Protein 6TRV (pdb70)

Radius of gyration: 24.57 Å; Cα contacts (8 Å, |Δi|>4): 1740; chains: 2; bounding box: 77×59×44 Å

Nearest PDB structures (foldseek):
  6trv-assembly1_BBB  TM=1.001E+00  e=3.167E-48  Scedosporium apiospermum
  4agi-assembly2_B  TM=9.488E-01  e=2.074E-26  Aspergillus fumigatus
  4d52-assembly3_C  TM=9.546E-01  e=4.442E-26  Aspergillus fumigatus
  4agt-assembly1_B  TM=9.508E-01  e=2.759E-26  Aspergillus fumigatus
  5eo8-assembly1_A  TM=9.387E-01  e=4.442E-26  Aspergillus oryzae RIB40

Structure (mmCIF, N/CA/C/O backbone):
data_6TRV
#
_entry.id   6TRV
#
_cell.length_a   76.064
_cell.length_b   45.664
_cell.length_c   83.485
_cell.angle_alpha   90.000
_cell.angle_beta   105.054
_cell.angle_gamma   90.000
#
_symmetry.space_group_name_H-M   'P 1 21 1'
#
loop_
_entity.id
_entity.type
_entity.pdbx_description
1 polymer 'Uncharacterized protein'
2 non-polymer 'methyl alpha-L-fucopyranoside'
3 non-polymer GLYCEROL
4 non-polymer 'SULFATE ION'
5 water water
#
loop_
_atom_site.group_PDB
_atom_site.id
_atom_site.type_symbol
_atom_site.label_atom_id
_atom_site.label_alt_id
_atom_site.label_comp_id
_atom_site.label_asym_id
_atom_site.label_entity_id
_atom_site.label_seq_id
_atom_site.pdbx_PDB_ins_code
_atom_site.Cartn_x
_atom_site.Cartn_y
_atom_site.Cartn_z
_atom_site.occupancy
_atom_site.B_iso_or_equiv
_atom_site.auth_seq_id
_atom_site.auth_comp_id
_atom_site.auth_asym_id
_atom_site.auth_atom_id
_atom_site.pdbx_PDB_model_num
ATOM 1 N N . SER A 1 4 ? 24.303 -1.9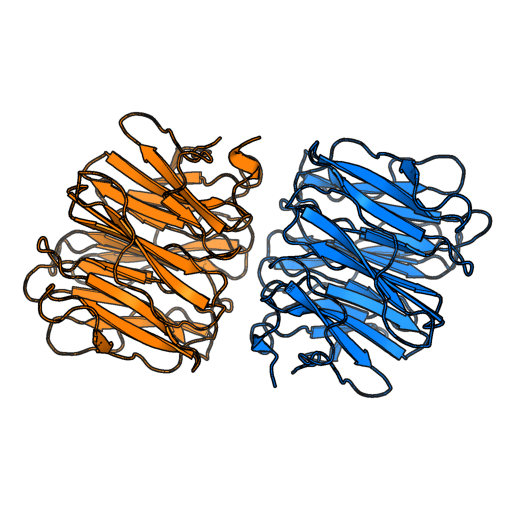19 42.264 1.000 52.698 2 SER AAA N 1
ATOM 2 C CA . SER A 1 4 ? 23.949 -2.422 40.875 1.000 53.354 2 SER AAA CA 1
ATOM 3 C C . SER A 1 4 ? 23.512 -1.204 40.061 1.000 48.855 2 SER AAA C 1
ATOM 4 O O . SER A 1 4 ? 22.658 -0.498 40.551 1.000 49.633 2 SER AAA O 1
ATOM 7 N N . GLY A 1 5 ? 24.140 -0.968 38.898 1.000 42.623 3 GLY AAA N 1
ATOM 8 C CA . GLY A 1 5 ? 23.672 -0.038 37.848 1.000 40.395 3 GLY AAA CA 1
ATOM 9 C C . GLY A 1 5 ? 23.444 -0.788 36.532 1.000 32.037 3 GLY AAA C 1
ATOM 10 O O . GLY A 1 5 ? 23.515 -0.166 35.446 1.000 22.935 3 GLY AAA O 1
ATOM 11 N N . VAL A 1 6 ? 23.107 -2.063 36.646 1.000 27.055 4 VAL AAA N 1
ATOM 12 C CA . VAL A 1 6 ? 22.712 -2.874 35.477 1.000 33.548 4 VAL AAA CA 1
ATOM 13 C C . VAL A 1 6 ? 21.682 -2.177 34.595 1.000 31.219 4 VAL AAA C 1
ATOM 14 O O . VAL A 1 6 ? 21.682 -2.480 33.411 1.000 34.439 4 VAL AAA O 1
ATOM 18 N N . LEU A 1 7 ? 20.803 -1.338 35.129 1.000 33.757 5 LEU AAA N 1
ATOM 19 C CA . LEU A 1 7 ? 19.728 -0.704 34.315 1.000 37.607 5 LEU AAA CA 1
ATOM 20 C C . LEU A 1 7 ? 20.279 0.403 33.425 1.000 34.565 5 LEU AAA C 1
ATOM 21 O O . LEU A 1 7 ? 19.544 0.953 32.593 1.000 37.227 5 LEU AAA O 1
ATOM 26 N N . GLN A 1 8 ? 21.509 0.793 33.638 1.000 43.426 6 GLN AAA N 1
ATOM 27 C CA . GLN A 1 8 ? 22.195 1.730 32.723 1.000 40.643 6 GLN AAA CA 1
ATOM 28 C C . GLN A 1 8 ? 22.573 0.990 31.410 1.000 34.360 6 GLN AAA C 1
ATOM 29 O O . GLN A 1 8 ? 22.806 1.686 30.390 1.000 34.307 6 GLN AAA O 1
ATOM 35 N N . ILE A 1 9 ? 22.622 -0.351 31.387 1.000 26.392 7 ILE AAA N 1
ATOM 36 C CA . ILE A 1 9 ? 22.991 -1.124 30.174 1.000 28.957 7 ILE AAA CA 1
ATOM 37 C C . ILE A 1 9 ? 21.852 -1.026 29.161 1.000 30.396 7 ILE AAA C 1
ATOM 38 O O . ILE A 1 9 ? 20.706 -1.160 29.533 1.000 32.672 7 ILE AAA O 1
ATOM 43 N N . SER A 1 10 ? 22.198 -0.790 27.911 1.000 27.414 8 SER AAA N 1
ATOM 44 C CA . SER A 1 10 ? 21.250 -0.768 26.778 1.000 32.964 8 SER AAA CA 1
ATOM 45 C C . SER A 1 10 ? 20.458 -2.087 26.704 1.000 28.219 8 SER AAA C 1
ATOM 46 O O . SER A 1 10 ? 21.049 -3.159 26.980 1.000 25.108 8 SER AAA O 1
ATOM 49 N N . PHE A 1 11 ? 19.287 -1.987 26.094 1.000 28.181 9 PHE AAA N 1
ATOM 50 C CA . PHE A 1 11 ? 18.364 -3.105 25.781 1.000 28.818 9 PHE AAA CA 1
ATOM 51 C C . PHE A 1 11 ? 17.883 -2.928 24.340 1.000 32.252 9 PHE AAA C 1
ATOM 52 O O . PHE A 1 11 ? 17.084 -2.054 24.070 1.000 30.746 9 PHE AAA O 1
ATOM 60 N N . PRO A 1 12 ? 18.382 -3.653 23.322 1.000 37.183 10 PRO AAA N 1
ATOM 61 C CA . PRO A 1 12 ? 19.599 -4.457 23.422 1.000 37.825 10 PRO AAA CA 1
ATOM 62 C C . PRO A 1 12 ? 20.892 -3.639 23.301 1.000 36.640 10 PRO AAA C 1
ATOM 63 O O . PRO A 1 12 ? 20.943 -2.618 22.629 1.000 37.245 10 PRO AAA O 1
ATOM 67 N N . ALA A 1 13 ? 21.926 -4.140 23.951 1.000 32.513 11 ALA AAA N 1
ATOM 68 C CA . ALA A 1 13 ? 23.277 -3.565 23.960 1.000 30.587 11 ALA AAA CA 1
ATOM 69 C C . ALA A 1 13 ? 24.096 -4.175 22.826 1.000 27.579 11 ALA AAA C 1
ATOM 70 O O . ALA A 1 13 ? 23.946 -5.320 22.532 1.000 37.008 11 ALA AAA O 1
ATOM 72 N N . GLY A 1 14 ? 24.980 -3.404 22.241 1.000 28.217 12 GLY AAA N 1
ATOM 73 C CA . GLY A 1 14 ? 26.211 -3.888 21.604 1.000 27.281 12 GLY AAA CA 1
ATOM 74 C C . GLY A 1 14 ? 27.082 -4.553 22.651 1.000 29.120 12 GLY AAA C 1
ATOM 75 O O . GLY A 1 14 ? 27.087 -4.064 23.794 1.000 27.468 12 GLY AAA O 1
ATOM 76 N N . ILE A 1 15 ? 27.607 -5.734 22.298 1.000 32.556 13 ILE AAA N 1
ATOM 77 C CA . ILE A 1 15 ? 28.457 -6.632 23.128 1.000 29.811 13 ILE AAA CA 1
ATOM 78 C C . ILE A 1 15 ? 29.635 -7.062 22.266 1.000 28.186 13 ILE AAA C 1
ATOM 79 O O . ILE A 1 15 ? 29.439 -7.458 21.100 1.000 31.355 13 ILE AAA O 1
ATOM 84 N N . ALA A 1 16 ? 30.813 -7.005 22.856 1.000 25.490 14 ALA AAA N 1
ATOM 85 C CA . ALA A 1 16 ? 32.068 -7.571 22.332 1.000 26.799 14 ALA AAA CA 1
ATOM 86 C C . ALA A 1 16 ? 32.827 -8.183 23.509 1.000 24.441 14 ALA AAA C 1
ATOM 87 O O . ALA A 1 16 ? 32.638 -7.728 24.640 1.000 25.872 14 ALA AAA O 1
ATOM 89 N N . ALA A 1 17 ? 33.628 -9.196 23.245 1.000 23.432 15 ALA AAA N 1
ATOM 90 C CA . ALA A 1 17 ? 34.394 -9.906 24.267 1.000 24.938 15 ALA AAA CA 1
ATOM 91 C C . ALA A 1 17 ? 35.758 -10.321 23.741 1.000 25.661 15 ALA AAA C 1
ATOM 92 O O . ALA A 1 17 ? 35.900 -10.708 22.585 1.000 27.477 15 ALA AAA O 1
ATOM 94 N N . ILE A 1 18 ? 36.747 -10.271 24.612 1.000 26.088 16 ILE AAA N 1
ATOM 95 C CA . ILE A 1 18 ? 38.119 -10.741 24.276 1.000 27.540 16 ILE AAA CA 1
ATOM 96 C C . ILE A 1 18 ? 38.563 -11.561 25.459 1.000 27.418 16 ILE AAA C 1
ATOM 97 O O . ILE A 1 18 ? 37.875 -11.496 26.473 1.000 34.734 16 ILE AAA O 1
ATOM 102 N N . ARG A 1 19 ? 39.698 -12.242 25.345 1.000 30.292 17 ARG AAA N 1
ATOM 103 C CA . ARG A 1 19 ? 40.266 -12.997 26.495 1.000 29.928 17 ARG AAA CA 1
ATOM 104 C C . ARG A 1 19 ? 41.782 -13.078 26.316 1.000 29.124 17 ARG AAA C 1
ATOM 105 O O . ARG A 1 19 ? 42.260 -13.009 25.200 1.000 29.411 17 ARG AAA O 1
ATOM 113 N N . ASN A 1 20 ? 42.485 -13.148 27.420 1.000 30.147 18 ASN AAA N 1
ATOM 114 C CA . ASN A 1 20 ? 43.929 -13.453 27.479 1.000 31.248 18 ASN AAA CA 1
ATOM 115 C C . ASN A 1 20 ? 44.074 -14.548 28.542 1.000 33.930 18 ASN AAA C 1
ATOM 116 O O . ASN A 1 20 ? 43.856 -14.204 29.724 1.000 35.441 18 ASN AAA O 1
ATOM 121 N N . ASN A 1 21 ? 44.210 -15.814 28.119 1.000 32.788 19 ASN AAA N 1
ATOM 122 C CA . ASN A 1 21 ? 44.122 -17.000 28.997 1.000 35.248 19 ASN AAA CA 1
ATOM 123 C C . ASN A 1 21 ? 42.756 -16.971 29.644 1.000 33.817 19 ASN AAA C 1
ATOM 124 O O . ASN A 1 21 ? 41.805 -16.792 28.916 1.000 32.295 19 ASN AAA O 1
ATOM 129 N N . SER A 1 22 ? 42.689 -17.082 30.972 1.000 37.224 20 SER AAA N 1
ATOM 130 C CA . SER A 1 22 ? 41.393 -17.076 31.690 1.000 38.684 20 SER AAA CA 1
ATOM 131 C C . SER A 1 22 ? 41.052 -15.664 32.176 1.000 37.697 20 SER AAA C 1
ATOM 132 O O . SER A 1 22 ? 40.140 -15.555 33.002 1.000 38.360 20 SER AAA O 1
ATOM 135 N N . SER A 1 23 ? 41.756 -14.631 31.681 1.000 38.561 21 SER AAA N 1
ATOM 136 C CA . SER A 1 23 ? 41.438 -13.203 31.896 1.000 33.065 21 SER AAA CA 1
ATOM 137 C C . SER A 1 23 ? 40.498 -12.767 30.790 1.000 28.793 21 SER AAA C 1
ATOM 138 O O . SER A 1 23 ? 40.821 -12.988 29.602 1.000 25.109 21 SER AAA O 1
ATOM 141 N N . LEU A 1 24 ? 39.342 -12.259 31.189 1.000 27.206 22 LEU AAA N 1
ATOM 142 C CA . LEU A 1 24 ? 38.354 -11.817 30.184 1.000 29.547 22 LEU AAA CA 1
ATOM 143 C C . LEU A 1 24 ? 38.112 -10.300 30.266 1.000 31.652 22 LEU AAA C 1
ATOM 144 O O . LEU A 1 24 ? 38.286 -9.672 31.369 1.000 26.239 22 LEU AAA O 1
ATOM 149 N N . ARG A 1 25 ? 37.652 -9.748 29.137 1.000 27.240 23 ARG AAA N 1
ATOM 150 C CA . ARG A 1 25 ? 37.016 -8.419 29.082 1.000 26.548 23 ARG AAA CA 1
ATOM 151 C C . ARG A 1 25 ? 35.784 -8.574 28.213 1.000 27.008 23 ARG AAA C 1
ATOM 152 O O . ARG A 1 25 ? 35.857 -9.196 27.146 1.000 31.589 23 ARG AAA O 1
ATOM 160 N N . VAL A 1 26 ? 34.733 -7.929 28.643 1.000 27.452 24 VAL AAA N 1
ATOM 161 C CA . VAL A 1 26 ? 33.471 -7.794 27.900 1.000 29.884 24 VAL AAA CA 1
ATOM 162 C C . VAL A 1 26 ? 33.183 -6.312 27.841 1.000 29.968 24 VAL AAA C 1
ATOM 163 O O . VAL A 1 26 ? 33.369 -5.671 28.836 1.000 36.661 24 VAL AAA O 1
ATOM 167 N N . TYR A 1 27 ? 32.826 -5.818 26.669 1.000 28.917 25 TYR AAA N 1
ATOM 168 C CA . TYR A 1 27 ? 32.490 -4.412 26.377 1.000 25.519 25 TYR AAA CA 1
ATOM 169 C C . TYR A 1 27 ? 30.994 -4.404 26.098 1.000 26.316 25 TYR AAA C 1
ATOM 170 O O . TYR A 1 27 ? 30.544 -5.107 25.254 1.000 31.634 25 TYR AAA O 1
ATOM 179 N N . GLU A 1 28 ? 30.264 -3.606 26.832 1.000 28.360 26 GLU AAA N 1
ATOM 180 C CA . GLU A 1 28 ? 28.787 -3.539 26.766 1.000 33.076 26 GLU AAA CA 1
ATOM 181 C C . GLU A 1 28 ? 28.420 -2.073 26.560 1.000 31.075 26 GLU AAA C 1
ATOM 182 O O . GLU A 1 28 ? 29.122 -1.237 27.143 1.000 28.426 26 GLU AAA O 1
ATOM 188 N N . ALA A 1 29 ? 27.385 -1.810 25.754 1.000 25.255 27 ALA AAA N 1
ATOM 189 C CA . ALA A 1 29 ? 26.842 -0.460 25.511 1.000 25.770 27 ALA AAA CA 1
ATOM 190 C C . ALA A 1 29 ? 25.861 -0.004 26.638 1.000 26.507 27 ALA AAA C 1
ATOM 191 O O . ALA A 1 29 ? 24.785 -0.576 26.908 1.000 24.193 27 ALA AAA O 1
ATOM 193 N N . ALA A 1 30 ? 26.230 1.071 27.310 1.000 29.066 28 ALA AAA N 1
ATOM 194 C CA . ALA A 1 30 ? 25.351 1.818 28.223 1.000 29.759 28 ALA AAA CA 1
ATOM 195 C C . ALA A 1 30 ? 24.318 2.545 27.340 1.000 30.699 28 ALA AAA C 1
ATOM 196 O O . ALA A 1 30 ? 24.530 2.685 26.120 1.000 29.758 28 ALA AAA O 1
ATOM 198 N N . LEU A 1 31 ? 23.192 2.920 27.935 1.000 29.942 29 LEU AAA N 1
ATOM 199 C CA . LEU A 1 31 ? 22.048 3.431 27.146 1.000 36.024 29 LEU AAA CA 1
ATOM 200 C C . LEU A 1 31 ? 22.287 4.889 26.746 1.000 35.449 29 LEU AAA C 1
ATOM 201 O O . LEU A 1 31 ? 21.401 5.415 26.100 1.000 43.466 29 LEU AAA O 1
ATOM 206 N N . ASP A 1 32 ? 23.420 5.489 27.125 1.000 34.397 30 ASP AAA N 1
ATOM 207 C CA . ASP A 1 32 ? 23.803 6.879 26.757 1.000 36.955 30 ASP AAA CA 1
ATOM 208 C C . ASP A 1 32 ? 24.851 6.824 25.644 1.000 34.242 30 ASP AAA C 1
ATOM 209 O O . ASP A 1 32 ? 25.353 7.866 25.287 1.000 38.796 30 ASP AAA O 1
ATOM 214 N N . GLY A 1 33 ? 25.199 5.633 25.178 1.000 34.222 31 GLY AAA N 1
ATOM 215 C CA . GLY A 1 33 ? 26.253 5.375 24.160 1.000 37.940 31 GLY AAA CA 1
ATOM 216 C C . GLY A 1 33 ? 27.600 5.005 24.791 1.000 38.342 31 GLY AAA C 1
ATOM 217 O O . GLY A 1 33 ? 28.540 4.705 24.047 1.000 37.361 31 GLY AAA O 1
ATOM 218 N N . GLY A 1 34 ? 27.707 5.014 26.122 1.000 30.143 32 GLY AAA N 1
ATOM 219 C CA . GLY A 1 34 ? 28.972 4.725 26.788 1.000 34.077 32 GLY AAA CA 1
ATOM 220 C C . GLY A 1 34 ? 29.373 3.283 26.561 1.000 34.344 32 GLY AAA C 1
ATOM 221 O O . GLY A 1 34 ? 28.513 2.447 26.646 1.000 36.027 32 GLY AAA O 1
ATOM 222 N N . VAL A 1 35 ? 30.652 3.025 26.353 1.000 33.556 33 VAL AAA N 1
ATOM 223 C CA . VAL A 1 35 ? 31.223 1.666 26.114 1.000 31.800 33 VAL AAA CA 1
ATOM 224 C C . VAL A 1 35 ? 31.917 1.315 27.417 1.000 32.780 33 VAL AAA C 1
ATOM 225 O O . VAL A 1 35 ? 32.996 1.881 27.717 1.000 32.216 33 VAL AAA O 1
ATOM 229 N N . ARG A 1 36 ? 31.308 0.399 28.148 1.000 30.959 34 ARG AAA N 1
ATOM 230 C CA . ARG A 1 36 ? 31.756 0.000 29.494 1.000 33.670 34 ARG AAA CA 1
ATOM 231 C C . ARG A 1 36 ? 32.613 -1.250 29.367 1.000 35.390 34 ARG AAA C 1
ATOM 232 O O . ARG A 1 36 ? 32.271 -2.152 28.611 1.000 37.172 34 ARG AAA O 1
ATOM 240 N N . GLU A 1 37 ? 33.709 -1.287 30.099 1.000 34.943 35 GLU AAA N 1
ATOM 241 C CA . GLU A 1 37 ? 34.502 -2.522 30.278 1.000 36.342 35 GLU AAA CA 1
ATOM 242 C C . GLU A 1 37 ? 34.084 -3.318 31.546 1.000 30.583 35 GLU AAA C 1
ATOM 243 O O . GLU A 1 37 ? 34.242 -2.817 32.652 1.000 29.403 35 GLU AAA O 1
ATOM 249 N N . ALA A 1 38 ? 33.691 -4.578 31.391 1.000 29.480 36 ALA AAA N 1
ATOM 250 C CA . ALA A 1 38 ? 33.678 -5.572 32.487 1.000 31.042 36 ALA AAA CA 1
ATOM 251 C C . ALA A 1 38 ? 34.934 -6.474 32.442 1.000 32.048 36 ALA AAA C 1
ATOM 252 O O . ALA A 1 38 ? 35.359 -6.868 31.351 1.000 30.317 36 ALA AAA O 1
ATOM 254 N N . GLN A 1 39 ? 35.572 -6.688 33.606 1.000 35.926 37 GLN AAA N 1
ATOM 255 C CA . GLN A 1 39 ? 36.852 -7.413 33.788 1.000 30.299 37 GLN AAA CA 1
ATOM 256 C C . GLN A 1 39 ? 36.565 -8.726 34.507 1.000 30.586 37 GLN AAA C 1
ATOM 257 O O . GLN A 1 39 ? 35.848 -8.695 35.469 1.000 32.969 37 GLN AAA O 1
ATOM 259 N N . TYR A 1 40 ? 37.050 -9.868 34.003 1.000 32.444 38 TYR AAA N 1
ATOM 260 C CA . TYR A 1 40 ? 37.112 -11.142 34.765 1.000 28.701 38 TYR AAA CA 1
ATOM 261 C C . TYR A 1 40 ? 38.567 -11.466 35.037 1.000 28.980 38 TYR AAA C 1
ATOM 262 O O . TYR A 1 40 ? 39.303 -11.753 34.087 1.000 27.557 38 TYR AAA O 1
ATOM 271 N N . GLU A 1 41 ? 38.925 -11.444 36.320 1.000 35.119 39 GLU AAA N 1
ATOM 272 C CA . GLU A 1 41 ? 40.268 -11.750 36.858 1.000 33.656 39 GLU AAA CA 1
ATOM 273 C C . GLU A 1 41 ? 40.083 -12.683 38.043 1.000 34.575 39 GLU AAA C 1
ATOM 274 O O . GLU A 1 41 ? 40.542 -12.304 39.107 1.000 36.623 39 GLU AAA O 1
ATOM 280 N N . GLY A 1 42 ? 39.432 -13.849 37.830 1.000 33.436 40 GLY AAA N 1
ATOM 281 C CA . GLY A 1 42 ? 39.143 -14.838 38.883 1.000 29.770 40 GLY AAA CA 1
ATOM 282 C C . GLY A 1 42 ? 37.817 -14.531 39.565 1.000 31.386 40 GLY AAA C 1
ATOM 283 O O . GLY A 1 42 ? 37.412 -15.330 40.396 1.000 30.430 40 GLY AAA O 1
ATOM 284 N N . ARG A 1 43 ? 37.204 -13.388 39.217 1.000 36.022 41 ARG AAA N 1
ATOM 285 C CA . ARG A 1 43 ? 35.896 -12.851 39.675 1.000 33.501 41 ARG AAA CA 1
ATOM 286 C C . ARG A 1 43 ? 35.532 -11.683 38.755 1.000 31.527 41 ARG AAA C 1
ATOM 287 O O . ARG A 1 43 ? 36.429 -11.128 38.105 1.000 32.792 41 ARG AAA O 1
ATOM 295 N N . TRP A 1 44 ? 34.261 -11.306 38.687 1.000 29.068 42 TRP AAA N 1
ATOM 296 C CA . TRP A 1 44 ? 33.787 -10.265 37.754 1.000 28.027 42 TRP AAA CA 1
ATOM 297 C C . TRP A 1 44 ? 33.732 -8.914 38.452 1.000 30.179 42 TRP AAA C 1
ATOM 298 O O . TRP A 1 44 ? 33.223 -8.852 39.541 1.000 31.759 42 TRP AAA O 1
ATOM 309 N N . ALA A 1 45 ? 34.233 -7.872 37.793 1.000 31.456 43 ALA AAA N 1
ATOM 310 C CA . ALA A 1 45 ? 34.204 -6.464 38.234 1.000 30.485 43 ALA AAA CA 1
ATOM 311 C C . ALA A 1 45 ? 33.997 -5.553 37.020 1.000 34.078 43 ALA AAA C 1
ATOM 312 O O . ALA A 1 45 ? 33.872 -6.104 35.880 1.000 30.947 43 ALA AAA O 1
ATOM 314 N N . GLY A 1 46 ? 33.922 -4.234 37.275 1.000 29.735 44 GLY AAA N 1
ATOM 315 C CA . GLY A 1 46 ? 33.681 -3.183 36.282 1.000 29.108 44 GLY AAA CA 1
ATOM 316 C C . GLY A 1 46 ? 32.216 -3.017 35.846 1.000 34.025 44 GLY AAA C 1
ATOM 317 O O . GLY A 1 46 ? 31.255 -3.237 36.638 1.000 28.736 44 GLY AAA O 1
ATOM 318 N N . GLY A 1 47 ? 32.063 -2.594 34.597 1.000 33.087 45 GLY AAA N 1
ATOM 319 C CA . GLY A 1 47 ? 30.783 -2.216 33.993 1.000 35.673 45 GLY AAA CA 1
ATOM 320 C C . GLY A 1 47 ? 30.216 -0.915 34.550 1.000 34.889 45 GLY AAA C 1
ATOM 321 O O . GLY A 1 47 ? 29.075 -0.563 34.141 1.000 32.427 45 GLY AAA O 1
ATOM 322 N N . LYS A 1 48 ? 30.947 -0.211 35.422 1.000 35.121 46 LYS AAA N 1
ATOM 323 C CA . LYS A 1 48 ? 30.418 1.008 36.081 1.000 39.686 46 LYS AAA CA 1
ATOM 324 C C . LYS A 1 48 ? 30.691 2.235 35.198 1.000 41.168 46 LYS AAA C 1
ATOM 325 O O . LYS A 1 48 ? 31.394 2.108 34.194 1.000 33.751 46 LYS AAA O 1
ATOM 331 N N . PRO A 1 49 ? 30.065 3.422 35.486 1.000 41.360 47 PRO AAA N 1
ATOM 332 C CA . PRO A 1 49 ? 30.374 4.686 34.819 1.000 40.210 47 PRO AAA CA 1
ATOM 333 C C . PRO A 1 49 ? 31.865 5.005 34.755 1.000 34.883 47 PRO AAA C 1
ATOM 334 O O . PRO A 1 49 ? 32.219 5.426 33.683 1.000 37.875 47 PRO AAA O 1
ATOM 338 N N . ASP A 1 50 ? 32.672 4.743 35.789 1.000 33.460 48 ASP AAA N 1
ATOM 339 C CA . ASP A 1 50 ? 34.157 4.956 35.725 1.000 39.109 48 ASP AAA CA 1
ATOM 340 C C . ASP A 1 50 ? 34.896 3.868 34.903 1.000 38.475 48 ASP AAA C 1
ATOM 341 O O . ASP A 1 50 ? 36.117 3.883 34.913 1.000 37.599 48 ASP AAA O 1
ATOM 346 N N . ASN A 1 51 ? 34.186 2.956 34.228 1.000 37.820 49 ASN AAA N 1
ATOM 347 C CA . ASN A 1 51 ? 34.720 1.888 33.341 1.000 33.282 49 ASN AAA CA 1
ATOM 348 C C . ASN A 1 51 ? 34.335 2.193 31.882 1.000 30.942 49 ASN AAA C 1
ATOM 349 O O . ASN A 1 51 ? 34.511 1.335 30.991 1.000 31.398 49 ASN AAA O 1
ATOM 354 N N . VAL A 1 52 ? 33.825 3.381 31.621 1.000 27.904 50 VAL AAA N 1
ATOM 355 C CA . VAL A 1 52 ? 33.582 3.839 30.233 1.000 28.682 50 VAL AAA CA 1
ATOM 356 C C . VAL A 1 52 ? 34.934 4.110 29.575 1.000 29.019 50 VAL AAA C 1
ATOM 357 O O . VAL A 1 52 ? 35.698 4.902 30.120 1.000 29.141 50 VAL AAA O 1
ATOM 361 N N . ILE A 1 53 ? 35.206 3.471 28.436 1.000 33.342 51 ILE AAA N 1
ATOM 362 C CA . ILE A 1 53 ? 36.475 3.655 27.662 1.000 31.851 51 ILE AAA CA 1
ATOM 363 C C . ILE A 1 53 ? 36.187 4.580 26.488 1.000 32.656 51 ILE AAA C 1
ATOM 364 O O . ILE A 1 53 ? 37.125 4.979 25.807 1.000 38.462 51 ILE AAA O 1
ATOM 369 N N . ALA A 1 54 ? 34.939 4.928 26.258 1.000 30.799 52 ALA AAA N 1
ATOM 370 C CA . ALA A 1 54 ? 34.602 5.858 25.167 1.000 31.199 52 ALA AAA CA 1
ATOM 371 C C . ALA A 1 54 ? 33.081 5.976 25.121 1.000 32.982 52 ALA AAA C 1
ATOM 372 O O . ALA A 1 54 ? 32.434 5.102 25.734 1.000 30.342 52 ALA AAA O 1
ATOM 374 N N . THR A 1 55 ? 32.566 6.963 24.365 1.000 37.562 53 THR AAA N 1
ATOM 375 C CA . THR A 1 55 ? 31.112 7.237 24.208 1.000 33.017 53 THR AAA CA 1
ATOM 376 C C . THR A 1 55 ? 30.779 7.310 22.729 1.000 27.448 53 THR AAA C 1
ATOM 377 O O . THR A 1 55 ? 31.321 8.101 22.048 1.000 25.001 53 THR AAA O 1
ATOM 381 N N . GLY A 1 56 ? 29.910 6.447 22.278 1.000 26.513 54 GLY AAA N 1
ATOM 382 C CA . GLY A 1 56 ? 29.326 6.578 20.935 1.000 29.551 54 GLY AAA CA 1
ATOM 383 C C . GLY A 1 56 ? 27.906 7.044 21.024 1.000 27.366 54 GLY AAA C 1
ATOM 384 O O . GLY A 1 56 ? 27.478 7.459 22.108 1.000 23.288 54 GLY AAA O 1
ATOM 385 N N . LYS A 1 57 ? 27.186 6.917 19.923 1.000 31.730 55 LYS AAA N 1
ATOM 386 C CA . LYS A 1 57 ? 25.733 7.259 19.879 1.000 38.120 55 LYS AAA CA 1
ATOM 387 C C . LYS A 1 57 ? 24.919 6.165 20.598 1.000 35.355 55 LYS AAA C 1
ATOM 388 O O . LYS A 1 57 ? 25.483 5.074 20.796 1.000 36.924 55 LYS AAA O 1
ATOM 394 N N . ILE A 1 58 ? 23.653 6.427 20.944 1.000 35.444 56 ILE AAA N 1
ATOM 395 C CA . ILE A 1 58 ? 22.718 5.431 21.553 1.000 35.079 56 ILE AAA CA 1
ATOM 396 C C . ILE A 1 58 ? 22.515 4.350 20.500 1.000 34.721 56 ILE AAA C 1
ATOM 397 O O . ILE A 1 58 ? 22.267 4.732 19.359 1.000 34.285 56 ILE AAA O 1
ATOM 402 N N . GLY A 1 59 ? 22.625 3.075 20.873 1.000 33.620 57 GLY AAA N 1
ATOM 403 C CA . GLY A 1 59 ? 22.546 1.933 19.930 1.000 35.588 57 GLY AAA CA 1
ATOM 404 C C . GLY A 1 59 ? 23.854 1.621 19.194 1.000 32.037 57 GLY AAA C 1
ATOM 405 O O . GLY A 1 59 ? 23.878 0.706 18.370 1.000 28.905 57 GLY AAA O 1
ATOM 406 N N . THR A 1 60 ? 24.956 2.281 19.515 1.000 26.660 58 THR AAA N 1
ATOM 407 C CA . THR A 1 60 ? 26.275 1.905 18.965 1.000 28.108 58 THR AAA CA 1
ATOM 408 C C . THR A 1 60 ? 26.491 0.382 18.956 1.000 27.401 58 THR AAA C 1
ATOM 409 O O . THR A 1 60 ? 26.244 -0.316 19.957 1.000 27.844 58 THR AAA O 1
ATOM 413 N N . PRO A 1 61 ? 26.977 -0.173 17.821 1.000 22.610 59 PRO AAA N 1
ATOM 414 C CA . PRO A 1 61 ? 27.580 -1.492 17.850 1.000 28.346 59 PRO AAA CA 1
ATOM 415 C C . PRO A 1 61 ? 28.921 -1.409 18.604 1.000 31.163 59 PRO AAA C 1
ATOM 416 O O . PRO A 1 61 ? 29.488 -0.280 18.686 1.000 33.230 59 PRO AAA O 1
ATOM 420 N N . ILE A 1 62 ? 29.368 -2.525 19.190 1.000 24.337 60 ILE AAA N 1
ATOM 421 C CA . ILE A 1 62 ? 30.744 -2.597 19.715 1.000 28.990 60 ILE AAA CA 1
ATOM 422 C C . ILE A 1 62 ? 31.426 -3.788 19.050 1.000 30.312 60 ILE AAA C 1
ATOM 423 O O . ILE A 1 62 ? 30.823 -4.871 18.924 1.000 38.281 60 ILE AAA O 1
ATOM 428 N N . ALA A 1 63 ? 32.652 -3.582 18.660 1.000 24.622 61 ALA AAA N 1
ATOM 429 C CA . ALA A 1 63 ? 33.588 -4.622 18.209 1.000 27.452 61 ALA AAA CA 1
ATOM 430 C C . ALA A 1 63 ? 34.904 -4.428 18.934 1.000 24.381 61 ALA AAA C 1
ATOM 431 O O . ALA A 1 63 ? 35.283 -3.303 19.223 1.000 28.403 61 ALA AAA O 1
ATOM 433 N N . ALA A 1 64 ? 35.440 -5.517 19.428 1.000 25.583 62 ALA AAA N 1
ATOM 434 C CA . ALA A 1 64 ? 36.708 -5.548 20.190 1.000 27.346 62 ALA AAA CA 1
ATOM 435 C C . ALA A 1 64 ? 37.588 -6.695 19.706 1.000 29.972 62 ALA AAA C 1
ATOM 436 O O . ALA A 1 64 ? 37.059 -7.755 19.271 1.000 35.502 62 ALA AAA O 1
ATOM 438 N N . THR A 1 65 ? 38.884 -6.423 19.702 1.000 32.530 63 THR AAA N 1
ATOM 439 C CA . THR A 1 65 ? 39.896 -7.360 19.206 1.000 35.530 63 THR AAA CA 1
ATOM 440 C C . THR A 1 65 ? 41.162 -7.123 20.035 1.000 32.110 63 THR AAA C 1
ATOM 441 O O . THR A 1 65 ? 41.334 -6.038 20.540 1.000 26.061 63 THR AAA O 1
ATOM 445 N N . SER A 1 66 ? 42.023 -8.121 20.155 1.000 31.855 64 SER AAA N 1
ATOM 446 C CA . SER A 1 66 ? 43.232 -7.952 20.978 1.000 33.905 64 SER AAA CA 1
ATOM 447 C C . SER A 1 66 ? 44.370 -8.879 20.548 1.000 31.352 64 SER AAA C 1
ATOM 448 O O . SER A 1 66 ? 44.125 -9.808 19.768 1.000 32.331 64 SER AAA O 1
ATOM 451 N N . VAL A 1 67 ? 45.578 -8.559 21.018 1.000 30.129 65 VAL AAA N 1
ATOM 452 C CA . VAL A 1 67 ? 46.780 -9.436 20.996 1.000 29.333 65 VAL AAA CA 1
ATOM 453 C C . VAL A 1 67 ? 47.154 -9.579 22.468 1.000 30.195 65 VAL AAA C 1
ATOM 454 O O . VAL A 1 67 ? 47.719 -8.657 23.067 1.000 29.288 65 VAL AAA O 1
ATOM 458 N N . GLY A 1 68 ? 46.724 -10.676 23.059 1.000 34.971 66 GLY AAA N 1
ATOM 459 C CA . GLY A 1 68 ? 46.751 -10.860 24.515 1.000 33.009 66 GLY AAA CA 1
ATOM 460 C C . GLY A 1 68 ? 46.033 -9.683 25.132 1.000 36.952 66 GLY AAA C 1
ATOM 461 O O . GLY A 1 68 ? 44.944 -9.287 24.600 1.000 32.603 66 GLY AAA O 1
ATOM 462 N N . PHE A 1 69 ? 46.587 -9.137 26.208 1.000 33.099 67 PHE AAA N 1
ATOM 463 C CA . PHE A 1 69 ? 46.137 -7.830 26.739 1.000 34.495 67 PHE AAA CA 1
ATOM 464 C C . PHE A 1 69 ? 47.257 -6.803 26.464 1.000 43.549 67 PHE AAA C 1
ATOM 465 O O . PHE A 1 69 ? 47.201 -5.635 26.997 1.000 41.325 67 PHE AAA O 1
ATOM 473 N N . GLN A 1 70 ? 48.232 -7.187 25.621 1.000 35.606 68 GLN AAA N 1
ATOM 474 C CA . GLN A 1 70 ? 49.280 -6.245 25.152 1.000 37.458 68 GLN AAA CA 1
ATOM 475 C C . GLN A 1 70 ? 48.645 -5.121 24.345 1.000 32.327 68 GLN AAA C 1
ATOM 476 O O . GLN A 1 70 ? 48.993 -4.004 24.565 1.000 33.547 68 GLN AAA O 1
ATOM 482 N N . TYR A 1 71 ? 47.715 -5.447 23.465 1.000 31.995 69 TYR AAA N 1
ATOM 483 C CA . TYR A 1 71 ? 47.010 -4.457 22.630 1.000 29.721 69 TYR AAA CA 1
ATOM 484 C C . TYR A 1 71 ? 45.515 -4.814 22.596 1.000 32.567 69 TYR AAA C 1
ATOM 485 O O . TYR A 1 71 ? 45.116 -5.912 22.207 1.000 32.284 69 TYR AAA O 1
ATOM 494 N N . ILE A 1 72 ? 44.685 -3.871 22.978 1.000 29.196 70 ILE AAA N 1
ATOM 495 C CA . ILE A 1 72 ? 43.234 -3.982 22.766 1.000 31.887 70 ILE AAA CA 1
ATOM 496 C C . ILE A 1 72 ? 42.858 -2.788 21.899 1.000 30.036 70 ILE AAA C 1
ATOM 497 O O . ILE A 1 72 ? 43.474 -1.761 22.061 1.000 32.295 70 ILE AAA O 1
ATOM 502 N N . ARG A 1 73 ? 41.892 -2.987 21.017 1.000 29.638 71 ARG AAA N 1
ATOM 503 C CA . ARG A 1 73 ? 41.252 -1.997 20.128 1.000 27.924 71 ARG AAA CA 1
ATOM 504 C C . ARG A 1 73 ? 39.755 -2.209 20.177 1.000 26.338 71 ARG AAA C 1
ATOM 505 O O . ARG A 1 73 ? 39.348 -3.326 19.887 1.000 32.388 71 ARG AAA O 1
ATOM 513 N N . VAL A 1 74 ? 38.986 -1.194 20.566 1.000 25.787 72 VAL AAA N 1
ATOM 514 C CA . VAL A 1 74 ? 37.515 -1.330 20.635 1.000 25.196 72 VAL AAA CA 1
ATOM 515 C C . VAL A 1 74 ? 36.901 -0.331 19.640 1.000 27.704 72 VAL AAA C 1
ATOM 516 O O . VAL A 1 74 ? 37.354 0.795 19.599 1.000 22.712 72 VAL AAA O 1
ATOM 520 N N . TYR A 1 75 ? 35.920 -0.772 18.841 1.000 25.518 73 TYR AAA N 1
ATOM 521 C CA . TYR A 1 75 ? 35.337 0.056 17.762 1.000 26.130 73 TYR AAA CA 1
ATOM 522 C C . TYR A 1 75 ? 33.876 0.302 18.133 1.000 30.734 73 TYR AAA C 1
ATOM 523 O O . TYR A 1 75 ? 33.176 -0.637 18.629 1.000 32.275 73 TYR AAA O 1
ATOM 532 N N . TYR A 1 76 ? 33.430 1.531 17.864 1.000 29.639 74 TYR AAA N 1
ATOM 533 C CA . TYR A 1 76 ? 32.050 1.994 18.160 1.000 26.773 74 TYR AAA CA 1
ATOM 534 C C . TYR A 1 76 ? 31.684 3.096 17.180 1.000 26.098 74 TYR AAA C 1
ATOM 535 O O . TYR A 1 76 ? 32.576 3.587 16.453 1.000 31.909 74 TYR AAA O 1
ATOM 544 N N . VAL A 1 77 ? 30.422 3.444 17.113 1.000 25.963 75 VAL AAA N 1
ATOM 545 C CA . VAL A 1 77 ? 29.969 4.512 16.178 1.000 30.508 75 VAL AAA CA 1
ATOM 546 C C . VAL A 1 77 ? 29.504 5.704 16.981 1.000 28.671 75 VAL AAA C 1
ATOM 547 O O . VAL A 1 77 ? 28.772 5.462 17.928 1.000 29.100 75 VAL AAA O 1
ATOM 551 N N . GLY A 1 78 ? 29.984 6.907 16.618 1.000 30.544 76 GLY AAA N 1
ATOM 552 C CA . GLY A 1 78 ? 29.563 8.181 17.224 1.000 28.587 76 GLY AAA CA 1
ATOM 553 C C . GLY A 1 78 ? 28.239 8.675 16.639 1.000 28.817 76 GLY AAA C 1
ATOM 554 O O . GLY A 1 78 ? 27.776 8.141 15.582 1.000 25.193 76 GLY AAA O 1
ATOM 555 N N . ALA A 1 79 ? 27.649 9.686 17.302 1.000 34.504 77 ALA AAA N 1
ATOM 556 C CA . ALA A 1 79 ? 26.406 10.388 16.875 1.000 35.718 77 ALA AAA CA 1
ATOM 557 C C . ALA A 1 79 ? 26.626 11.113 15.532 1.000 30.729 77 ALA AAA C 1
ATOM 558 O O . ALA A 1 79 ? 25.642 11.352 14.875 1.000 28.101 77 ALA AAA O 1
ATOM 560 N N . ASP A 1 80 ? 27.888 11.374 15.155 1.000 29.384 78 ASP AAA N 1
ATOM 561 C CA . ASP A 1 80 ? 28.319 11.925 13.849 1.000 27.508 78 ASP AAA CA 1
ATOM 562 C C . ASP A 1 80 ? 28.432 10.842 12.778 1.000 28.277 78 ASP AAA C 1
ATOM 563 O O . ASP A 1 80 ? 28.838 11.152 11.651 1.000 29.419 78 ASP AAA O 1
ATOM 568 N N . ASN A 1 81 ? 27.985 9.635 13.056 1.000 31.888 79 ASN AAA N 1
ATOM 569 C CA . ASN A 1 81 ? 27.945 8.524 12.066 1.000 30.385 79 ASN AAA CA 1
ATOM 570 C C . ASN A 1 81 ? 29.362 8.252 11.561 1.000 27.154 79 ASN AAA C 1
ATOM 571 O O . ASN A 1 81 ? 29.552 7.981 10.370 1.000 26.785 79 ASN AAA O 1
ATOM 576 N N . LYS A 1 82 ? 30.305 8.320 12.472 1.000 25.079 80 LYS AAA N 1
ATOM 577 C CA . LYS A 1 82 ? 31.688 7.918 12.197 1.000 29.586 80 LYS AAA CA 1
ATOM 578 C C . LYS A 1 82 ? 32.066 6.805 13.162 1.000 24.317 80 LYS AAA C 1
ATOM 579 O O . LYS A 1 82 ? 31.831 6.964 14.353 1.000 26.097 80 LYS AAA O 1
ATOM 585 N N . ALA A 1 83 ? 32.596 5.728 12.631 1.000 21.407 81 ALA AAA N 1
ATOM 586 C CA . ALA A 1 83 ? 33.234 4.696 13.462 1.000 26.666 81 ALA AAA CA 1
ATOM 587 C C . ALA A 1 83 ? 34.535 5.239 14.049 1.000 25.325 81 ALA AAA C 1
ATOM 588 O O . ALA A 1 83 ? 35.258 5.913 13.367 1.000 25.340 81 ALA AAA O 1
ATOM 590 N N . ARG A 1 84 ? 34.782 4.949 15.311 1.000 26.951 82 ARG AAA N 1
ATOM 591 C CA . ARG A 1 84 ? 35.935 5.489 16.062 1.000 26.955 82 ARG AAA CA 1
ATOM 592 C C . ARG A 1 84 ? 36.594 4.330 16.800 1.000 25.565 82 ARG AAA C 1
ATOM 593 O O . ARG A 1 84 ? 36.009 3.265 16.738 1.000 30.190 82 ARG AAA O 1
ATOM 601 N N . GLU A 1 85 ? 37.666 4.572 17.533 1.000 21.794 83 GLU AAA N 1
ATOM 602 C CA . GLU A 1 85 ? 38.564 3.523 18.062 1.000 27.536 83 GLU AAA CA 1
ATOM 603 C C . GLU A 1 85 ? 39.083 3.953 19.452 1.000 25.627 83 GLU AAA C 1
ATOM 604 O O . GLU A 1 85 ? 39.640 5.065 19.608 1.000 24.432 83 GLU AAA O 1
ATOM 610 N N . ALA A 1 86 ? 38.896 3.112 20.448 1.000 24.356 84 ALA AAA N 1
ATOM 611 C CA . ALA A 1 86 ? 39.523 3.280 21.784 1.000 30.282 84 ALA AAA CA 1
ATOM 612 C C . ALA A 1 86 ? 40.734 2.348 21.835 1.000 27.712 84 ALA AAA C 1
ATOM 613 O O . ALA A 1 86 ? 40.575 1.208 21.312 1.000 28.821 84 ALA AAA O 1
ATOM 615 N N . CYS A 1 87 ? 41.880 2.762 22.376 1.000 25.968 85 CYS AAA N 1
ATOM 616 C CA . CYS A 1 87 ? 43.126 1.946 22.284 1.000 25.919 85 CYS AAA CA 1
ATOM 617 C C . CYS A 1 87 ? 43.675 1.650 23.669 1.000 25.449 85 CYS AAA C 1
ATOM 618 O O . CYS A 1 87 ? 43.731 2.565 24.547 1.000 26.587 85 CYS AAA O 1
ATOM 621 N N . TRP A 1 88 ? 44.156 0.436 23.837 1.000 25.602 86 TRP AAA N 1
ATOM 622 C CA . TRP A 1 88 ? 44.948 0.054 25.031 1.000 29.920 86 TRP AAA CA 1
ATOM 623 C C . TRP A 1 88 ? 46.292 -0.515 24.548 1.000 32.435 86 TRP AAA C 1
ATOM 624 O O . TRP A 1 88 ? 46.298 -1.436 23.755 1.000 32.475 86 TRP AAA O 1
ATOM 635 N N . ASP A 1 89 ? 47.377 0.052 25.027 1.000 34.578 87 ASP AAA N 1
ATOM 636 C CA . ASP A 1 89 ? 48.753 -0.381 24.742 1.000 35.666 87 ASP AAA CA 1
ATOM 637 C C . ASP A 1 89 ? 49.499 -0.554 26.066 1.000 42.383 87 ASP AAA C 1
ATOM 638 O O . ASP A 1 89 ? 50.688 -0.222 26.122 1.000 39.562 87 ASP AAA O 1
ATOM 643 N N . GLY A 1 90 ? 48.810 -1.018 27.110 1.000 47.026 88 GLY AAA N 1
ATOM 644 C CA . GLY A 1 90 ? 49.420 -1.509 28.362 1.000 42.150 88 GLY AAA CA 1
ATOM 645 C C . GLY A 1 90 ? 49.531 -0.425 29.417 1.000 40.443 88 GLY AAA C 1
ATOM 646 O O . GLY A 1 90 ? 49.801 -0.761 30.567 1.000 46.384 88 GLY AAA O 1
ATOM 647 N N . LYS A 1 91 ? 49.350 0.839 29.068 1.000 39.806 89 LYS AAA N 1
ATOM 648 C CA . LYS A 1 91 ? 49.497 1.962 30.043 1.000 41.601 89 LYS AAA CA 1
ATOM 649 C C . LYS A 1 91 ? 48.413 3.030 29.846 1.000 38.445 89 LYS AAA C 1
ATOM 650 O O . LYS A 1 91 ? 48.767 4.158 29.939 1.000 45.175 89 LYS AAA O 1
ATOM 654 N N . GLY A 1 92 ? 47.153 2.652 29.600 1.000 37.162 90 GLY AAA N 1
ATOM 655 C CA . GLY A 1 92 ? 45.991 3.549 29.666 1.000 32.412 90 GLY AAA CA 1
ATOM 656 C C . GLY A 1 92 ? 45.309 3.600 28.334 1.000 34.251 90 GLY AAA C 1
ATOM 657 O O . GLY A 1 92 ? 45.919 3.260 27.338 1.000 39.002 90 GLY AAA O 1
ATOM 658 N N . TRP A 1 93 ? 44.036 3.927 28.350 1.000 38.132 91 TRP AAA N 1
ATOM 659 C CA . TRP A 1 93 ? 43.173 4.015 27.147 1.000 33.663 91 TRP AAA CA 1
ATOM 660 C C . TRP A 1 93 ? 43.378 5.347 26.421 1.000 31.805 91 TRP AAA C 1
ATOM 661 O O . TRP A 1 93 ? 43.482 6.374 27.027 1.000 33.034 91 TRP AAA O 1
ATOM 672 N N . TYR A 1 94 ? 43.400 5.343 25.116 1.000 30.026 92 TYR AAA N 1
ATOM 673 C CA . TYR A 1 94 ? 43.573 6.603 24.383 1.000 30.433 92 TYR AAA CA 1
ATOM 674 C C . TYR A 1 94 ? 42.788 6.464 23.076 1.000 29.184 92 TYR AAA C 1
ATOM 675 O O . TYR A 1 94 ? 42.543 5.353 22.680 1.000 27.553 92 TYR AAA O 1
ATOM 684 N N . THR A 1 95 ? 42.496 7.599 22.445 1.000 30.955 93 THR AAA N 1
ATOM 685 C CA . THR A 1 95 ? 41.817 7.716 21.149 1.000 31.495 93 THR AAA CA 1
ATOM 686 C C . THR A 1 95 ? 42.787 7.316 20.044 1.000 32.998 93 THR AAA C 1
ATOM 687 O O . THR A 1 95 ? 43.941 7.796 19.993 1.000 32.435 93 THR AAA O 1
ATOM 691 N N . GLY A 1 96 ? 42.322 6.440 19.174 1.000 32.402 94 GLY AAA N 1
ATOM 692 C CA . GLY A 1 96 ? 43.138 5.941 18.060 1.000 34.043 94 GLY AAA CA 1
ATOM 693 C C . GLY A 1 96 ? 42.906 6.764 16.802 1.000 31.020 94 GLY AAA C 1
ATOM 694 O O . GLY A 1 96 ? 41.944 7.544 16.782 1.000 29.598 94 GLY AAA O 1
ATOM 695 N N . ALA A 1 97 ? 43.718 6.526 15.780 1.000 26.962 95 ALA AAA N 1
ATOM 696 C CA . ALA A 1 97 ? 43.692 7.249 14.503 1.000 26.563 95 ALA AAA CA 1
ATOM 697 C C . ALA A 1 97 ? 42.521 6.761 13.633 1.000 24.676 95 ALA AAA C 1
ATOM 698 O O . ALA A 1 97 ? 42.193 7.375 12.641 1.000 24.692 95 ALA AAA O 1
ATOM 700 N N . PHE A 1 98 ? 41.913 5.650 13.949 1.000 25.650 96 PHE AAA N 1
ATOM 701 C CA . PHE A 1 98 ? 40.813 5.109 13.124 1.000 27.450 96 PHE AAA CA 1
ATOM 702 C C . PHE A 1 98 ? 39.575 6.029 13.218 1.000 27.799 96 PHE AAA C 1
ATOM 703 O O . PHE A 1 98 ? 39.032 6.172 14.279 1.000 27.293 96 PHE AAA O 1
ATOM 711 N N . VAL A 1 99 ? 39.185 6.651 12.107 1.000 25.471 97 VAL AAA N 1
ATOM 712 C CA . VAL A 1 99 ? 37.954 7.483 11.962 1.000 26.133 97 VAL AAA CA 1
ATOM 713 C C . VAL A 1 99 ? 37.371 7.226 10.561 1.000 26.031 97 VAL AAA C 1
ATOM 714 O O . VAL A 1 99 ? 38.061 7.538 9.582 1.000 28.147 97 VAL AAA O 1
ATOM 718 N N . LYS A 1 100 ? 36.163 6.655 10.457 1.000 27.902 98 LYS AAA N 1
ATOM 719 C CA . LYS A 1 100 ? 35.572 6.348 9.147 1.000 30.678 98 LYS AAA CA 1
ATOM 720 C C . LYS A 1 100 ? 34.084 6.616 9.192 1.000 30.618 98 LYS AAA C 1
ATOM 721 O O . LYS A 1 100 ? 33.416 6.164 10.135 1.000 32.650 98 LYS AAA O 1
ATOM 727 N N . ASP A 1 101 ? 33.600 7.281 8.150 1.000 29.329 99 ASP AAA N 1
ATOM 728 C CA . ASP A 1 101 ? 32.159 7.450 7.895 1.000 29.922 99 ASP AAA CA 1
ATOM 729 C C . ASP A 1 101 ? 31.533 6.079 7.647 1.000 25.942 99 ASP AAA C 1
ATOM 730 O O . ASP A 1 101 ? 31.966 5.352 6.817 1.000 30.975 99 ASP AAA O 1
ATOM 735 N N . VAL A 1 102 ? 30.438 5.795 8.325 1.000 28.740 100 VAL AAA N 1
ATOM 736 C CA . VAL A 1 102 ? 29.600 4.575 8.128 1.000 26.588 100 VAL AAA CA 1
ATOM 737 C C . VAL A 1 102 ? 28.130 4.972 7.979 1.000 25.812 100 VAL AAA C 1
ATOM 738 O O . VAL A 1 102 ? 27.742 6.055 8.445 1.000 34.438 100 VAL AAA O 1
ATOM 742 N N . ALA A 1 103 ? 27.343 4.129 7.339 1.000 24.727 101 ALA AAA N 1
ATOM 743 C CA . ALA A 1 103 ? 25.887 4.245 7.380 1.000 27.434 101 ALA AAA CA 1
ATOM 744 C C . ALA A 1 103 ? 25.505 4.391 8.848 1.000 25.379 101 ALA AAA C 1
ATOM 745 O O . ALA A 1 103 ? 26.177 3.841 9.729 1.000 21.726 101 ALA AAA O 1
ATOM 747 N N . PRO A 1 104 ? 24.473 5.203 9.162 1.000 27.275 102 PRO AAA N 1
ATOM 748 C CA . PRO A 1 104 ? 24.051 5.405 10.558 1.000 30.160 102 PRO AAA CA 1
ATOM 749 C C . PRO A 1 104 ? 23.693 4.083 11.268 1.000 32.800 102 PRO AAA C 1
ATOM 750 O O . PRO A 1 104 ? 23.859 3.975 12.466 1.000 32.534 102 PRO AAA O 1
ATOM 754 N N . TYR A 1 105 ? 23.238 3.085 10.497 1.000 32.376 103 TYR AAA N 1
ATOM 755 C CA . TYR A 1 105 ? 22.894 1.740 11.008 1.000 30.396 103 TYR AAA CA 1
ATOM 756 C C . TYR A 1 105 ? 24.028 0.736 10.815 1.000 27.580 103 TYR AAA C 1
ATOM 757 O O . TYR A 1 105 ? 23.683 -0.412 10.942 1.000 31.052 103 TYR AAA O 1
ATOM 766 N N . SER A 1 106 ? 25.265 1.110 10.475 1.000 27.146 104 SER AAA N 1
ATOM 767 C CA . SER A 1 106 ? 26.378 0.144 10.256 1.000 28.624 104 SER AAA CA 1
ATOM 768 C C . SER A 1 106 ? 26.727 -0.620 11.550 1.000 26.965 104 SER AAA C 1
ATOM 769 O O . SER A 1 106 ? 26.736 -0.021 12.622 1.000 26.390 104 SER AAA O 1
ATOM 772 N N . SER A 1 107 ? 27.003 -1.912 11.428 1.000 25.554 105 SER AAA N 1
ATOM 773 C CA . SER A 1 107 ? 27.665 -2.721 12.466 1.000 30.232 105 SER AAA CA 1
ATOM 774 C C . SER A 1 107 ? 29.161 -2.626 12.198 1.000 30.599 105 SER AAA C 1
ATOM 775 O O . SER A 1 107 ? 29.529 -1.893 11.307 1.000 32.870 105 SER AAA O 1
ATOM 778 N N . ILE A 1 108 ? 29.978 -3.239 13.036 1.000 32.062 106 ILE AAA N 1
ATOM 779 C CA . ILE A 1 108 ? 31.468 -3.175 12.955 1.000 37.845 106 ILE AAA CA 1
ATOM 780 C C . ILE A 1 108 ? 31.974 -4.582 13.255 1.000 30.156 106 ILE AAA C 1
ATOM 781 O O . ILE A 1 108 ? 31.507 -5.168 14.209 1.000 30.641 106 ILE AAA O 1
ATOM 786 N N . GLY A 1 109 ? 32.973 -5.009 12.502 1.000 26.885 107 GLY AAA N 1
ATOM 787 C CA . GLY A 1 109 ? 33.822 -6.136 12.898 1.000 26.755 107 GLY AAA CA 1
ATOM 788 C C . GLY A 1 109 ? 35.241 -5.722 12.811 1.000 25.104 107 GLY AAA C 1
ATOM 789 O O . GLY A 1 109 ? 35.568 -4.874 11.996 1.000 25.919 107 GLY AAA O 1
ATOM 790 N N . ALA A 1 110 ? 36.064 -6.323 13.634 1.000 26.019 108 ALA AAA N 1
ATOM 791 C CA . ALA A 1 110 ? 37.493 -6.013 13.678 1.000 23.665 108 ALA AAA CA 1
ATOM 792 C C . ALA A 1 110 ? 38.249 -7.249 14.121 1.000 26.215 108 ALA AAA C 1
ATOM 793 O O . ALA A 1 110 ? 37.715 -7.970 15.037 1.000 27.517 108 ALA AAA O 1
ATOM 795 N N . VAL A 1 111 ? 39.459 -7.412 13.587 1.000 24.720 109 VAL AAA N 1
ATOM 796 C CA . VAL A 1 111 ? 40.367 -8.535 13.905 1.000 27.120 109 VAL AAA CA 1
ATOM 797 C C . VAL A 1 111 ? 41.795 -7.995 13.936 1.000 30.423 109 VAL AAA C 1
ATOM 798 O O . VAL A 1 111 ? 42.200 -7.261 13.042 1.000 32.251 109 VAL AAA O 1
ATOM 802 N N . PHE A 1 112 ? 42.595 -8.499 14.876 1.000 34.216 110 PHE AAA N 1
ATOM 803 C CA . PHE A 1 112 ? 44.064 -8.433 14.792 1.000 30.083 110 PHE AAA CA 1
ATOM 804 C C . PHE A 1 112 ? 44.489 -9.545 13.863 1.000 27.685 110 PHE AAA C 1
ATOM 805 O O . PHE A 1 112 ? 43.887 -10.514 13.846 1.000 32.833 110 PHE AAA O 1
ATOM 813 N N . LEU A 1 113 ? 45.505 -9.339 13.064 1.000 31.864 111 LEU AAA N 1
ATOM 814 C CA . LEU A 1 113 ? 46.097 -10.356 12.170 1.000 30.986 111 LEU AAA CA 1
ATOM 815 C C . LEU A 1 113 ? 47.425 -10.877 12.790 1.000 37.181 111 LEU AAA C 1
ATOM 816 O O . LEU A 1 113 ? 48.472 -10.072 12.897 1.000 32.779 111 LEU AAA O 1
ATOM 821 N N . GLY A 1 114 ? 47.459 -12.171 13.138 1.000 36.951 112 GLY AAA N 1
ATOM 822 C CA . GLY A 1 114 ? 48.660 -12.769 13.745 1.000 39.723 112 GLY AAA CA 1
ATOM 823 C C . GLY A 1 114 ? 49.031 -12.032 15.014 1.000 42.158 112 GLY AAA C 1
ATOM 824 O O . GLY A 1 114 ? 48.140 -11.522 15.676 1.000 57.372 112 GLY AAA O 1
ATOM 825 N N . LYS A 1 115 ? 50.292 -12.036 15.382 1.000 52.898 113 LYS AAA N 1
ATOM 826 C CA . LYS A 1 115 ? 50.773 -11.570 16.718 1.000 58.961 113 LYS AAA CA 1
ATOM 827 C C . LYS A 1 115 ? 51.438 -10.209 16.540 1.000 59.161 113 LYS AAA C 1
ATOM 828 O O . LYS A 1 115 ? 51.975 -9.677 17.520 1.000 60.244 113 LYS AAA O 1
ATOM 830 N N . ASN A 1 116 ? 51.482 -9.710 15.305 1.000 65.990 114 ASN AAA N 1
ATOM 831 C CA . ASN A 1 116 ? 51.970 -8.332 15.065 1.000 62.914 114 ASN AAA CA 1
ATOM 832 C C . ASN A 1 116 ? 50.754 -7.376 15.055 1.000 62.732 114 ASN AAA C 1
ATOM 833 O O . ASN A 1 116 ? 49.480 -7.811 15.083 1.000 49.733 114 ASN AAA O 1
ATOM 838 N N . ILE A 1 117 ? 51.083 -6.107 15.124 1.000 38.779 115 ILE AAA N 1
ATOM 839 C CA . ILE A 1 117 ? 50.022 -5.098 15.296 1.000 36.878 115 ILE AAA CA 1
ATOM 840 C C . ILE A 1 117 ? 49.561 -4.807 13.883 1.000 30.932 115 ILE AAA C 1
ATOM 841 O O . ILE A 1 117 ? 50.157 -3.950 13.293 1.000 32.716 115 ILE AAA O 1
ATOM 846 N N . VAL A 1 118 ? 48.584 -5.562 13.381 1.000 30.945 116 VAL AAA N 1
ATOM 847 C CA . VAL A 1 118 ? 47.986 -5.453 12.025 1.000 28.659 116 VAL AAA CA 1
ATOM 848 C C . VAL A 1 118 ? 46.454 -5.599 12.173 1.000 31.024 116 VAL AAA C 1
ATOM 849 O O . VAL A 1 118 ? 45.991 -6.539 12.796 1.000 32.932 116 VAL AAA O 1
ATOM 853 N N . VAL A 1 119 ? 45.662 -4.684 11.662 1.000 25.509 117 VAL AAA N 1
ATOM 854 C CA . VAL A 1 119 ? 44.232 -4.634 12.038 1.000 27.456 117 VAL AAA CA 1
ATOM 855 C C . VAL A 1 119 ? 43.379 -4.552 10.767 1.000 26.855 117 VAL AAA C 1
ATOM 856 O O . VAL A 1 119 ? 43.781 -3.930 9.797 1.000 26.750 117 VAL AAA O 1
ATOM 860 N N . ARG A 1 120 ? 42.262 -5.258 10.775 1.000 28.133 118 ARG AAA N 1
ATOM 861 C CA . ARG A 1 120 ? 41.183 -5.152 9.771 1.000 28.407 118 ARG AAA CA 1
ATOM 862 C C . ARG A 1 120 ? 39.922 -4.709 10.499 1.000 28.795 118 ARG AAA C 1
ATOM 863 O O . ARG A 1 120 ? 39.654 -5.207 11.569 1.000 31.205 118 ARG AAA O 1
ATOM 871 N N . VAL A 1 121 ? 39.221 -3.743 9.938 1.000 29.942 119 VAL AAA N 1
ATOM 872 C CA . VAL A 1 121 ? 37.903 -3.299 10.428 1.000 25.578 119 VAL AAA CA 1
ATOM 873 C C . VAL A 1 121 ? 36.951 -3.339 9.241 1.000 26.513 119 VAL AAA C 1
ATOM 874 O O . VAL A 1 121 ? 37.355 -2.868 8.138 1.000 27.843 119 VAL AAA O 1
ATOM 878 N N . TYR A 1 122 ? 35.754 -3.864 9.485 1.000 23.081 120 TYR AAA N 1
ATOM 879 C CA . TYR A 1 122 ? 34.677 -4.039 8.488 1.000 26.129 120 TYR AAA CA 1
ATOM 880 C C . TYR A 1 122 ? 33.471 -3.198 8.935 1.000 25.672 120 TYR AAA C 1
ATOM 881 O O . TYR A 1 122 ? 32.993 -3.370 10.050 1.000 27.614 120 TYR AAA O 1
ATOM 890 N N . THR A 1 123 ? 32.993 -2.343 8.035 1.000 22.611 121 THR AAA N 1
ATOM 891 C CA . THR A 1 123 ? 31.915 -1.383 8.305 1.000 23.573 121 THR AAA CA 1
ATOM 892 C C . THR A 1 123 ? 31.045 -1.404 7.078 1.000 25.243 121 THR AAA C 1
ATOM 893 O O . THR A 1 123 ? 31.510 -1.968 6.103 1.000 21.339 121 THR AAA O 1
ATOM 897 N N . GLN A 1 124 ? 29.816 -0.881 7.199 1.000 29.603 122 GLN AAA N 1
ATOM 898 C CA . GLN A 1 124 ? 28.862 -0.673 6.064 1.000 26.628 122 GLN AAA CA 1
ATOM 899 C C . GLN A 1 124 ? 28.791 0.820 5.675 1.000 27.256 122 GLN AAA C 1
ATOM 900 O O . GLN A 1 124 ? 28.473 1.679 6.509 1.000 27.607 122 GLN AAA O 1
ATOM 906 N N . ASN A 1 125 ? 29.206 1.117 4.456 1.000 25.991 123 ASN AAA N 1
ATOM 907 C CA . ASN A 1 125 ? 29.107 2.412 3.761 1.000 25.012 123 ASN AAA CA 1
ATOM 908 C C . ASN A 1 125 ? 27.653 2.901 3.678 1.000 23.855 123 ASN AAA C 1
ATOM 909 O O . ASN A 1 125 ? 26.736 2.087 3.716 1.000 25.331 123 ASN AAA O 1
ATOM 914 N N . HIS A 1 126 ? 27.465 4.165 3.361 1.000 24.283 124 HIS AAA N 1
ATOM 915 C CA . HIS A 1 126 ? 26.155 4.761 2.990 1.000 26.742 124 HIS AAA CA 1
ATOM 916 C C . HIS A 1 126 ? 25.528 3.966 1.846 1.000 26.848 124 HIS AAA C 1
ATOM 917 O O . HIS A 1 126 ? 24.337 3.860 1.834 1.000 23.692 124 HIS AAA O 1
ATOM 924 N N . ASP A 1 127 ? 26.299 3.450 0.903 1.000 27.237 125 ASP AAA N 1
ATOM 925 C CA . ASP A 1 127 ? 25.755 2.738 -0.273 1.000 29.271 125 ASP AAA CA 1
ATOM 926 C C . ASP A 1 127 ? 25.396 1.291 0.084 1.000 30.666 125 ASP AAA C 1
ATOM 927 O O . ASP A 1 127 ? 24.975 0.576 -0.850 1.000 30.119 125 ASP AAA O 1
ATOM 932 N N . ASN A 1 128 ? 25.681 0.887 1.339 1.000 33.503 126 ASN AAA N 1
ATOM 933 C CA . ASN A 1 128 ? 25.339 -0.411 2.009 1.000 31.784 126 ASN AAA CA 1
ATOM 934 C C . ASN A 1 128 ? 26.315 -1.524 1.575 1.000 27.202 126 ASN AAA C 1
ATOM 935 O O . ASN A 1 128 ? 26.059 -2.659 1.875 1.000 32.692 126 ASN AAA O 1
ATOM 940 N N . THR A 1 129 ? 27.465 -1.199 1.020 1.000 26.157 127 THR AAA N 1
ATOM 941 C CA . THR A 1 129 ? 28.550 -2.180 0.758 1.000 24.744 127 THR AAA CA 1
ATOM 942 C C . THR A 1 129 ? 29.364 -2.401 2.024 1.000 25.265 127 THR AAA C 1
ATOM 943 O O . THR A 1 129 ? 29.422 -1.508 2.868 1.000 23.960 127 THR AAA O 1
ATOM 947 N N . ILE A 1 130 ? 29.983 -3.584 2.157 1.000 28.626 128 ILE AAA N 1
ATOM 948 C CA . ILE A 1 130 ? 30.897 -3.899 3.301 1.000 28.843 128 ILE AAA CA 1
ATOM 949 C C . ILE A 1 130 ? 32.287 -3.544 2.821 1.000 31.164 128 ILE AAA C 1
ATOM 950 O O . ILE A 1 130 ? 32.708 -4.123 1.851 1.000 37.417 128 ILE AAA O 1
ATOM 955 N N . GLN A 1 131 ? 32.943 -2.616 3.503 1.000 29.336 129 GLN AAA N 1
ATOM 956 C CA . GLN A 1 131 ? 34.279 -2.116 3.159 1.000 25.476 129 GLN AAA CA 1
ATOM 957 C C . GLN A 1 131 ? 35.249 -2.546 4.242 1.000 23.294 129 GLN AAA C 1
ATOM 958 O O . GLN A 1 131 ? 34.994 -2.311 5.430 1.000 20.904 129 GLN AAA O 1
ATOM 964 N N . GLU A 1 132 ? 36.403 -3.040 3.831 1.000 24.664 130 GLU AAA N 1
ATOM 965 C CA . GLU A 1 132 ? 37.485 -3.349 4.786 1.000 25.024 130 GLU AAA CA 1
ATOM 966 C C . GLU A 1 132 ? 38.424 -2.132 4.953 1.000 27.479 130 GLU AAA C 1
ATOM 967 O O . GLU A 1 132 ? 38.820 -1.497 3.935 1.000 22.643 130 GLU AAA O 1
ATOM 973 N N . TRP A 1 133 ? 38.853 -1.898 6.198 1.000 26.054 131 TRP AAA N 1
ATOM 974 C CA . TRP A 1 133 ? 39.869 -0.893 6.549 1.000 20.836 131 TRP AAA CA 1
ATOM 975 C C . TRP A 1 133 ? 41.132 -1.625 6.957 1.000 23.293 131 TRP AAA C 1
ATOM 976 O O . TRP A 1 133 ? 41.055 -2.587 7.723 1.000 21.884 131 TRP AAA O 1
ATOM 987 N N . VAL A 1 134 ? 42.265 -1.150 6.460 1.000 24.614 132 VAL AAA N 1
ATOM 988 C CA . VAL A 1 134 ? 43.560 -1.833 6.635 1.000 24.397 132 VAL AAA CA 1
ATOM 989 C C . VAL A 1 134 ? 44.527 -0.918 7.390 1.000 26.585 132 VAL AAA C 1
ATOM 990 O O . VAL A 1 134 ? 44.767 0.246 6.946 1.000 20.801 132 VAL AAA O 1
ATOM 994 N N . TRP A 1 135 ? 45.104 -1.453 8.464 1.000 27.329 133 TRP AAA N 1
ATOM 995 C CA . TRP A 1 135 ? 46.283 -0.858 9.137 1.000 25.916 133 TRP AAA CA 1
ATOM 996 C C . TRP A 1 135 ? 47.414 -1.874 9.154 1.000 28.799 133 TRP AAA C 1
ATOM 997 O O . TRP A 1 135 ? 47.218 -2.898 9.823 1.000 29.096 133 TRP AAA O 1
ATOM 1008 N N . ASP A 1 136 ? 48.505 -1.655 8.386 1.000 33.920 134 ASP AAA N 1
ATOM 1009 C CA . ASP A 1 136 ? 49.670 -2.596 8.355 1.000 35.335 134 ASP AAA CA 1
ATOM 1010 C C . ASP A 1 136 ? 50.809 -1.993 9.172 1.000 36.449 134 ASP AAA C 1
ATOM 1011 O O . ASP A 1 136 ? 51.558 -2.785 9.752 1.000 45.049 134 ASP AAA O 1
ATOM 1016 N N . SER A 1 137 ? 50.956 -0.671 9.191 1.000 37.980 135 SER AAA N 1
ATOM 1017 C CA . SER A 1 137 ? 52.001 0.011 9.993 1.000 40.818 135 SER AAA CA 1
ATOM 1018 C C . SER A 1 137 ? 51.701 1.500 10.072 1.000 40.495 135 SER AAA C 1
ATOM 1019 O O . SER A 1 137 ? 50.894 2.012 9.278 1.000 46.830 135 SER AAA O 1
ATOM 1022 N N . PRO A 1 138 ? 52.408 2.226 10.970 1.000 34.990 136 PRO AAA N 1
ATOM 1023 C CA . PRO A 1 138 ? 52.205 3.659 11.149 1.000 36.492 136 PRO AAA CA 1
ATOM 1024 C C . PRO A 1 138 ? 52.602 4.487 9.928 1.000 40.480 136 PRO AAA C 1
ATOM 1025 O O . PRO A 1 138 ? 52.031 5.517 9.721 1.000 45.919 136 PRO AAA O 1
ATOM 1029 N N . SER A 1 139 ? 53.623 4.058 9.191 1.000 48.226 137 SER AAA N 1
ATOM 1030 C CA . SER A 1 139 ? 54.120 4.809 8.009 1.000 52.625 137 SER AAA CA 1
ATOM 1031 C C . SER A 1 139 ? 52.941 4.999 7.040 1.000 48.671 137 SER AAA C 1
ATOM 1032 O O . SER A 1 139 ? 52.663 6.102 6.660 1.000 63.050 137 SER AAA O 1
ATOM 1035 N N . THR A 1 140 ? 52.217 3.952 6.696 1.000 40.830 138 THR AAA N 1
ATOM 1036 C CA . THR A 1 140 ? 51.140 4.014 5.685 1.000 36.868 138 THR AAA CA 1
ATOM 1037 C C . THR A 1 140 ? 49.778 4.344 6.353 1.000 36.265 138 THR AAA C 1
ATOM 1038 O O . THR A 1 140 ? 48.920 4.868 5.626 1.000 31.509 138 THR AAA O 1
ATOM 1042 N N . GLY A 1 141 ? 49.563 4.009 7.650 1.000 31.552 139 GLY AAA N 1
ATOM 1043 C CA . GLY A 1 141 ? 48.288 4.204 8.365 1.000 31.428 139 GLY AAA CA 1
ATOM 1044 C C . GLY A 1 141 ? 47.073 3.485 7.743 1.000 31.172 139 GLY AAA C 1
ATOM 1045 O O . GLY A 1 141 ? 47.247 2.480 6.991 1.000 29.496 139 GLY AAA O 1
ATOM 1046 N N . TRP A 1 142 ? 45.874 3.963 8.066 1.000 25.578 140 TRP AAA N 1
ATOM 1047 C CA . TRP A 1 142 ? 44.613 3.396 7.586 1.000 26.762 140 TRP AAA CA 1
ATOM 1048 C C . TRP A 1 142 ? 44.482 3.574 6.088 1.000 26.152 140 TRP AAA C 1
ATOM 1049 O O . TRP A 1 142 ? 44.480 4.657 5.683 1.000 29.289 140 TRP AAA O 1
ATOM 1060 N N . THR A 1 143 ? 44.282 2.479 5.337 1.000 28.931 141 THR AAA N 1
ATOM 1061 C CA . THR A 1 143 ? 43.877 2.479 3.899 1.000 29.541 141 THR AAA CA 1
ATOM 1062 C C . THR A 1 143 ? 42.644 1.606 3.636 1.000 32.078 141 THR AAA C 1
ATOM 1063 O O . THR A 1 143 ? 42.335 0.758 4.453 1.000 35.498 141 THR AAA O 1
ATOM 1067 N N . ALA A 1 144 ? 42.027 1.740 2.482 1.000 28.022 142 ALA AAA N 1
ATOM 1068 C CA . ALA A 1 144 ? 40.973 0.829 2.037 1.000 27.574 142 ALA AAA CA 1
ATOM 1069 C C . ALA A 1 144 ? 41.605 -0.500 1.629 1.000 31.869 142 ALA AAA C 1
ATOM 1070 O O . ALA A 1 144 ? 42.613 -0.499 0.895 1.000 35.300 142 ALA AAA O 1
ATOM 1072 N N . GLY A 1 145 ? 41.057 -1.590 2.183 1.000 31.596 143 GLY AAA N 1
ATOM 1073 C CA . GLY A 1 145 ? 41.192 -2.937 1.632 1.000 29.429 143 GLY AAA CA 1
ATOM 1074 C C . GLY A 1 145 ? 40.006 -3.245 0.758 1.000 25.933 143 GLY AAA C 1
ATOM 1075 O O . GLY A 1 145 ? 39.453 -2.317 0.147 1.000 25.227 143 GLY AAA O 1
ATOM 1076 N N . ALA A 1 146 ? 39.562 -4.491 0.810 1.000 29.285 144 ALA AAA N 1
ATOM 1077 C CA . ALA A 1 146 ? 38.538 -5.049 -0.099 1.000 31.524 144 ALA AAA CA 1
ATOM 1078 C C . ALA A 1 146 ? 37.178 -4.478 0.250 1.000 29.159 144 ALA AAA C 1
ATOM 1079 O O . ALA A 1 146 ? 36.967 -4.103 1.417 1.000 28.170 144 ALA AAA O 1
ATOM 1081 N N . ASN A 1 147 ? 36.318 -4.397 -0.764 1.000 28.659 145 ASN AAA N 1
ATOM 1082 C CA . ASN A 1 147 ? 34.884 -4.038 -0.636 1.000 23.246 145 ASN AAA CA 1
ATOM 1083 C C . ASN A 1 147 ? 34.121 -5.279 -1.064 1.000 23.381 145 ASN AAA C 1
ATOM 1084 O O . ASN A 1 147 ? 34.345 -5.740 -2.172 1.000 25.512 145 ASN AAA O 1
ATOM 1089 N N . PHE A 1 148 ? 33.293 -5.844 -0.201 1.000 24.294 146 PHE AAA N 1
ATOM 1090 C CA . PHE A 1 148 ? 32.614 -7.123 -0.510 1.000 24.076 146 PHE AAA CA 1
ATOM 1091 C C . PHE A 1 148 ? 31.306 -6.864 -1.238 1.000 24.222 146 PHE AAA C 1
ATOM 1092 O O . PHE A 1 148 ? 30.595 -7.780 -1.365 1.000 27.235 146 PHE AAA O 1
ATOM 1100 N N . GLY A 1 149 ? 30.986 -5.661 -1.659 1.000 27.147 147 GLY AAA N 1
ATOM 1101 C CA . GLY A 1 149 ? 29.714 -5.447 -2.380 1.000 27.522 147 GLY AAA CA 1
ATOM 1102 C C . GLY A 1 149 ? 28.471 -5.353 -1.487 1.000 32.013 147 GLY AAA C 1
ATOM 1103 O O . GLY A 1 149 ? 28.568 -5.304 -0.199 1.000 29.044 147 GLY AAA O 1
ATOM 1104 N N . ALA A 1 150 ? 27.302 -5.373 -2.149 1.000 33.572 148 ALA AAA N 1
ATOM 1105 C CA . ALA A 1 150 ? 25.975 -5.032 -1.585 1.000 29.032 148 ALA AAA CA 1
ATOM 1106 C C . ALA A 1 150 ? 25.661 -5.996 -0.445 1.000 32.316 148 ALA AAA C 1
ATOM 1107 O O . ALA A 1 150 ? 25.966 -7.204 -0.616 1.000 36.341 148 ALA AAA O 1
ATOM 1109 N N . ALA A 1 151 ? 25.178 -5.483 0.690 1.000 32.751 149 ALA AAA N 1
ATOM 1110 C CA . ALA A 1 151 ? 24.805 -6.269 1.895 1.000 31.454 149 ALA AAA CA 1
ATOM 1111 C C . ALA A 1 151 ? 23.523 -5.654 2.421 1.000 32.904 149 ALA AAA C 1
ATOM 1112 O O . ALA A 1 151 ? 23.223 -4.499 2.015 1.000 28.456 149 ALA AAA O 1
ATOM 1114 N N . LEU A 1 152 ? 22.760 -6.427 3.192 1.000 32.023 150 LEU AAA N 1
ATOM 1115 C CA . LEU A 1 152 ? 21.503 -5.938 3.757 1.000 28.221 150 LEU AAA CA 1
ATOM 1116 C C . LEU A 1 152 ? 21.825 -4.676 4.529 1.000 32.931 150 LEU AAA C 1
ATOM 1117 O O . LEU A 1 152 ? 22.768 -4.678 5.306 1.000 32.956 150 LEU AAA O 1
ATOM 1122 N N . PRO A 1 153 ? 21.030 -3.596 4.365 1.000 29.878 151 PRO AAA N 1
ATOM 1123 C CA . PRO A 1 153 ? 21.190 -2.399 5.183 1.000 29.522 151 PRO AAA CA 1
ATOM 1124 C C . PRO A 1 153 ? 20.999 -2.716 6.663 1.000 28.692 151 PRO AAA C 1
ATOM 1125 O O . PRO A 1 153 ? 19.946 -3.176 7.015 1.000 34.879 151 PRO AAA O 1
ATOM 1129 N N . GLY A 1 154 ? 22.010 -2.452 7.472 1.000 26.977 152 GLY AAA N 1
ATOM 1130 C CA . GLY A 1 154 ? 21.949 -2.658 8.923 1.000 25.661 152 GLY AAA CA 1
ATOM 1131 C C . GLY A 1 154 ? 22.523 -4.001 9.321 1.000 27.008 152 GLY AAA C 1
ATOM 1132 O O . GLY A 1 154 ? 22.411 -4.331 10.524 1.000 33.095 152 GLY AAA O 1
ATOM 1133 N N . THR A 1 155 ? 23.000 -4.798 8.369 1.000 25.303 153 THR AAA N 1
ATOM 1134 C CA . THR A 1 155 ? 23.442 -6.187 8.644 1.000 28.486 153 THR AAA CA 1
ATOM 1135 C C . THR A 1 155 ? 24.424 -6.169 9.854 1.000 28.398 153 THR AAA C 1
ATOM 1136 O O . THR A 1 155 ? 25.188 -5.173 10.061 1.000 23.603 153 THR AAA O 1
ATOM 1140 N N . ALA A 1 156 ? 24.371 -7.231 10.662 1.000 24.823 154 ALA AAA N 1
ATOM 1141 C CA . ALA A 1 156 ? 25.419 -7.513 11.633 1.000 25.419 154 ALA AAA CA 1
ATOM 1142 C C . ALA A 1 156 ? 26.648 -7.839 10.804 1.000 27.526 154 ALA AAA C 1
ATOM 1143 O O . ALA A 1 156 ? 26.497 -8.215 9.621 1.000 27.143 154 ALA AAA O 1
ATOM 1145 N N . ILE A 1 157 ? 27.807 -7.690 11.411 1.000 26.732 155 ILE AAA N 1
ATOM 1146 C CA . ILE A 1 157 ? 29.097 -7.986 10.768 1.000 26.497 155 ILE AAA CA 1
ATOM 1147 C C . ILE A 1 157 ? 29.920 -8.659 11.828 1.000 27.592 155 ILE AAA C 1
ATOM 1148 O O . ILE A 1 157 ? 30.062 -8.061 12.933 1.000 34.506 155 ILE AAA O 1
ATOM 1153 N N . ALA A 1 158 ? 30.441 -9.844 11.514 1.000 22.601 156 ALA AAA N 1
ATOM 1154 C CA . ALA A 1 158 ? 31.125 -10.694 12.492 1.000 21.505 156 ALA AAA CA 1
ATOM 1155 C C . ALA A 1 158 ? 32.421 -11.118 11.827 1.000 23.022 156 ALA AAA C 1
ATOM 1156 O O . ALA A 1 158 ? 32.366 -11.597 10.698 1.000 23.993 156 ALA AAA O 1
ATOM 1158 N N . ALA A 1 159 ? 33.551 -10.866 12.459 1.000 20.849 157 ALA AAA N 1
ATOM 1159 C CA . ALA A 1 159 ? 34.826 -11.161 11.814 1.000 22.453 157 ALA AAA CA 1
ATOM 1160 C C . ALA A 1 159 ? 35.659 -11.991 12.777 1.000 26.013 157 ALA AAA C 1
ATOM 1161 O O . ALA A 1 159 ? 35.472 -11.805 13.991 1.000 23.604 157 ALA AAA O 1
ATOM 1163 N N . THR A 1 160 ? 36.485 -12.912 12.242 1.000 27.830 158 THR AAA N 1
ATOM 1164 C CA . THR A 1 160 ? 37.437 -13.737 13.028 1.000 28.297 158 THR AAA CA 1
ATOM 1165 C C . THR A 1 160 ? 38.620 -14.008 12.124 1.000 26.783 158 THR AAA C 1
ATOM 1166 O O . THR A 1 160 ? 38.396 -14.127 10.918 1.000 32.428 158 THR AAA O 1
ATOM 1170 N N . SER A 1 161 ? 39.783 -14.174 12.728 1.000 29.892 159 SER AAA N 1
ATOM 1171 C CA . SER A 1 161 ? 41.061 -14.491 12.037 1.000 29.771 159 SER AAA CA 1
ATOM 1172 C C . SER A 1 161 ? 41.902 -15.514 12.817 1.000 25.889 159 SER AAA C 1
ATOM 1173 O O . SER A 1 161 ? 41.953 -15.458 14.061 1.000 23.893 159 SER AAA O 1
ATOM 1176 N N . TRP A 1 162 ? 42.644 -16.333 12.097 1.000 25.716 160 TRP AAA N 1
ATOM 1177 C CA . TRP A 1 162 ? 43.631 -17.253 12.685 1.000 26.967 160 TRP AAA CA 1
ATOM 1178 C C . TRP A 1 162 ? 44.789 -17.344 11.707 1.000 28.289 160 TRP AAA C 1
ATOM 1179 O O . TRP A 1 162 ? 44.597 -16.995 10.535 1.000 20.517 160 TRP AAA O 1
ATOM 1190 N N . GLY A 1 163 ? 45.962 -17.710 12.222 1.000 30.675 161 GLY AAA N 1
ATOM 1191 C CA . GLY A 1 163 ? 47.127 -17.940 11.375 1.000 28.170 161 GLY AAA CA 1
ATOM 1192 C C . GLY A 1 163 ? 47.889 -16.675 11.126 1.000 31.387 161 GLY AAA C 1
ATOM 1193 O O . GLY A 1 163 ? 47.395 -15.557 11.453 1.000 33.251 161 GLY AAA O 1
ATOM 1194 N N . ALA A 1 164 ? 49.028 -16.864 10.486 1.000 32.837 162 ALA AAA N 1
ATOM 1195 C CA . ALA A 1 164 ? 49.933 -15.808 10.004 1.000 36.770 162 ALA AAA CA 1
ATOM 1196 C C . ALA A 1 164 ? 50.691 -16.456 8.857 1.000 37.765 162 ALA AAA C 1
ATOM 1197 O O . ALA A 1 164 ? 50.904 -17.656 8.882 1.000 43.776 162 ALA AAA O 1
ATOM 1199 N N . GLY A 1 165 ? 51.087 -15.675 7.884 1.000 45.852 163 GLY AAA N 1
ATOM 1200 C CA . GLY A 1 165 ? 51.917 -16.168 6.763 1.000 45.444 163 GLY AAA CA 1
ATOM 1201 C C . GLY A 1 165 ? 51.338 -17.421 6.134 1.000 39.311 163 GLY AAA C 1
ATOM 1202 O O . GLY A 1 165 ? 52.019 -18.442 6.108 1.000 45.846 163 GLY AAA O 1
ATOM 1203 N N . PRO A 1 166 ? 50.119 -17.387 5.568 1.000 35.066 164 PRO AAA N 1
ATOM 1204 C CA . PRO A 1 166 ? 49.342 -16.164 5.427 1.000 37.940 164 PRO AAA CA 1
ATOM 1205 C C . PRO A 1 166 ? 48.351 -16.026 6.593 1.000 38.840 164 PRO AAA C 1
ATOM 1206 O O . PRO A 1 166 ? 48.177 -16.964 7.323 1.000 33.966 164 PRO AAA O 1
ATOM 1210 N N . TYR A 1 167 ? 47.652 -14.890 6.679 1.000 36.043 165 TYR AAA N 1
ATOM 1211 C CA . TYR A 1 167 ? 46.511 -14.766 7.628 1.000 32.271 165 TYR AAA CA 1
ATOM 1212 C C . TYR A 1 167 ? 45.241 -15.371 6.992 1.000 27.610 165 TYR AAA C 1
ATOM 1213 O O . TYR A 1 167 ? 45.131 -15.457 5.732 1.000 25.971 165 TYR AAA O 1
ATOM 1222 N N . HIS A 1 168 ? 44.338 -15.867 7.833 1.000 25.190 166 HIS AAA N 1
ATOM 1223 C CA . HIS A 1 168 ? 43.022 -16.445 7.399 1.000 27.549 166 HIS AAA CA 1
ATOM 1224 C C . HIS A 1 168 ? 41.927 -15.612 8.058 1.000 24.576 166 HIS AAA C 1
ATOM 1225 O O . HIS A 1 168 ? 41.968 -15.447 9.280 1.000 20.476 166 HIS AAA O 1
ATOM 1232 N N . ILE A 1 169 ? 41.033 -15.042 7.255 1.000 24.734 167 ILE AAA N 1
ATOM 1233 C CA . ILE A 1 169 ? 40.003 -14.127 7.774 1.000 21.633 167 ILE AAA CA 1
ATOM 1234 C C . ILE A 1 169 ? 38.678 -14.636 7.291 1.000 22.918 167 ILE AAA C 1
ATOM 1235 O O . ILE A 1 169 ? 38.592 -14.906 6.086 1.000 22.460 167 ILE AAA O 1
ATOM 1240 N N . ARG A 1 170 ? 37.672 -14.663 8.175 1.000 23.206 168 ARG AAA N 1
ATOM 1241 C CA . ARG A 1 170 ? 36.287 -14.886 7.684 1.000 26.636 168 ARG AAA CA 1
ATOM 1242 C C . ARG A 1 170 ? 35.459 -13.727 8.194 1.000 25.712 168 ARG AAA C 1
ATOM 1243 O O . ARG A 1 170 ? 35.582 -13.396 9.367 1.000 28.523 168 ARG AAA O 1
ATOM 1251 N N . VAL A 1 171 ? 34.647 -13.166 7.323 1.000 27.708 169 VAL AAA N 1
ATOM 1252 C CA . VAL A 1 171 ? 33.653 -12.122 7.668 1.000 24.473 169 VAL AAA CA 1
ATOM 1253 C C . VAL A 1 171 ? 32.268 -12.608 7.277 1.000 22.981 169 VAL AAA C 1
ATOM 1254 O O . VAL A 1 171 ? 32.059 -12.916 6.083 1.000 23.583 169 VAL AAA O 1
ATOM 1258 N N . TYR A 1 172 ? 31.385 -12.675 8.268 1.000 23.612 170 TYR AAA N 1
ATOM 1259 C CA . TYR A 1 172 ? 29.959 -13.062 8.133 1.000 24.029 170 TYR AAA CA 1
ATOM 1260 C C . TYR A 1 172 ? 29.104 -11.794 8.138 1.000 23.775 170 TYR AAA C 1
ATOM 1261 O O . TYR A 1 172 ? 29.393 -10.945 8.899 1.000 27.672 170 TYR AAA O 1
ATOM 1270 N N . PHE A 1 173 ? 28.114 -11.707 7.262 1.000 24.023 171 PHE AAA N 1
ATOM 1271 C CA . PHE A 1 173 ? 27.146 -10.594 7.148 1.000 28.566 171 PHE AAA CA 1
ATOM 1272 C C . PHE A 1 173 ? 25.958 -11.040 6.296 1.000 31.031 171 PHE AAA C 1
ATOM 1273 O O . PHE A 1 173 ? 26.010 -12.111 5.720 1.000 30.640 171 PHE AAA O 1
ATOM 1281 N N . GLN A 1 174 ? 24.892 -10.269 6.252 1.000 31.716 172 GLN AAA N 1
ATOM 1282 C CA . GLN A 1 174 ? 23.658 -10.652 5.496 1.000 34.098 172 GLN AAA CA 1
ATOM 1283 C C . GLN A 1 174 ? 23.728 -10.035 4.101 1.000 28.610 172 GLN AAA C 1
ATOM 1284 O O . GLN A 1 174 ? 24.096 -8.901 4.010 1.000 34.152 172 GLN AAA O 1
ATOM 1290 N N . ASP A 1 175 ? 23.367 -10.783 3.070 1.000 29.506 173 ASP AAA N 1
ATOM 1291 C CA . ASP A 1 175 ? 23.244 -10.280 1.685 1.000 30.295 173 ASP AAA CA 1
ATOM 1292 C C . ASP A 1 175 ? 21.897 -9.553 1.582 1.000 29.406 173 ASP AAA C 1
ATOM 1293 O O . ASP A 1 175 ? 21.176 -9.551 2.536 1.000 31.863 173 ASP AAA O 1
ATOM 1298 N N . THR A 1 176 ? 21.564 -8.956 0.449 1.000 30.858 174 THR AAA N 1
ATOM 1299 C CA . THR A 1 176 ? 20.301 -8.202 0.293 1.000 33.036 174 THR AAA CA 1
ATOM 1300 C C . THR A 1 176 ? 19.099 -9.148 0.180 1.000 33.943 174 THR AAA C 1
ATOM 1301 O O . THR A 1 176 ? 17.996 -8.598 0.145 1.000 34.476 174 THR AAA O 1
ATOM 1305 N N . ASN A 1 177 ? 19.265 -10.472 0.068 1.000 31.874 175 ASN AAA N 1
ATOM 1306 C CA . ASN A 1 177 ? 18.135 -11.456 0.157 1.000 36.894 175 ASN AAA CA 1
ATOM 1307 C C . ASN A 1 177 ? 18.002 -12.131 1.552 1.000 37.690 175 ASN AAA C 1
ATOM 1308 O O . ASN A 1 177 ? 17.312 -13.159 1.651 1.000 36.319 175 ASN AAA O 1
ATOM 1313 N N . ARG A 1 178 ? 18.622 -11.528 2.585 1.000 36.210 176 ARG AAA N 1
ATOM 1314 C CA . ARG A 1 178 ? 18.548 -11.847 4.032 1.000 34.998 176 ARG AAA CA 1
ATOM 1315 C C . ARG A 1 178 ? 19.353 -13.101 4.341 1.000 29.518 176 ARG AAA C 1
ATOM 1316 O O . ARG A 1 178 ? 19.280 -13.582 5.481 1.000 25.911 176 ARG AAA O 1
ATOM 1324 N N . ASN A 1 179 ? 20.151 -13.591 3.418 1.000 28.371 177 ASN AAA N 1
ATOM 1325 C CA . ASN A 1 179 ? 20.990 -14.790 3.711 1.000 31.291 177 ASN AAA CA 1
ATOM 1326 C C . ASN A 1 179 ? 22.240 -14.397 4.505 1.000 28.103 177 ASN AAA C 1
ATOM 1327 O O . ASN A 1 179 ? 22.821 -13.394 4.181 1.000 25.907 177 ASN AAA O 1
ATOM 1332 N N . VAL A 1 180 ? 22.628 -15.170 5.499 1.000 25.751 178 VAL AAA N 1
ATOM 1333 C CA . VAL A 1 180 ? 23.924 -14.960 6.169 1.000 29.475 178 VAL AAA CA 1
ATOM 1334 C C . VAL A 1 180 ? 24.955 -15.676 5.270 1.000 34.797 178 VAL AAA C 1
ATOM 1335 O O . VAL A 1 180 ? 24.809 -16.856 5.063 1.000 37.415 178 VAL AAA O 1
ATOM 1339 N N . ILE A 1 181 ? 25.913 -14.938 4.723 1.000 30.280 179 ILE AAA N 1
ATOM 1340 C CA . ILE A 1 181 ? 26.983 -15.409 3.815 1.000 26.744 179 ILE AAA CA 1
ATOM 1341 C C . ILE A 1 181 ? 28.311 -15.105 4.498 1.000 24.942 179 ILE AAA C 1
ATOM 1342 O O . ILE A 1 181 ? 28.348 -14.592 5.617 1.000 22.709 179 ILE AAA O 1
ATOM 1347 N N . GLU A 1 182 ? 29.367 -15.537 3.862 1.000 27.097 180 GLU AAA N 1
ATOM 1348 C CA . GLU A 1 182 ? 30.701 -15.525 4.464 1.000 28.503 180 GLU AAA CA 1
ATOM 1349 C C . GLU A 1 182 ? 31.645 -15.034 3.380 1.000 27.303 180 GLU AAA C 1
ATOM 1350 O O . GLU A 1 182 ? 31.556 -15.520 2.294 1.000 22.365 180 GLU AAA O 1
ATOM 1356 N N . SER A 1 183 ? 32.452 -14.029 3.698 1.000 30.073 181 SER AAA N 1
ATOM 1357 C CA . SER A 1 183 ? 33.564 -13.545 2.853 1.000 26.880 181 SER AAA CA 1
ATOM 1358 C C . SER A 1 183 ? 34.858 -14.153 3.447 1.000 23.638 181 SER AAA C 1
ATOM 1359 O O . SER A 1 183 ? 35.066 -14.118 4.697 1.000 22.570 181 SER AAA O 1
ATOM 1362 N N . GLY A 1 184 ? 35.644 -14.835 2.635 1.000 22.503 182 GLY AAA N 1
ATOM 1363 C CA . GLY A 1 184 ? 36.845 -15.501 3.170 1.000 21.726 182 GLY AAA CA 1
ATOM 1364 C C . GLY A 1 184 ? 38.096 -15.017 2.483 1.000 23.019 182 GLY AAA C 1
ATOM 1365 O O . GLY A 1 184 ? 38.020 -14.682 1.301 1.000 19.825 182 GLY AAA O 1
ATOM 1366 N N . TRP A 1 185 ? 39.195 -15.034 3.225 1.000 23.927 183 TRP AAA N 1
ATOM 1367 C CA . TRP A 1 185 ? 40.557 -14.727 2.745 1.000 22.837 183 TRP AAA CA 1
ATOM 1368 C C . TRP A 1 185 ? 41.564 -15.711 3.355 1.000 23.399 183 TRP AAA C 1
ATOM 1369 O O . TRP A 1 185 ? 41.581 -15.853 4.596 1.000 20.204 183 TRP AAA O 1
ATOM 1380 N N . ASP A 1 186 ? 42.359 -16.366 2.496 1.000 29.586 184 ASP AAA N 1
ATOM 1381 C CA . ASP A 1 186 ? 43.474 -17.288 2.873 1.000 32.856 184 ASP AAA CA 1
ATOM 1382 C C . ASP A 1 186 ? 44.773 -16.900 2.148 1.000 30.153 184 ASP AAA C 1
ATOM 1383 O O . ASP A 1 186 ? 45.686 -17.743 1.929 1.000 33.378 184 ASP AAA O 1
ATOM 1388 N N . GLY A 1 187 ? 44.895 -15.648 1.771 1.000 30.491 185 GLY AAA N 1
ATOM 1389 C CA . GLY A 1 187 ? 46.172 -15.137 1.209 1.000 32.961 185 GLY AAA CA 1
ATOM 1390 C C . GLY A 1 187 ? 46.135 -14.906 -0.290 1.000 28.620 185 GLY AAA C 1
ATOM 1391 O O . GLY A 1 187 ? 47.087 -14.270 -0.776 1.000 27.153 185 GLY AAA O 1
ATOM 1392 N N . SER A 1 188 ? 45.061 -15.364 -0.959 1.000 29.642 186 SER AAA N 1
ATOM 1393 C CA . SER A 1 188 ? 44.926 -15.371 -2.433 1.000 29.117 186 SER AAA CA 1
ATOM 1394 C C . SER A 1 188 ? 43.623 -14.729 -2.811 1.000 26.464 186 SER AAA C 1
ATOM 1395 O O . SER A 1 188 ? 42.979 -15.281 -3.662 1.000 35.110 186 SER AAA O 1
ATOM 1398 N N . GLY A 1 189 ? 43.275 -13.587 -2.256 1.000 27.508 187 GLY AAA N 1
ATOM 1399 C CA . GLY A 1 189 ? 42.016 -12.909 -2.677 1.000 27.967 187 GLY AAA CA 1
ATOM 1400 C C . GLY A 1 189 ? 40.811 -13.288 -1.835 1.000 25.733 187 GLY AAA C 1
ATOM 1401 O O . GLY A 1 189 ? 40.824 -14.250 -1.163 1.000 35.849 187 GLY AAA O 1
ATOM 1402 N N . TRP A 1 190 ? 39.803 -12.476 -1.830 1.000 26.673 188 TRP AAA N 1
ATOM 1403 C CA . TRP A 1 190 ? 38.567 -12.689 -1.040 1.000 24.479 188 TRP AAA CA 1
ATOM 1404 C C . TRP A 1 190 ? 37.638 -13.547 -1.868 1.000 25.358 188 TRP AAA C 1
ATOM 1405 O O . TRP A 1 190 ? 37.643 -13.359 -3.101 1.000 29.381 188 TRP AAA O 1
ATOM 1416 N N . TYR A 1 191 ? 36.940 -14.494 -1.241 1.000 25.451 189 TYR AAA N 1
ATOM 1417 C CA . TYR A 1 191 ? 35.993 -15.375 -1.981 1.000 24.339 189 TYR AAA CA 1
ATOM 1418 C C . TYR A 1 191 ? 34.721 -15.426 -1.196 1.000 24.590 189 TYR AAA C 1
ATOM 1419 O O . TYR A 1 191 ? 34.711 -14.978 -0.056 1.000 25.314 189 TYR AAA O 1
ATOM 1428 N N . THR A 1 192 ? 33.689 -15.986 -1.810 1.000 28.312 190 THR AAA N 1
ATOM 1429 C CA . THR A 1 192 ? 32.424 -16.357 -1.140 1.000 23.746 190 THR AAA CA 1
ATOM 1430 C C . THR A 1 192 ? 32.578 -17.733 -0.525 1.000 26.122 190 THR AAA C 1
ATOM 1431 O O . THR A 1 192 ? 32.930 -18.626 -1.229 1.000 27.628 190 THR AAA O 1
ATOM 1435 N N . GLY A 1 193 ? 32.375 -17.855 0.773 1.000 30.781 191 GLY AAA N 1
ATOM 1436 C CA . GLY A 1 193 ? 32.688 -19.081 1.522 1.000 34.068 191 GLY AAA CA 1
ATOM 1437 C C . GLY A 1 193 ? 31.600 -20.118 1.417 1.000 30.563 191 GLY AAA C 1
ATOM 1438 O O . GLY A 1 193 ? 30.579 -19.838 0.779 1.000 23.558 191 GLY AAA O 1
ATOM 1439 N N . GLY A 1 194 ? 31.873 -21.290 2.007 1.000 34.809 192 GLY AAA N 1
ATOM 1440 C CA . GLY A 1 194 ? 30.865 -22.368 2.167 1.000 44.364 192 GLY AAA CA 1
ATOM 1441 C C . GLY A 1 194 ? 29.639 -22.046 3.048 1.000 38.546 192 GLY AAA C 1
ATOM 1442 O O . GLY A 1 194 ? 28.607 -22.728 2.843 1.000 37.927 192 GLY AAA O 1
ATOM 1443 N N . LEU A 1 195 ? 29.733 -21.095 3.991 1.000 34.383 193 LEU AAA N 1
ATOM 1444 C CA . LEU A 1 195 ? 28.695 -20.819 5.027 1.000 34.011 193 LEU AAA CA 1
ATOM 1445 C C . LEU A 1 195 ? 27.589 -19.986 4.394 1.000 32.608 193 LEU AAA C 1
ATOM 1446 O O . LEU A 1 195 ? 27.898 -19.003 3.728 1.000 36.378 193 LEU AAA O 1
ATOM 1451 N N . LYS A 1 196 ? 26.355 -20.454 4.525 1.000 34.208 194 LYS AAA N 1
ATOM 1452 C CA . LYS A 1 196 ? 25.113 -19.789 4.059 1.000 29.681 194 LYS AAA CA 1
ATOM 1453 C C . LYS A 1 196 ? 23.972 -20.252 4.964 1.000 29.991 194 LYS AAA C 1
ATOM 1454 O O . LYS A 1 196 ? 23.757 -21.477 5.061 1.000 27.912 194 LYS AAA O 1
ATOM 1460 N N . ILE A 1 197 ? 23.346 -19.294 5.674 1.000 30.883 195 ILE AAA N 1
ATOM 1461 C CA . ILE A 1 197 ? 22.090 -19.482 6.455 1.000 31.487 195 ILE AAA CA 1
ATOM 1462 C C . ILE A 1 197 ? 21.002 -18.755 5.684 1.000 30.927 195 ILE AAA C 1
ATOM 1463 O O . ILE A 1 197 ? 21.067 -17.562 5.595 1.000 36.081 195 ILE AAA O 1
ATOM 1468 N N . SER A 1 198 ? 20.131 -19.493 5.021 1.000 34.160 196 SER AAA N 1
ATOM 1469 C CA . SER A 1 198 ? 19.084 -18.920 4.134 1.000 39.597 196 SER AAA CA 1
ATOM 1470 C C . SER A 1 198 ? 18.099 -18.013 4.889 1.000 41.579 196 SER AAA C 1
ATOM 1471 O O . SER A 1 198 ? 17.678 -18.297 6.050 1.000 30.727 196 SER AAA O 1
ATOM 1474 N N . ASN A 1 199 ? 17.701 -16.965 4.192 1.000 44.412 197 ASN AAA N 1
ATOM 1475 C CA . ASN A 1 199 ? 16.476 -16.196 4.499 1.000 45.166 197 ASN AAA CA 1
ATOM 1476 C C . ASN A 1 199 ? 16.349 -16.031 6.032 1.000 43.272 197 ASN AAA C 1
ATOM 1477 O O . ASN A 1 199 ? 15.341 -16.484 6.612 1.000 39.820 197 ASN AAA O 1
ATOM 1482 N N . GLN A 1 200 ? 17.309 -15.366 6.677 1.000 35.708 198 GLN AAA N 1
ATOM 1483 C CA . GLN A 1 200 ? 17.219 -15.039 8.113 1.000 32.308 198 GLN AAA CA 1
ATOM 1484 C C . GLN A 1 200 ? 16.542 -13.685 8.291 1.000 32.040 198 GLN AAA C 1
ATOM 1485 O O . GLN A 1 200 ? 16.266 -12.988 7.324 1.000 30.638 198 GLN AAA O 1
ATOM 1491 N N . SER A 1 201 ? 16.309 -13.356 9.546 1.000 37.606 199 SER AAA N 1
ATOM 1492 C CA . SER A 1 201 ? 15.608 -12.154 10.025 1.000 37.510 199 SER AAA CA 1
ATOM 1493 C C . SER A 1 201 ? 16.452 -10.944 9.662 1.000 35.857 199 SER AAA C 1
ATOM 1494 O O . SER A 1 201 ? 17.646 -11.011 9.846 1.000 34.149 199 SER AAA O 1
ATOM 1497 N N . PRO A 1 202 ? 15.883 -9.824 9.152 1.000 37.729 200 PRO AAA N 1
ATOM 1498 C CA . PRO A 1 202 ? 16.668 -8.632 8.800 1.000 32.213 200 PRO AAA CA 1
ATOM 1499 C C . PRO A 1 202 ? 17.508 -8.111 9.968 1.000 25.973 200 PRO AAA C 1
ATOM 1500 O O . PRO A 1 202 ? 17.077 -7.924 11.023 1.000 23.820 200 PRO AAA O 1
ATOM 1504 N N . ARG A 1 203 ? 18.786 -8.024 9.722 1.000 25.073 201 ARG AAA N 1
ATOM 1505 C CA . ARG A 1 203 ? 19.746 -7.515 10.708 1.000 28.671 201 ARG AAA CA 1
ATOM 1506 C C . ARG A 1 203 ? 19.860 -8.478 11.871 1.000 27.699 201 ARG AAA C 1
ATOM 1507 O O . ARG A 1 203 ? 20.268 -8.032 12.910 1.000 30.445 201 ARG AAA O 1
ATOM 1515 N N . ALA A 1 204 ? 19.576 -9.749 11.682 1.000 27.358 202 ALA AAA N 1
ATOM 1516 C CA . ALA A 1 204 ? 19.831 -10.777 12.704 1.000 28.358 202 ALA AAA CA 1
ATOM 1517 C C . ALA A 1 204 ? 21.264 -10.658 13.262 1.000 27.064 202 ALA AAA C 1
ATOM 1518 O O . ALA A 1 204 ? 22.208 -10.666 12.487 1.000 28.749 202 ALA AAA O 1
ATOM 1520 N N . SER A 1 205 ? 21.428 -10.628 14.572 1.000 24.773 203 SER AAA N 1
ATOM 1521 C CA . SER A 1 205 ? 22.724 -10.473 15.266 1.000 26.464 203 SER AAA CA 1
ATOM 1522 C C . SER A 1 205 ? 23.662 -11.611 14.842 1.000 27.794 203 SER AAA C 1
ATOM 1523 O O . SER A 1 205 ? 23.173 -12.718 14.607 1.000 23.018 203 SER AAA O 1
ATOM 1526 N N . LEU A 1 206 ? 24.959 -11.349 14.878 1.000 23.940 204 LEU AAA N 1
ATOM 1527 C CA . LEU A 1 206 ? 26.013 -12.295 14.505 1.000 28.977 204 LEU AAA CA 1
ATOM 1528 C C . LEU A 1 206 ? 27.208 -12.067 15.428 1.000 29.534 204 LEU AAA C 1
ATOM 1529 O O . LEU A 1 206 ? 27.520 -10.912 15.746 1.000 25.383 204 LEU AAA O 1
ATOM 1534 N N . GLY A 1 207 ? 27.828 -13.181 15.811 1.000 26.853 205 GLY AAA N 1
ATOM 1535 C CA . GLY A 1 207 ? 29.033 -13.277 16.632 1.000 29.719 205 GLY AAA CA 1
ATOM 1536 C C . GLY A 1 207 ? 29.882 -14.459 16.150 1.000 31.031 205 GLY AAA C 1
ATOM 1537 O O . GLY A 1 207 ? 29.332 -15.501 15.826 1.000 32.046 205 GLY AAA O 1
ATOM 1538 N N . ALA A 1 208 ? 31.190 -14.284 16.053 1.000 25.783 206 ALA AAA N 1
ATOM 1539 C CA . ALA A 1 208 ? 32.147 -15.326 15.642 1.000 27.333 206 ALA AAA CA 1
ATOM 1540 C C . ALA A 1 208 ? 33.308 -15.407 16.639 1.000 27.282 206 ALA AAA C 1
ATOM 1541 O O . ALA A 1 208 ? 33.731 -14.366 17.264 1.000 28.691 206 ALA AAA O 1
ATOM 1543 N N . THR A 1 209 ? 33.829 -16.609 16.728 1.000 25.683 207 THR AAA N 1
ATOM 1544 C CA . THR A 1 209 ? 35.138 -16.909 17.327 1.000 26.966 207 THR AAA CA 1
ATOM 1545 C C . THR A 1 209 ? 35.776 -18.091 16.539 1.000 28.022 207 THR AAA C 1
ATOM 1546 O O . THR A 1 209 ? 35.133 -18.760 15.706 1.000 24.304 207 THR AAA O 1
ATOM 1550 N N . SER A 1 210 ? 37.067 -18.260 16.740 1.000 24.059 208 SER AAA N 1
ATOM 1551 C CA . SER A 1 210 ? 37.857 -19.277 16.061 1.000 25.779 208 SER AAA CA 1
ATOM 1552 C C . SER A 1 210 ? 39.070 -19.627 16.932 1.000 27.810 208 SER AAA C 1
ATOM 1553 O O . SER A 1 210 ? 39.452 -18.819 17.785 1.000 28.858 208 SER AAA O 1
ATOM 1556 N N . TRP A 1 211 ? 39.575 -20.843 16.756 1.000 24.521 209 TRP AAA N 1
ATOM 1557 C CA . TRP A 1 211 ? 40.719 -21.349 17.495 1.000 22.631 209 TRP AAA CA 1
ATOM 1558 C C . TRP A 1 211 ? 41.413 -22.344 16.578 1.000 31.480 209 TRP AAA C 1
ATOM 1559 O O . TRP A 1 211 ? 40.838 -22.612 15.467 1.000 26.383 209 TRP AAA O 1
ATOM 1570 N N . GLY A 1 212 ? 42.625 -22.804 16.964 1.000 32.677 210 GLY AAA N 1
ATOM 1571 C CA . GLY A 1 212 ? 43.430 -23.691 16.127 1.000 34.691 210 GLY AAA CA 1
ATOM 1572 C C . GLY A 1 212 ? 44.067 -22.957 14.956 1.000 39.925 210 GLY AAA C 1
ATOM 1573 O O . GLY A 1 212 ? 44.213 -21.758 15.011 1.000 39.674 210 GLY AAA O 1
ATOM 1574 N N . GLU A 1 213 ? 44.486 -23.732 13.964 1.000 42.971 211 GLU AAA N 1
ATOM 1575 C CA . GLU A 1 213 ? 45.155 -23.343 12.702 1.000 35.997 211 GLU AAA CA 1
ATOM 1576 C C . GLU A 1 213 ? 44.472 -24.159 11.607 1.000 34.209 211 GLU AAA C 1
ATOM 1577 O O . GLU A 1 213 ? 43.784 -25.131 11.955 1.000 35.156 211 GLU AAA O 1
ATOM 1583 N N . SER A 1 214 ? 44.558 -23.709 10.368 1.000 34.137 212 SER AAA N 1
ATOM 1584 C CA . SER A 1 214 ? 44.117 -24.466 9.158 1.000 40.263 212 SER AAA CA 1
ATOM 1585 C C . SER A 1 214 ? 44.551 -25.959 9.278 1.000 35.741 212 SER AAA C 1
ATOM 1586 O O . SER A 1 214 ? 45.606 -26.247 9.864 1.000 32.040 212 SER AAA O 1
ATOM 1589 N N . GLY A 1 215 ? 43.699 -26.893 8.849 1.000 36.995 213 GLY AAA N 1
ATOM 1590 C CA . GLY A 1 215 ? 43.870 -28.341 9.072 1.000 31.337 213 GLY AAA CA 1
ATOM 1591 C C . GLY A 1 215 ? 43.003 -28.860 10.224 1.000 43.750 213 GLY AAA C 1
ATOM 1592 O O . GLY A 1 215 ? 41.817 -28.394 10.418 1.000 44.058 213 GLY AAA O 1
ATOM 1593 N N . SER A 1 216 ? 43.516 -29.841 10.971 1.000 38.933 214 SER AAA N 1
ATOM 1594 C CA . SER A 1 216 ? 42.684 -30.631 11.910 1.000 37.845 214 SER AAA CA 1
ATOM 1595 C C . SER A 1 216 ? 42.304 -29.794 13.143 1.000 31.886 214 SER AAA C 1
ATOM 1596 O O . SER A 1 216 ? 41.184 -29.892 13.561 1.000 39.660 214 SER AAA O 1
ATOM 1599 N N . SER A 1 217 ? 43.207 -28.982 13.700 1.000 29.551 215 SER AAA N 1
ATOM 1600 C CA . SER A 1 217 ? 42.985 -28.240 14.969 1.000 30.456 215 SER AAA CA 1
ATOM 1601 C C . SER A 1 217 ? 41.939 -27.116 14.827 1.000 31.596 215 SER AAA C 1
ATOM 1602 O O . SER A 1 217 ? 41.497 -26.584 15.898 1.000 29.775 215 SER AAA O 1
ATOM 1605 N N . LEU A 1 218 ? 41.590 -26.728 13.586 1.000 32.796 216 LEU AAA N 1
ATOM 1606 C CA . LEU A 1 218 ? 40.804 -25.490 13.313 1.000 33.572 216 LEU AAA CA 1
ATOM 1607 C C . LEU A 1 218 ? 39.392 -25.586 13.909 1.000 32.726 216 LEU AAA C 1
ATOM 1608 O O . LEU A 1 218 ? 38.641 -26.545 13.604 1.000 36.440 216 LEU AAA O 1
ATOM 1613 N N . GLY A 1 219 ? 38.955 -24.551 14.610 1.000 33.451 217 GLY AAA N 1
ATOM 1614 C CA . GLY A 1 219 ? 37.525 -24.406 14.940 1.000 29.462 217 GLY AAA CA 1
ATOM 1615 C C . GLY A 1 219 ? 37.025 -23.019 14.621 1.000 27.898 217 GLY AAA C 1
ATOM 1616 O O . GLY A 1 219 ? 37.753 -22.074 14.854 1.000 25.149 217 GLY AAA O 1
ATOM 1617 N N . ILE A 1 220 ? 35.781 -22.923 14.199 1.000 26.679 218 ILE AAA N 1
ATOM 1618 C CA . ILE A 1 220 ? 35.056 -21.654 13.988 1.000 29.388 218 ILE AAA CA 1
ATOM 1619 C C . ILE A 1 220 ? 33.684 -21.871 14.557 1.000 29.345 218 ILE AAA C 1
ATOM 1620 O O . ILE A 1 220 ? 33.090 -22.842 14.114 1.000 35.646 218 ILE AAA O 1
ATOM 1625 N N . ARG A 1 221 ? 33.176 -20.903 15.312 1.000 29.685 219 ARG AAA N 1
ATOM 1626 C CA . ARG A 1 221 ? 31.758 -20.881 15.746 1.000 29.643 219 ARG AAA CA 1
ATOM 1627 C C . ARG A 1 221 ? 31.120 -19.541 15.329 1.000 30.162 219 ARG AAA C 1
ATOM 1628 O O . ARG A 1 221 ? 31.674 -18.448 15.601 1.000 32.884 219 ARG AAA O 1
ATOM 1636 N N . LEU A 1 222 ? 29.957 -19.609 14.707 1.000 32.367 220 LEU AAA N 1
ATOM 1637 C CA . LEU A 1 222 ? 29.146 -18.438 14.286 1.000 30.883 220 LEU AAA CA 1
ATOM 1638 C C . LEU A 1 222 ? 27.778 -18.508 15.003 1.000 31.969 220 LEU AAA C 1
ATOM 1639 O O . LEU A 1 222 ? 26.966 -19.375 14.655 1.000 28.677 220 LEU AAA O 1
ATOM 1644 N N . TYR A 1 223 ? 27.528 -17.579 15.934 1.000 30.846 221 TYR AAA N 1
ATOM 1645 C CA . TYR A 1 223 ? 26.292 -17.428 16.731 1.000 28.259 221 TYR AAA CA 1
ATOM 1646 C C . TYR A 1 223 ? 25.391 -16.476 15.957 1.000 30.473 221 TYR AAA C 1
ATOM 1647 O O . TYR A 1 223 ? 25.910 -15.531 15.374 1.000 33.375 221 TYR AAA O 1
ATOM 1656 N N . TYR A 1 224 ? 24.099 -16.803 15.836 1.000 28.112 222 TYR AAA N 1
ATOM 1657 C CA . TYR A 1 224 ? 23.184 -16.050 14.957 1.000 28.956 222 TYR AAA CA 1
ATOM 1658 C C . TYR A 1 224 ? 21.824 -16.087 15.593 1.000 29.765 222 TYR AAA C 1
ATOM 1659 O O . TYR A 1 224 ? 21.510 -17.087 16.197 1.000 29.949 222 TYR AAA O 1
ATOM 1668 N N . ALA A 1 225 ? 21.123 -14.970 15.469 1.000 29.863 223 ALA AAA N 1
ATOM 1669 C CA . ALA A 1 225 ? 19.721 -14.801 15.831 1.000 32.254 223 ALA AAA CA 1
ATOM 1670 C C . ALA A 1 225 ? 18.803 -15.577 14.852 1.000 33.381 223 ALA AAA C 1
ATOM 1671 O O . ALA A 1 225 ? 18.877 -15.386 13.586 1.000 27.304 223 ALA AAA O 1
ATOM 1673 N N . THR A 1 226 ? 17.891 -16.353 15.444 1.000 31.813 224 THR AAA N 1
ATOM 1674 C CA . THR A 1 226 ? 16.702 -16.906 14.738 1.000 34.940 224 THR AAA CA 1
ATOM 1675 C C . THR A 1 226 ? 15.539 -15.950 14.874 1.000 34.297 224 THR AAA C 1
ATOM 1676 O O . THR A 1 226 ? 15.612 -15.062 15.756 1.000 33.266 224 THR AAA O 1
ATOM 1680 N N . GLN A 1 227 ? 14.493 -16.145 14.060 1.000 36.414 225 GLN AAA N 1
ATOM 1681 C CA . GLN A 1 227 ? 13.354 -15.191 14.027 1.000 33.726 225 GLN AAA CA 1
ATOM 1682 C C . GLN A 1 227 ? 12.518 -15.346 15.298 1.000 34.920 225 GLN AAA C 1
ATOM 1683 O O . GLN A 1 227 ? 11.518 -14.636 15.433 1.000 37.591 225 GLN AAA O 1
ATOM 1689 N N . ASP A 1 228 ? 12.896 -16.271 16.176 1.000 41.565 226 ASP AAA N 1
ATOM 1690 C CA . ASP A 1 228 ? 12.110 -16.718 17.365 1.000 50.012 226 ASP AAA CA 1
ATOM 1691 C C . ASP A 1 228 ? 12.766 -16.211 18.658 1.000 43.706 226 ASP AAA C 1
ATOM 1692 O O . ASP A 1 228 ? 12.357 -16.657 19.743 1.000 43.786 226 ASP AAA O 1
ATOM 1697 N N . ASN A 1 229 ? 13.766 -15.335 18.543 1.000 38.354 227 ASN AAA N 1
ATOM 1698 C CA . ASN A 1 229 ? 14.596 -14.823 19.656 1.000 34.808 227 ASN AAA CA 1
ATOM 1699 C C . ASN A 1 229 ? 15.313 -15.992 20.305 1.000 35.141 227 ASN AAA C 1
ATOM 1700 O O . ASN A 1 229 ? 15.485 -15.939 21.517 1.000 37.112 227 ASN AAA O 1
ATOM 1705 N N . LEU A 1 230 ? 15.795 -16.947 19.510 1.000 31.995 228 LEU AAA N 1
ATOM 1706 C CA . LEU A 1 230 ? 16.959 -17.770 19.920 1.000 39.936 228 LEU AAA CA 1
ATOM 1707 C C . LEU A 1 230 ? 18.287 -17.239 19.340 1.000 38.412 228 LEU AAA C 1
ATOM 1708 O O . LEU A 1 230 ? 18.308 -16.509 18.280 1.000 33.661 228 LEU AAA O 1
ATOM 1713 N N . ILE A 1 231 ? 19.370 -17.619 20.001 1.000 33.147 229 ILE AAA N 1
ATOM 1714 C CA . ILE A 1 231 ? 20.723 -17.529 19.417 1.000 32.533 229 ILE AAA CA 1
ATOM 1715 C C . ILE A 1 231 ? 21.145 -18.972 19.196 1.000 31.768 229 ILE AAA C 1
ATOM 1716 O O . ILE A 1 231 ? 21.204 -19.712 20.196 1.000 36.077 229 ILE AAA O 1
ATOM 1721 N N . LYS A 1 232 ? 21.409 -19.354 17.949 1.000 28.475 230 LYS AAA N 1
ATOM 1722 C CA . LYS A 1 232 ? 21.907 -20.701 17.610 1.000 29.268 230 LYS AAA CA 1
ATOM 1723 C C . LYS A 1 232 ? 23.361 -20.620 17.117 1.000 29.291 230 LYS AAA C 1
ATOM 1724 O O . LYS A 1 232 ? 23.947 -19.570 17.115 1.000 29.571 230 LYS AAA O 1
ATOM 1730 N N . GLU A 1 233 ? 23.932 -21.752 16.730 1.000 32.118 231 GLU AAA N 1
ATOM 1731 C CA . GLU A 1 233 ? 25.380 -21.924 16.503 1.000 28.463 231 GLU AAA CA 1
ATOM 1732 C C . GLU A 1 233 ? 25.569 -22.768 15.260 1.000 30.554 231 GLU AAA C 1
ATOM 1733 O O . GLU A 1 233 ? 24.931 -23.826 15.142 1.000 32.957 231 GLU AAA O 1
ATOM 1739 N N . LYS A 1 234 ? 26.360 -22.247 14.338 1.000 30.322 232 LYS AAA N 1
ATOM 1740 C CA . LYS A 1 234 ? 26.919 -23.014 13.224 1.000 26.573 232 LYS AAA CA 1
ATOM 1741 C C . LYS A 1 234 ? 28.326 -23.326 13.638 1.000 32.906 232 LYS AAA C 1
ATOM 1742 O O . LYS A 1 234 ? 28.921 -22.391 14.220 1.000 35.221 232 LYS AAA O 1
ATOM 1748 N N . ALA A 1 235 ? 28.829 -24.562 13.372 1.000 33.638 233 ALA AAA N 1
ATOM 1749 C CA . ALA A 1 235 ? 30.201 -24.927 13.805 1.000 25.633 233 ALA AAA CA 1
ATOM 1750 C C . ALA A 1 235 ? 30.985 -25.543 12.663 1.000 24.983 233 ALA AAA C 1
ATOM 1751 O O . ALA A 1 235 ? 30.382 -26.258 11.769 1.000 23.287 233 ALA AAA O 1
ATOM 1753 N N . TRP A 1 236 ? 32.304 -25.281 12.695 1.000 27.168 234 TRP AAA N 1
ATOM 1754 C CA . TRP A 1 236 ? 33.280 -25.861 11.750 1.000 26.011 234 TRP AAA CA 1
ATOM 1755 C C . TRP A 1 236 ? 34.478 -26.373 12.530 1.000 31.698 234 TRP AAA C 1
ATOM 1756 O O . TRP A 1 236 ? 34.930 -25.633 13.394 1.000 26.928 234 TRP AAA O 1
ATOM 1767 N N . ASP A 1 237 ? 34.905 -27.622 12.256 1.000 31.261 235 ASP AAA N 1
ATOM 1768 C CA . ASP A 1 237 ? 36.081 -28.238 12.920 1.000 29.271 235 ASP AAA CA 1
ATOM 1769 C C . ASP A 1 237 ? 36.958 -28.879 11.837 1.000 31.453 235 ASP AAA C 1
ATOM 1770 O O . ASP A 1 237 ? 36.410 -29.410 10.886 1.000 30.255 235 ASP AAA O 1
ATOM 1775 N N . GLY A 1 238 ? 38.279 -28.789 12.002 1.000 29.670 236 GLY AAA N 1
ATOM 1776 C CA . GLY A 1 238 ? 39.267 -29.278 11.049 1.000 34.070 236 GLY AAA CA 1
ATOM 1777 C C . GLY A 1 238 ? 38.836 -28.982 9.613 1.000 35.939 236 GLY AAA C 1
ATOM 1778 O O . GLY A 1 238 ? 38.720 -27.795 9.239 1.000 33.252 236 GLY AAA O 1
ATOM 1779 N N . GLY A 1 239 ? 38.675 -30.055 8.845 1.000 32.986 237 GLY AAA N 1
ATOM 1780 C CA . GLY A 1 239 ? 38.439 -30.059 7.394 1.000 33.590 237 GLY AAA CA 1
ATOM 1781 C C . GLY A 1 239 ? 36.980 -29.772 7.100 1.000 34.614 237 GLY AAA C 1
ATOM 1782 O O . GLY A 1 239 ? 36.566 -29.735 5.941 1.000 37.346 237 GLY AAA O 1
ATOM 1783 N N . GLY A 1 240 ? 36.155 -29.746 8.106 1.000 32.091 238 GLY AAA N 1
ATOM 1784 C CA . GLY A 1 240 ? 34.894 -29.079 7.892 1.000 36.519 238 GLY AAA CA 1
ATOM 1785 C C . GLY A 1 240 ? 33.714 -29.983 7.625 1.000 43.517 238 GLY AAA C 1
ATOM 1786 O O . GLY A 1 240 ? 33.739 -31.195 7.863 1.000 32.086 238 GLY AAA O 1
ATOM 1787 N N . GLY A 1 241 ? 32.767 -29.280 7.012 1.000 51.456 239 GLY AAA N 1
ATOM 1788 C CA . GLY A 1 241 ? 31.335 -29.525 6.943 1.000 44.015 239 GLY AAA CA 1
ATOM 1789 C C . GLY A 1 241 ? 30.817 -28.557 7.981 1.000 40.164 239 GLY AAA C 1
ATOM 1790 O O . GLY A 1 241 ? 31.159 -28.737 9.141 1.000 36.274 239 GLY AAA O 1
ATOM 1791 N N . TRP A 1 242 ? 30.173 -27.469 7.582 1.000 34.769 240 TRP AAA N 1
ATOM 1792 C CA . TRP A 1 242 ? 29.419 -26.657 8.566 1.000 29.781 240 TRP AAA CA 1
ATOM 1793 C C . TRP A 1 242 ? 28.336 -27.573 9.156 1.000 30.884 240 TRP AAA C 1
ATOM 1794 O O . TRP A 1 242 ? 27.680 -28.310 8.430 1.000 27.895 240 TRP AAA O 1
ATOM 1805 N N . TYR A 1 243 ? 28.073 -27.470 10.442 1.000 31.654 241 TYR AAA N 1
ATOM 1806 C CA . TYR A 1 243 ? 26.913 -28.176 11.043 1.000 28.563 241 TYR AAA CA 1
ATOM 1807 C C . TYR A 1 243 ? 26.220 -27.290 12.085 1.000 29.124 241 TYR AAA C 1
ATOM 1808 O O . TYR A 1 243 ? 26.775 -26.257 12.516 1.000 33.577 241 TYR AAA O 1
ATOM 1817 N N . ASP A 1 244 ? 25.028 -27.684 12.480 1.000 30.684 242 ASP AAA N 1
ATOM 1818 C CA . ASP A 1 244 ? 24.263 -27.084 13.594 1.000 31.132 242 ASP AAA CA 1
ATOM 1819 C C . ASP A 1 244 ? 24.838 -27.584 14.903 1.000 33.001 242 ASP AAA C 1
ATOM 1820 O O . ASP A 1 244 ? 24.713 -28.786 15.161 1.000 34.243 242 ASP AAA O 1
ATOM 1825 N N . GLY A 1 245 ? 25.434 -26.676 15.682 1.000 33.419 243 GLY AAA N 1
ATOM 1826 C CA . GLY A 1 245 ? 26.025 -26.967 16.999 1.000 32.716 243 GLY AAA CA 1
ATOM 1827 C C . GLY A 1 245 ? 24.929 -27.026 18.057 1.000 33.692 243 GLY AAA C 1
ATOM 1828 O O . GLY A 1 245 ? 23.777 -26.670 17.765 1.000 30.960 243 GLY AAA O 1
ATOM 1829 N N . GLY A 1 246 ? 25.309 -27.417 19.270 1.000 34.112 244 GLY AAA N 1
ATOM 1830 C CA . GLY A 1 246 ? 24.393 -27.685 20.394 1.000 31.468 244 GLY AAA CA 1
ATOM 1831 C C . GLY A 1 246 ? 23.931 -26.429 21.072 1.000 29.442 244 GLY AAA C 1
ATOM 1832 O O . GLY A 1 246 ? 22.946 -26.504 21.665 1.000 29.940 244 GLY AAA O 1
ATOM 1833 N N . PHE A 1 247 ? 24.650 -25.317 20.954 1.000 33.659 245 PHE AAA N 1
ATOM 1834 C CA . PHE A 1 247 ? 24.279 -24.033 21.583 1.000 31.315 245 PHE AAA CA 1
ATOM 1835 C C . PHE A 1 247 ? 22.957 -23.512 21.060 1.000 28.762 245 PHE AAA C 1
ATOM 1836 O O . PHE A 1 247 ? 22.864 -23.307 19.887 1.000 27.202 245 PHE AAA O 1
ATOM 1844 N N . GLN A 1 248 ? 21.989 -23.369 21.967 1.000 28.777 246 GLN AAA N 1
ATOM 1845 C CA . GLN A 1 248 ? 20.675 -22.804 21.673 1.000 32.144 246 GLN AAA CA 1
ATOM 1846 C C . GLN A 1 248 ? 20.166 -22.101 22.945 1.000 35.788 246 GLN AAA C 1
ATOM 1847 O O . GLN A 1 248 ? 20.016 -22.756 23.985 1.000 39.154 246 GLN AAA O 1
ATOM 1853 N N . GLN A 1 249 ? 19.908 -20.795 22.871 1.000 35.543 247 GLN AAA N 1
ATOM 1854 C CA . GLN A 1 249 ? 19.484 -20.003 24.040 1.000 34.122 247 GLN AAA CA 1
ATOM 1855 C C . GLN A 1 249 ? 18.471 -18.930 23.583 1.000 36.683 247 GLN AAA C 1
ATOM 1856 O O . GLN A 1 249 ? 18.588 -18.324 22.512 1.000 40.545 247 GLN AAA O 1
ATOM 1862 N N . ARG A 1 250 ? 17.414 -18.810 24.355 1.000 36.674 248 ARG AAA N 1
ATOM 1863 C CA . ARG A 1 250 ? 16.472 -17.698 24.331 1.000 36.331 248 ARG AAA CA 1
ATOM 1864 C C . ARG A 1 250 ? 17.196 -16.401 24.699 1.000 38.617 248 ARG AAA C 1
ATOM 1865 O O . ARG A 1 250 ? 18.112 -16.384 25.591 1.000 38.223 248 ARG AAA O 1
ATOM 1873 N N . SER A 1 251 ? 16.835 -15.344 23.988 1.000 34.130 249 SER AAA N 1
ATOM 1874 C CA . SER A 1 251 ? 17.385 -13.978 24.154 1.000 33.007 249 SER AAA CA 1
ATOM 1875 C C . SER A 1 251 ? 16.197 -12.995 24.138 1.000 28.690 249 SER AAA C 1
ATOM 1876 O O . SER A 1 251 ? 15.142 -13.371 23.703 1.000 29.241 249 SER AAA O 1
ATOM 1879 N N . ILE A 1 252 ? 16.420 -11.760 24.576 1.000 31.461 250 ILE AAA N 1
ATOM 1880 C CA . ILE A 1 252 ? 15.517 -10.599 24.397 1.000 30.910 250 ILE AAA CA 1
ATOM 1881 C C . ILE A 1 252 ? 15.447 -10.301 22.905 1.000 29.790 250 ILE AAA C 1
ATOM 1882 O O . ILE A 1 252 ? 16.350 -10.602 22.167 1.000 31.933 250 ILE AAA O 1
ATOM 1887 N N . PRO A 1 253 ? 14.404 -9.645 22.399 1.000 32.243 251 PRO AAA N 1
ATOM 1888 C CA . PRO A 1 253 ? 14.373 -9.253 21.011 1.000 37.628 251 PRO AAA CA 1
ATOM 1889 C C . PRO A 1 253 ? 15.602 -8.366 20.762 1.000 39.023 251 PRO AAA C 1
ATOM 1890 O O . PRO A 1 253 ? 15.853 -7.453 21.549 1.000 40.914 251 PRO AAA O 1
ATOM 1894 N N . GLY A 1 254 ? 16.340 -8.707 19.698 1.000 32.602 252 GLY AAA N 1
ATOM 1895 C CA . GLY A 1 254 ? 17.454 -7.920 19.179 1.000 32.716 252 GLY AAA CA 1
ATOM 1896 C C . GLY A 1 254 ? 18.754 -8.185 19.917 1.000 30.538 252 GLY AAA C 1
ATOM 1897 O O . GLY A 1 254 ? 19.677 -7.543 19.592 1.000 28.229 252 GLY AAA O 1
ATOM 1898 N N . SER A 1 255 ? 18.852 -9.110 20.870 1.000 31.017 253 SER AAA N 1
ATOM 1899 C CA . SER A 1 255 ? 20.140 -9.343 21.590 1.000 33.446 253 SER AAA CA 1
ATOM 1900 C C . SER A 1 255 ? 21.318 -9.486 20.601 1.000 31.231 253 SER AAA C 1
ATOM 1901 O O . SER A 1 255 ? 21.224 -10.177 19.606 1.000 30.286 253 SER AAA O 1
ATOM 1904 N N . ARG A 1 256 ? 22.379 -8.755 20.840 1.000 30.424 254 ARG AAA N 1
ATOM 1905 C CA . ARG A 1 256 ? 23.666 -8.998 20.151 1.000 30.101 254 ARG AAA CA 1
ATOM 1906 C C . ARG A 1 256 ? 24.205 -10.245 20.812 1.000 26.481 254 ARG AAA C 1
ATOM 1907 O O . ARG A 1 256 ? 23.671 -10.687 21.798 1.000 27.143 254 ARG AAA O 1
ATOM 1915 N N . VAL A 1 257 ? 25.300 -10.754 20.321 1.000 32.559 255 VAL AAA N 1
ATOM 1916 C CA . VAL A 1 257 ? 26.007 -11.930 20.945 1.000 29.318 255 VAL AAA CA 1
ATOM 1917 C C . VAL A 1 257 ? 27.505 -11.792 20.671 1.000 29.294 255 VAL AAA C 1
ATOM 1918 O O . VAL A 1 257 ? 27.871 -11.211 19.622 1.000 30.016 255 VAL AAA O 1
ATOM 1922 N N . ALA A 1 258 ? 28.327 -12.209 21.620 1.000 25.147 256 ALA AAA N 1
ATOM 1923 C CA . ALA A 1 258 ? 29.780 -12.192 21.473 1.000 22.810 256 ALA AAA CA 1
ATOM 1924 C C . ALA A 1 258 ? 30.310 -13.504 22.065 1.000 23.094 256 ALA AAA C 1
ATOM 1925 O O . ALA A 1 258 ? 29.735 -13.998 22.975 1.000 24.246 256 ALA AAA O 1
ATOM 1927 N N . ALA A 1 259 ? 31.412 -14.003 21.528 1.000 24.175 257 ALA AAA N 1
ATOM 1928 C CA . ALA A 1 259 ? 31.991 -15.317 21.843 1.000 26.154 257 ALA AAA CA 1
ATOM 1929 C C . ALA A 1 259 ? 33.477 -15.127 22.018 1.000 29.335 257 ALA AAA C 1
ATOM 1930 O O . ALA A 1 259 ? 34.052 -14.234 21.413 1.000 34.198 257 ALA AAA O 1
ATOM 1932 N N . ILE A 1 260 ? 34.047 -15.889 22.893 1.000 29.585 258 ILE AAA N 1
ATOM 1933 C CA . ILE A 1 260 ? 35.519 -15.952 22.995 1.000 29.962 258 ILE AAA CA 1
ATOM 1934 C C . ILE A 1 260 ? 35.824 -17.432 22.814 1.000 31.841 258 ILE AAA C 1
ATOM 1935 O O . ILE A 1 260 ? 35.010 -18.320 23.113 1.000 31.759 258 ILE AAA O 1
ATOM 1940 N N . PRO A 1 261 ? 36.991 -17.773 22.287 1.000 29.486 259 PRO AAA N 1
ATOM 1941 C CA . PRO A 1 261 ? 37.202 -19.162 21.865 1.000 33.536 259 PRO AAA CA 1
ATOM 1942 C C . PRO A 1 261 ? 37.744 -20.178 22.895 1.000 29.545 259 PRO AAA C 1
ATOM 1943 O O . PRO A 1 261 ? 38.377 -19.819 23.881 1.000 28.014 259 PRO AAA O 1
ATOM 1947 N N . LEU A 1 262 ? 37.512 -21.442 22.587 1.000 33.574 260 LEU AAA N 1
ATOM 1948 C CA . LEU A 1 262 ? 38.057 -22.644 23.280 1.000 35.800 260 LEU AAA CA 1
ATOM 1949 C C . LEU A 1 262 ? 39.573 -22.487 23.345 1.000 34.428 260 LEU AAA C 1
ATOM 1950 O O . LEU A 1 262 ? 40.165 -22.005 22.394 1.000 35.459 260 LEU AAA O 1
ATOM 1955 N N . PRO A 1 263 ? 40.262 -22.895 24.424 1.000 32.677 261 PRO AAA N 1
ATOM 1956 C CA . PRO A 1 263 ? 39.648 -23.595 25.547 1.000 37.652 261 PRO AAA CA 1
ATOM 1957 C C . PRO A 1 263 ? 38.913 -22.811 26.656 1.000 36.232 261 PRO AAA C 1
ATOM 1958 O O . PRO A 1 263 ? 38.505 -23.482 27.604 1.000 36.956 261 PRO AAA O 1
ATOM 1962 N N . VAL A 1 264 ? 38.607 -21.522 26.470 1.000 33.402 262 VAL AAA N 1
ATOM 1963 C CA . VAL A 1 264 ? 37.632 -20.759 27.321 1.000 30.027 262 VAL AAA CA 1
ATOM 1964 C C . VAL A 1 264 ? 36.473 -20.255 26.452 1.000 27.410 262 VAL AAA C 1
ATOM 1965 O O . VAL A 1 264 ? 36.359 -19.048 26.204 1.000 26.305 262 VAL AAA O 1
ATOM 1969 N N . LEU A 1 265 ? 35.674 -21.178 25.950 1.000 27.586 263 LEU AAA N 1
ATOM 1970 C CA . LEU A 1 265 ? 34.590 -20.886 25.000 1.000 24.629 263 LEU AAA CA 1
ATOM 1971 C C . LEU A 1 265 ? 33.452 -20.337 25.853 1.000 27.798 263 LEU AAA C 1
ATOM 1972 O O . LEU A 1 265 ? 32.917 -21.079 26.734 1.000 27.952 263 LEU AAA O 1
ATOM 1977 N N . ARG A 1 266 ? 33.163 -19.046 25.692 1.000 28.270 264 ARG AAA N 1
ATOM 1978 C CA . ARG A 1 266 ? 32.100 -18.312 26.436 1.000 25.812 264 ARG AAA CA 1
ATOM 1979 C C . ARG A 1 266 ? 31.281 -17.563 25.401 1.000 28.081 264 ARG AAA C 1
ATOM 1980 O O . ARG A 1 266 ? 31.836 -17.198 24.320 1.000 28.039 264 ARG AAA O 1
ATOM 1988 N N . VAL A 1 267 ? 29.995 -17.413 25.686 1.000 27.942 265 VAL AAA N 1
ATOM 1989 C CA . VAL A 1 267 ? 29.049 -16.713 24.788 1.000 26.577 265 VAL AAA CA 1
ATOM 1990 C C . VAL A 1 267 ? 28.230 -15.765 25.638 1.000 27.318 265 VAL AAA C 1
ATOM 1991 O O . VAL A 1 267 ? 27.764 -16.195 26.666 1.000 31.327 265 VAL AAA O 1
ATOM 1995 N N . TYR A 1 268 ? 28.110 -14.520 25.194 1.000 26.384 266 TYR AAA N 1
ATOM 1996 C CA . TYR A 1 268 ? 27.526 -13.417 25.972 1.000 26.181 266 TYR AAA CA 1
ATOM 1997 C C . TYR A 1 268 ? 26.304 -12.967 25.207 1.000 24.197 266 TYR AAA C 1
ATOM 1998 O O . TYR A 1 268 ? 26.451 -12.744 24.036 1.000 26.603 266 TYR AAA O 1
ATOM 2007 N N . LEU A 1 269 ? 25.154 -12.895 25.867 1.000 25.391 267 LEU AAA N 1
ATOM 2008 C CA . LEU A 1 269 ? 23.920 -12.315 25.258 1.000 28.508 267 LEU AAA CA 1
ATOM 2009 C C . LEU A 1 269 ? 23.026 -11.727 26.346 1.000 30.161 267 LEU AAA C 1
ATOM 2010 O O . LEU A 1 269 ? 23.418 -11.804 27.524 1.000 31.689 267 LEU AAA O 1
ATOM 2015 N N . GLN A 1 270 ? 21.891 -11.153 25.955 1.000 27.466 268 GLN AAA N 1
ATOM 2016 C CA . GLN A 1 270 ? 20.882 -10.621 26.900 1.000 28.773 268 GLN AAA CA 1
ATOM 2017 C C . GLN A 1 270 ? 19.647 -11.531 26.784 1.000 29.505 268 GLN AAA C 1
ATOM 2018 O O . GLN A 1 270 ? 19.131 -11.632 25.672 1.000 27.317 268 GLN AAA O 1
ATOM 2024 N N . ASN A 1 271 ? 19.261 -12.213 27.872 1.000 32.784 269 ASN AAA N 1
ATOM 2025 C CA . ASN A 1 271 ? 18.115 -13.168 27.930 1.000 30.040 269 ASN AAA CA 1
ATOM 2026 C C . ASN A 1 271 ? 17.050 -12.616 28.861 1.000 35.234 269 ASN AAA C 1
ATOM 2027 O O . ASN A 1 271 ? 16.147 -13.333 29.076 1.000 35.895 269 ASN AAA O 1
ATOM 2032 N N . GLY A 1 272 ? 17.267 -11.445 29.487 1.000 40.003 270 GLY AAA N 1
ATOM 2033 C CA . GLY A 1 272 ? 16.287 -10.736 30.321 1.000 34.255 270 GLY AAA CA 1
ATOM 2034 C C . GLY A 1 272 ? 16.698 -10.659 31.765 1.000 29.495 270 GLY AAA C 1
ATOM 2035 O O . GLY A 1 272 ? 16.001 -10.003 32.507 1.000 30.200 270 GLY AAA O 1
ATOM 2036 N N . THR A 1 273 ? 17.760 -11.343 32.148 1.000 28.734 271 THR AAA N 1
ATOM 2037 C CA . THR A 1 273 ? 18.232 -11.388 33.551 1.000 33.983 271 THR AAA CA 1
ATOM 2038 C C . THR A 1 273 ? 18.527 -9.948 34.020 1.000 40.234 271 THR AAA C 1
ATOM 2039 O O . THR A 1 273 ? 19.307 -9.272 33.368 1.000 32.241 271 THR AAA O 1
ATOM 2043 N N . GLU A 1 274 ? 17.881 -9.545 35.123 1.000 37.613 272 GLU AAA N 1
ATOM 2044 C CA . GLU A 1 274 ? 17.919 -8.204 35.716 1.000 38.219 272 GLU AAA CA 1
ATOM 2045 C C . GLU A 1 274 ? 17.495 -7.189 34.648 1.000 36.351 272 GLU AAA C 1
ATOM 2046 O O . GLU A 1 274 ? 17.975 -6.050 34.721 1.000 32.792 272 GLU AAA O 1
ATOM 2052 N N . VAL A 1 275 ? 16.577 -7.592 33.767 1.000 32.092 273 VAL AAA N 1
ATOM 2053 C CA . VAL A 1 275 ? 16.066 -6.816 32.596 1.000 35.087 273 VAL AAA CA 1
ATOM 2054 C C . VAL A 1 275 ? 17.160 -6.609 31.529 1.000 37.364 273 VAL AAA C 1
ATOM 2055 O O . VAL A 1 275 ? 17.007 -7.099 30.417 1.000 41.065 273 VAL AAA O 1
ATOM 2059 N N . SER A 1 276 ? 18.180 -5.803 31.804 1.000 33.216 274 SER AAA N 1
ATOM 2060 C CA . SER A 1 276 ? 19.094 -5.289 30.771 1.000 33.128 274 SER AAA CA 1
ATOM 2061 C C . SER A 1 276 ? 20.434 -6.006 30.914 1.000 31.635 274 SER AAA C 1
ATOM 2062 O O . SER A 1 276 ? 21.367 -5.656 30.197 1.000 35.464 274 SER AAA O 1
ATOM 2065 N N . GLY A 1 277 ? 20.548 -6.921 31.856 1.000 27.800 275 GLY AAA N 1
ATOM 2066 C CA . GLY A 1 277 ? 21.851 -7.507 32.207 1.000 29.104 275 GLY AAA CA 1
ATOM 2067 C C . GLY A 1 277 ? 22.304 -8.455 31.136 1.000 29.458 275 GLY AAA C 1
ATOM 2068 O O . GLY A 1 277 ? 21.444 -9.020 30.458 1.000 32.468 275 GLY AAA O 1
ATOM 2069 N N . ILE A 1 278 ? 23.611 -8.618 30.988 1.000 32.738 276 ILE AAA N 1
ATOM 2070 C CA . ILE A 1 278 ? 24.258 -9.657 30.113 1.000 29.502 276 ILE AAA CA 1
ATOM 2071 C C . ILE A 1 278 ? 24.550 -10.984 30.856 1.000 27.272 276 ILE AAA C 1
ATOM 2072 O O . ILE A 1 278 ? 24.990 -11.003 31.974 1.000 26.538 276 ILE AAA O 1
ATOM 2077 N N . THR A 1 279 ? 24.279 -12.097 30.205 1.000 27.163 277 THR AAA N 1
ATOM 2078 C CA . THR A 1 279 ? 24.460 -13.459 30.734 1.000 27.676 277 THR AAA CA 1
ATOM 2079 C C . THR A 1 279 ? 25.638 -14.088 30.007 1.000 25.247 277 THR AAA C 1
ATOM 2080 O O . THR A 1 279 ? 25.737 -13.850 28.836 1.000 24.995 277 THR AAA O 1
ATOM 2084 N N . GLU A 1 280 ? 26.450 -14.888 30.707 1.000 29.046 278 GLU AAA N 1
ATOM 2085 C CA . GLU A 1 280 ? 27.602 -15.672 30.177 1.000 27.547 278 GLU AAA CA 1
ATOM 2086 C C . GLU A 1 280 ? 27.208 -17.134 30.143 1.000 31.649 278 GLU AAA C 1
ATOM 2087 O O . GLU A 1 280 ? 26.842 -17.694 31.163 1.000 38.126 278 GLU AAA O 1
ATOM 2093 N N . TYR A 1 281 ? 27.384 -17.750 28.998 1.000 33.212 279 TYR AAA N 1
ATOM 2094 C CA . TYR A 1 281 ? 27.316 -19.203 28.843 1.000 33.021 279 TYR AAA CA 1
ATOM 2095 C C . TYR A 1 281 ? 28.738 -19.716 28.631 1.000 32.127 279 TYR AAA C 1
ATOM 2096 O O . TYR A 1 281 ? 29.566 -19.059 28.031 1.000 33.006 279 TYR AAA O 1
ATOM 2105 N N . ALA A 1 282 ? 28.999 -20.888 29.173 1.000 35.440 280 ALA AAA N 1
ATOM 2106 C CA . ALA A 1 282 ? 30.335 -21.511 29.162 1.000 38.558 280 ALA AAA CA 1
ATOM 2107 C C . ALA A 1 282 ? 30.195 -22.933 28.643 1.000 38.008 280 ALA AAA C 1
ATOM 2108 O O . ALA A 1 282 ? 29.305 -23.677 29.089 1.000 33.635 280 ALA AAA O 1
ATOM 2110 N N . TRP A 1 283 ? 31.047 -23.276 27.690 1.000 39.731 281 TRP AAA N 1
ATOM 2111 C CA . TRP A 1 283 ? 31.289 -24.690 27.333 1.000 43.500 281 TRP AAA CA 1
ATOM 2112 C C . TRP A 1 283 ? 32.217 -25.333 28.375 1.000 39.922 281 TRP AAA C 1
ATOM 2113 O O . TRP A 1 283 ? 33.310 -24.882 28.554 1.000 38.627 281 TRP AAA O 1
ATOM 2124 N N . ASN A 1 284 ? 31.744 -26.390 29.002 1.000 45.416 282 ASN AAA N 1
ATOM 2125 C CA . ASN A 1 284 ? 32.535 -27.295 29.857 1.000 52.530 282 ASN AAA CA 1
ATOM 2126 C C . ASN A 1 284 ? 31.978 -28.707 29.614 1.000 52.180 282 ASN AAA C 1
ATOM 2127 O O . ASN A 1 284 ? 31.103 -29.161 30.376 1.000 51.169 282 ASN AAA O 1
ATOM 2132 N N . SER A 1 285 ? 32.391 -29.327 28.510 1.000 50.220 283 SER AAA N 1
ATOM 2133 C CA . SER A 1 285 ? 31.834 -30.608 28.008 1.000 52.681 283 SER AAA CA 1
ATOM 2134 C C . SER A 1 285 ? 30.305 -30.508 27.977 1.000 47.263 283 SER AAA C 1
ATOM 2135 O O . SER A 1 285 ? 29.644 -31.465 28.323 1.000 51.379 283 SER AAA O 1
ATOM 2138 N N . GLY A 1 286 ? 29.762 -29.376 27.555 1.000 41.090 284 GLY AAA N 1
ATOM 2139 C CA . GLY A 1 286 ? 28.318 -29.109 27.634 1.000 38.210 284 GLY AAA CA 1
ATOM 2140 C C . GLY A 1 286 ? 28.127 -27.680 28.041 1.000 35.744 284 GLY AAA C 1
ATOM 2141 O O . GLY A 1 286 ? 29.020 -27.132 28.736 1.000 31.688 284 GLY AAA O 1
ATOM 2142 N N . TRP A 1 287 ? 27.027 -27.102 27.587 1.000 32.567 285 TRP AAA N 1
ATOM 2143 C CA . TRP A 1 287 ? 26.708 -25.685 27.860 1.000 36.227 285 TRP AAA CA 1
ATOM 2144 C C . TRP A 1 287 ? 26.170 -25.595 29.298 1.000 34.347 285 TRP AAA C 1
ATOM 2145 O O . TRP A 1 287 ? 25.389 -26.394 29.684 1.000 31.417 285 TRP AAA O 1
ATOM 2156 N N . VAL A 1 288 ? 26.655 -24.626 30.048 1.000 33.156 286 VAL AAA N 1
ATOM 2157 C CA . VAL A 1 288 ? 26.215 -24.300 31.414 1.000 29.054 286 VAL AAA CA 1
ATOM 2158 C C . VAL A 1 288 ? 26.151 -22.765 31.540 1.000 35.519 286 VAL AAA C 1
ATOM 2159 O O . VAL A 1 288 ? 26.667 -22.027 30.660 1.000 31.814 286 VAL AAA O 1
ATOM 2163 N N . VAL A 1 289 ? 25.529 -22.279 32.622 1.000 39.285 287 VAL AAA N 1
ATOM 2164 C CA . VAL A 1 289 ? 25.547 -20.837 32.958 1.000 36.668 287 VAL AAA CA 1
ATOM 2165 C C . VAL A 1 289 ? 26.920 -20.569 33.563 1.000 34.507 287 VAL AAA C 1
ATOM 2166 O O . VAL A 1 289 ? 27.184 -21.075 34.616 1.000 33.738 287 VAL AAA O 1
ATOM 2170 N N . GLY A 1 290 ? 27.739 -19.808 32.853 1.000 38.800 288 GLY AAA N 1
ATOM 2171 C CA . GLY A 1 290 ? 29.073 -19.378 33.302 1.000 40.898 288 GLY AAA CA 1
ATOM 2172 C C . GLY A 1 290 ? 28.967 -18.340 34.388 1.000 37.028 288 GLY AAA C 1
ATOM 2173 O O . GLY A 1 290 ? 29.722 -18.460 35.384 1.000 41.067 288 GLY AAA O 1
ATOM 2174 N N . GLN A 1 291 ? 28.025 -17.408 34.211 1.000 31.839 289 GLN AAA N 1
ATOM 2175 C CA . GLN A 1 291 ? 27.730 -16.270 35.117 1.000 30.859 289 GLN AAA CA 1
ATOM 2176 C C . GLN A 1 291 ? 26.376 -15.727 34.725 1.000 30.429 289 GLN AAA C 1
ATOM 2177 O O . GLN A 1 291 ? 26.220 -15.400 33.587 1.000 35.188 289 GLN AAA O 1
ATOM 2183 N N . ALA A 1 292 ? 25.431 -15.667 35.653 1.000 42.136 290 ALA AAA N 1
ATOM 2184 C CA . ALA A 1 292 ? 23.995 -15.420 35.351 1.000 42.698 290 ALA AAA CA 1
ATOM 2185 C C . ALA A 1 292 ? 23.852 -13.993 34.799 1.000 35.769 290 ALA AAA C 1
ATOM 2186 O O . ALA A 1 292 ? 23.086 -13.801 33.826 1.000 41.593 290 ALA AAA O 1
ATOM 2188 N N . VAL A 1 293 ? 24.587 -13.045 35.388 1.000 35.570 291 VAL AAA N 1
ATOM 2189 C CA . VAL A 1 293 ? 24.580 -11.601 35.006 1.000 33.137 291 VAL AAA CA 1
ATOM 2190 C C . VAL A 1 293 ? 25.949 -10.922 35.229 1.000 34.641 291 VAL AAA C 1
ATOM 2191 O O . VAL A 1 293 ? 26.594 -11.023 36.285 1.000 36.377 291 VAL AAA O 1
ATOM 2195 N N . LEU A 1 294 ? 26.435 -10.264 34.209 1.000 36.529 292 LEU AAA N 1
ATOM 2196 C CA . LEU A 1 294 ? 27.752 -9.586 34.235 1.000 34.793 292 LEU AAA CA 1
ATOM 2197 C C . LEU A 1 294 ? 27.640 -8.243 34.972 1.000 35.492 292 LEU AAA C 1
ATOM 2198 O O . LEU A 1 294 ? 26.579 -7.640 35.097 1.000 34.643 292 LEU AAA O 1
ATOM 2203 N N . PRO A 1 295 ? 28.776 -7.691 35.434 1.000 37.841 293 PRO AAA N 1
ATOM 2204 C CA . PRO A 1 295 ? 28.819 -6.357 36.008 1.000 33.789 293 PRO AAA CA 1
ATOM 2205 C C . PRO A 1 295 ? 28.231 -5.395 34.974 1.000 35.996 293 PRO AAA C 1
ATOM 2206 O O . PRO A 1 295 ? 28.308 -5.647 33.772 1.000 32.229 293 PRO AAA O 1
ATOM 2210 N N . PRO A 1 296 ? 27.657 -4.242 35.366 1.000 35.151 294 PRO AAA N 1
ATOM 2211 C CA . PRO A 1 296 ? 27.744 -3.701 36.713 1.000 38.010 294 PRO AAA CA 1
ATOM 2212 C C . PRO A 1 296 ? 26.659 -4.277 37.652 1.000 45.299 294 PRO AAA C 1
ATOM 2213 O O . PRO A 1 296 ? 26.392 -3.741 38.696 1.000 41.681 294 PRO AAA O 1
ATOM 2217 N N . ALA A 1 297 ? 26.014 -5.363 37.240 1.000 47.625 295 ALA AAA N 1
ATOM 2218 C CA . ALA A 1 297 ? 25.140 -6.127 38.132 1.000 47.930 295 ALA AAA CA 1
ATOM 2219 C C . ALA A 1 297 ? 26.041 -6.998 39.021 1.000 62.907 295 ALA AAA C 1
ATOM 2220 O O . ALA A 1 297 ? 27.325 -6.976 39.044 1.000 57.885 295 ALA AAA O 1
ATOM 2223 N N . SER B 1 4 ? 15.296 3.677 0.400 1.000 58.102 2 SER BBB N 1
ATOM 2224 C CA . SER B 1 4 ? 16.299 4.845 0.384 1.000 64.875 2 SER BBB CA 1
ATOM 2225 C C . SER B 1 4 ? 16.001 5.775 1.566 1.000 60.290 2 SER BBB C 1
ATOM 2226 O O . SER B 1 4 ? 16.748 5.766 2.564 1.000 51.851 2 SER BBB O 1
ATOM 2229 N N . GLY B 1 5 ? 14.907 6.542 1.438 1.000 53.534 3 GLY BBB N 1
ATOM 2230 C CA . GLY B 1 5 ? 14.422 7.420 2.507 1.000 41.221 3 GLY BBB CA 1
ATOM 2231 C C . GLY B 1 5 ? 13.874 6.635 3.686 1.000 39.835 3 GLY BBB C 1
ATOM 2232 O O . GLY B 1 5 ? 13.918 7.200 4.803 1.000 44.053 3 GLY BBB O 1
ATOM 2233 N N . VAL B 1 6 ? 13.409 5.397 3.449 1.000 30.926 4 VAL BBB N 1
ATOM 2234 C CA . VAL B 1 6 ? 12.793 4.504 4.457 1.000 35.197 4 VAL BBB CA 1
ATOM 2235 C C . VAL B 1 6 ? 13.872 3.923 5.357 1.000 28.153 4 VAL BBB C 1
ATOM 2236 O O . VAL B 1 6 ? 13.613 3.517 6.448 1.000 30.178 4 VAL BBB O 1
ATOM 2240 N N . LEU B 1 7 ? 15.072 3.905 4.894 1.000 33.955 5 LEU BBB N 1
ATOM 2241 C CA . LEU B 1 7 ? 16.205 3.411 5.699 1.000 40.030 5 LEU BBB CA 1
ATOM 2242 C C . LEU B 1 7 ? 16.573 4.407 6.796 1.000 39.230 5 LEU BBB C 1
ATOM 2243 O O . LEU B 1 7 ? 17.395 4.050 7.649 1.000 33.357 5 LEU BBB O 1
ATOM 2248 N N . GLN B 1 8 ? 16.006 5.612 6.753 1.000 42.639 6 GLN BBB N 1
ATOM 2249 C CA . GLN B 1 8 ? 16.208 6.634 7.799 1.000 42.479 6 GLN BBB CA 1
ATOM 2250 C C . GLN B 1 8 ? 15.322 6.303 9.010 1.000 39.068 6 GLN BBB C 1
ATOM 2251 O O . GLN B 1 8 ? 15.546 6.899 10.040 1.000 44.577 6 GLN BBB O 1
ATOM 2257 N N . ILE B 1 9 ? 14.354 5.398 8.899 1.000 36.556 7 ILE BBB N 1
ATOM 2258 C CA . ILE B 1 9 ? 13.453 4.988 10.031 1.000 34.120 7 ILE BBB CA 1
ATOM 2259 C C . ILE B 1 9 ? 14.175 4.001 10.938 1.000 32.199 7 ILE BBB C 1
ATOM 2260 O O . ILE B 1 9 ? 14.744 3.056 10.430 1.000 33.612 7 ILE BBB O 1
ATOM 2265 N N . SER B 1 10 ? 14.129 4.259 12.239 1.000 32.058 8 SER BBB N 1
ATOM 2266 C CA . SER B 1 10 ? 14.714 3.430 13.323 1.000 32.426 8 SER BBB CA 1
ATOM 2267 C C . SER B 1 10 ? 14.301 1.951 13.191 1.000 28.179 8 SER BBB C 1
ATOM 2268 O O . SER B 1 10 ? 13.225 1.601 12.678 1.000 25.447 8 SER BBB O 1
ATOM 2271 N N . PHE B 1 11 ? 15.124 1.102 13.760 1.000 31.369 9 PHE BBB N 1
ATOM 2272 C CA . PHE B 1 11 ? 14.973 -0.377 13.754 1.000 33.176 9 PHE BBB CA 1
ATOM 2273 C C . PHE B 1 11 ? 15.252 -0.869 15.170 1.000 33.410 9 PHE BBB C 1
ATOM 2274 O O . PHE B 1 11 ? 16.401 -1.141 15.461 1.000 28.700 9 PHE BBB O 1
ATOM 2282 N N . PRO B 1 12 ? 14.259 -0.957 16.099 1.000 36.367 10 PRO BBB N 1
ATOM 2283 C CA . PRO B 1 12 ? 12.857 -0.613 15.830 1.000 36.206 10 PRO BBB CA 1
ATOM 2284 C C . PRO B 1 12 ? 12.508 0.856 16.158 1.000 36.222 10 PRO BBB C 1
ATOM 2285 O O . PRO B 1 12 ? 13.268 1.501 16.870 1.000 34.883 10 PRO BBB O 1
ATOM 2289 N N . ALA B 1 13 ? 11.377 1.349 15.663 1.000 31.603 11 ALA BBB N 1
ATOM 2290 C CA . ALA B 1 13 ? 10.990 2.783 15.730 1.000 36.040 11 ALA BBB CA 1
ATOM 2291 C C . ALA B 1 13 ? 9.767 2.911 16.673 1.000 45.456 11 ALA BBB C 1
ATOM 2292 O O . ALA B 1 13 ? 8.911 1.989 16.601 1.000 44.193 11 ALA BBB O 1
ATOM 2294 N N . GLY B 1 14 ? 9.724 3.935 17.551 1.000 41.464 12 GLY BBB N 1
ATOM 2295 C CA . GLY B 1 14 ? 8.490 4.431 18.175 1.000 37.005 12 GLY BBB CA 1
ATOM 2296 C C . GLY B 1 14 ? 7.452 4.734 17.101 1.000 37.855 12 GLY BBB C 1
ATOM 2297 O O . GLY B 1 14 ? 7.806 5.178 16.021 1.000 42.223 12 GLY BBB O 1
ATOM 2298 N N . ILE B 1 15 ? 6.207 4.361 17.339 1.000 41.820 13 ILE BBB N 1
ATOM 2299 C CA . ILE B 1 15 ? 5.075 4.457 16.375 1.000 37.780 13 ILE BBB CA 1
ATOM 2300 C C . ILE B 1 15 ? 3.906 5.026 17.157 1.000 34.527 13 ILE BBB C 1
ATOM 2301 O O . ILE B 1 15 ? 3.581 4.489 18.213 1.000 37.295 13 ILE BBB O 1
ATOM 2306 N N . ALA B 1 16 ? 3.264 6.042 16.606 1.000 31.236 14 ALA BBB N 1
ATOM 2307 C CA . ALA B 1 16 ? 1.983 6.584 17.123 1.000 33.125 14 ALA BBB CA 1
ATOM 2308 C C . ALA B 1 16 ? 1.012 6.862 15.972 1.000 28.261 14 ALA BBB C 1
ATOM 2309 O O . ALA B 1 16 ? 1.474 7.215 14.898 1.000 28.440 14 ALA BBB O 1
ATOM 2311 N N . ALA B 1 17 ? -0.282 6.622 16.160 1.000 33.942 15 ALA BBB N 1
ATOM 2312 C CA . ALA B 1 17 ? -1.311 6.849 15.105 1.000 34.616 15 ALA BBB CA 1
ATOM 2313 C C . ALA B 1 17 ? -2.560 7.489 15.717 1.000 32.649 15 ALA BBB C 1
ATOM 2314 O O . ALA B 1 17 ? -2.961 7.108 16.808 1.000 38.105 15 ALA BBB O 1
ATOM 2316 N N . ILE B 1 18 ? -3.157 8.410 14.995 1.000 29.865 16 ILE BBB N 1
ATOM 2317 C CA . ILE B 1 18 ? -4.444 9.057 15.308 1.000 34.529 16 ILE BBB CA 1
ATOM 2318 C C . ILE B 1 18 ? -5.256 9.119 14.018 1.000 39.651 16 ILE BBB C 1
ATOM 2319 O O . ILE B 1 18 ? -4.666 8.854 12.992 1.000 37.569 16 ILE BBB O 1
ATOM 2324 N N . ARG B 1 19 ? -6.531 9.523 14.065 1.000 41.463 17 ARG BBB N 1
ATOM 2325 C CA . ARG B 1 19 ? -7.344 9.681 12.831 1.000 39.249 17 ARG BBB CA 1
ATOM 2326 C C . ARG B 1 19 ? -8.480 10.658 13.082 1.000 37.135 17 ARG BBB C 1
ATOM 2327 O O . ARG B 1 19 ? -8.954 10.701 14.197 1.000 36.449 17 ARG BBB O 1
ATOM 2335 N N . ASN B 1 20 ? -8.825 11.452 12.066 1.000 41.463 18 ASN BBB N 1
ATOM 2336 C CA . ASN B 1 20 ? -10.092 12.226 11.970 1.000 44.238 18 ASN BBB CA 1
ATOM 2337 C C . ASN B 1 20 ? -10.857 11.596 10.805 1.000 48.188 18 ASN BBB C 1
ATOM 2338 O O . ASN B 1 20 ? -10.444 11.775 9.651 1.000 49.438 18 ASN BBB O 1
ATOM 2343 N N . ASN B 1 21 ? -11.887 10.807 11.105 1.000 55.197 19 ASN BBB N 1
ATOM 2344 C CA . ASN B 1 21 ? -12.664 10.023 10.094 1.000 56.900 19 ASN BBB CA 1
ATOM 2345 C C . ASN B 1 21 ? -11.670 9.127 9.357 1.000 57.953 19 ASN BBB C 1
ATOM 2346 O O . ASN B 1 21 ? -11.021 8.285 10.036 1.000 52.143 19 ASN BBB O 1
ATOM 2351 N N . SER B 1 22 ? -11.531 9.312 8.044 1.000 48.479 20 SER BBB N 1
ATOM 2352 C CA . SER B 1 22 ? -10.628 8.470 7.241 1.000 48.745 20 SER BBB CA 1
ATOM 2353 C C . SER B 1 22 ? -9.331 9.207 6.927 1.000 43.980 20 SER BBB C 1
ATOM 2354 O O . SER B 1 22 ? -8.594 8.680 6.143 1.000 53.604 20 SER BBB O 1
ATOM 2357 N N . SER B 1 23 ? -9.096 10.390 7.508 1.000 46.197 21 SER BBB N 1
ATOM 2358 C CA . SER B 1 23 ? -7.787 11.092 7.511 1.000 51.125 21 SER BBB CA 1
ATOM 2359 C C . SER B 1 23 ? -6.890 10.507 8.622 1.000 52.674 21 SER BBB C 1
ATOM 2360 O O . SER B 1 23 ? -7.291 10.527 9.794 1.000 58.652 21 SER BBB O 1
ATOM 2363 N N . LEU B 1 24 ? -5.727 9.966 8.265 1.000 41.175 22 LEU BBB N 1
ATOM 2364 C CA . LEU B 1 24 ? -4.794 9.370 9.258 1.000 41.322 22 LEU BBB CA 1
ATOM 2365 C C . LEU B 1 24 ? -3.490 10.192 9.424 1.000 37.186 22 LEU BBB C 1
ATOM 2366 O O . LEU B 1 24 ? -3.080 10.926 8.549 1.000 32.746 22 LEU BBB O 1
ATOM 2371 N N . ARG B 1 25 ? -2.889 10.073 10.592 1.000 36.345 23 ARG BBB N 1
ATOM 2372 C CA . ARG B 1 25 ? -1.525 10.543 10.865 1.000 39.969 23 ARG BBB CA 1
ATOM 2373 C C . ARG B 1 25 ? -0.799 9.426 11.620 1.000 38.644 23 ARG BBB C 1
ATOM 2374 O O . ARG B 1 25 ? -1.374 8.887 12.579 1.000 38.165 23 ARG BBB O 1
ATOM 2382 N N . VAL B 1 26 ? 0.410 9.086 11.159 1.000 36.115 24 VAL BBB N 1
ATOM 2383 C CA . VAL B 1 26 ? 1.299 8.075 11.801 1.000 36.738 24 VAL BBB CA 1
ATOM 2384 C C . VAL B 1 26 ? 2.590 8.812 12.118 1.000 33.115 24 VAL BBB C 1
ATOM 2385 O O . VAL B 1 26 ? 3.031 9.514 11.268 1.000 35.830 24 VAL BBB O 1
ATOM 2389 N N . TYR B 1 27 ? 3.062 8.724 13.353 1.000 32.048 25 TYR BBB N 1
ATOM 2390 C CA . TYR B 1 27 ? 4.320 9.362 13.817 1.000 33.590 25 TYR BBB CA 1
ATOM 2391 C C . TYR B 1 27 ? 5.355 8.230 13.964 1.000 34.649 25 TYR BBB C 1
ATOM 2392 O O . TYR B 1 27 ? 5.055 7.207 14.602 1.000 34.949 25 TYR BBB O 1
ATOM 2401 N N . GLU B 1 28 ? 6.473 8.320 13.245 1.000 36.632 26 GLU BBB N 1
ATOM 2402 C CA . GLU B 1 28 ? 7.527 7.257 13.221 1.000 34.626 26 GLU BBB CA 1
ATOM 2403 C C . GLU B 1 28 ? 8.883 7.907 13.558 1.000 32.939 26 GLU BBB C 1
ATOM 2404 O O . GLU B 1 28 ? 9.168 9.059 13.128 1.000 31.449 26 GLU BBB O 1
ATOM 2410 N N . ALA B 1 29 ? 9.667 7.256 14.396 1.000 30.276 27 ALA BBB N 1
ATOM 2411 C CA . ALA B 1 29 ? 10.988 7.780 14.797 1.000 37.310 27 ALA BBB CA 1
ATOM 2412 C C . ALA B 1 29 ? 12.038 7.462 13.694 1.000 33.717 27 ALA BBB C 1
ATOM 2413 O O . ALA B 1 29 ? 12.225 6.312 13.356 1.000 31.816 27 ALA BBB O 1
ATOM 2415 N N . ALA B 1 30 ? 12.675 8.494 13.137 1.000 32.383 28 ALA BBB N 1
ATOM 2416 C CA . ALA B 1 30 ? 13.938 8.423 12.378 1.000 31.921 28 ALA BBB CA 1
ATOM 2417 C C . ALA B 1 30 ? 15.102 8.035 13.318 1.000 37.401 28 ALA BBB C 1
ATOM 2418 O O . ALA B 1 30 ? 15.019 8.173 14.576 1.000 32.069 28 ALA BBB O 1
ATOM 2420 N N . LEU B 1 31 ? 16.178 7.540 12.720 1.000 32.307 29 LEU BBB N 1
ATOM 2421 C CA . LEU B 1 31 ? 17.217 6.860 13.491 1.000 38.814 29 LEU BBB CA 1
ATOM 2422 C C . LEU B 1 31 ? 18.139 7.907 14.113 1.000 36.878 29 LEU BBB C 1
ATOM 2423 O O . LEU B 1 31 ? 19.029 7.515 14.832 1.000 31.287 29 LEU BBB O 1
ATOM 2428 N N . ASP B 1 32 ? 17.830 9.182 13.908 1.000 39.226 30 ASP BBB N 1
ATOM 2429 C CA . ASP B 1 32 ? 18.478 10.321 14.628 1.000 44.804 30 ASP BBB CA 1
ATOM 2430 C C . ASP B 1 32 ? 17.518 10.929 15.672 1.000 44.364 30 ASP BBB C 1
ATOM 2431 O O . ASP B 1 32 ? 17.783 12.013 16.110 1.000 37.106 30 ASP BBB O 1
ATOM 2436 N N . GLY B 1 33 ? 16.398 10.283 16.012 1.000 36.247 31 GLY BBB N 1
ATOM 2437 C CA . GLY B 1 33 ? 15.481 10.828 17.028 1.000 33.500 31 GLY BBB CA 1
ATOM 2438 C C . GLY B 1 33 ? 14.388 11.720 16.412 1.000 31.720 31 GLY BBB C 1
ATOM 2439 O O . GLY B 1 33 ? 13.399 12.024 17.103 1.000 33.557 31 GLY BBB O 1
ATOM 2440 N N . GLY B 1 34 ? 14.511 12.085 15.147 1.000 27.005 32 GLY BBB N 1
ATOM 2441 C CA . GLY B 1 34 ? 13.484 12.825 14.408 1.000 29.318 32 GLY BBB CA 1
ATOM 2442 C C . GLY B 1 34 ? 12.098 12.227 14.531 1.000 34.812 32 GLY BBB C 1
ATOM 2443 O O . GLY B 1 34 ? 11.921 11.020 14.224 1.000 37.139 32 GLY BBB O 1
ATOM 2444 N N . VAL B 1 35 ? 11.104 13.028 14.943 1.000 33.244 33 VAL BBB N 1
ATOM 2445 C CA . VAL B 1 35 ? 9.702 12.547 14.984 1.000 33.502 33 VAL BBB CA 1
ATOM 2446 C C . VAL B 1 35 ? 9.079 13.004 13.668 1.000 36.071 33 VAL BBB C 1
ATOM 2447 O O . VAL B 1 35 ? 8.948 14.239 13.476 1.000 38.885 33 VAL BBB O 1
ATOM 2451 N N . ARG B 1 36 ? 8.741 12.031 12.800 1.000 33.056 34 ARG BBB N 1
ATOM 2452 C CA . ARG B 1 36 ? 8.190 12.251 11.433 1.000 36.023 34 ARG BBB CA 1
ATOM 2453 C C . ARG B 1 36 ? 6.681 11.945 11.285 1.000 37.669 34 ARG BBB C 1
ATOM 2454 O O . ARG B 1 36 ? 6.152 10.927 11.791 1.000 35.380 34 ARG BBB O 1
ATOM 2462 N N . GLU B 1 37 ? 6.022 12.766 10.488 1.000 39.570 35 GLU BBB N 1
ATOM 2463 C CA . GLU B 1 37 ? 4.578 12.650 10.246 1.000 41.865 35 GLU BBB CA 1
ATOM 2464 C C . GLU B 1 37 ? 4.388 12.081 8.839 1.000 40.223 35 GLU BBB C 1
ATOM 2465 O O . GLU B 1 37 ? 4.885 12.715 7.889 1.000 43.614 35 GLU BBB O 1
ATOM 2471 N N . ALA B 1 38 ? 3.740 10.930 8.739 1.000 31.355 36 ALA BBB N 1
ATOM 2472 C CA . ALA B 1 38 ? 3.126 10.429 7.510 1.000 35.709 36 ALA BBB CA 1
ATOM 2473 C C . ALA B 1 38 ? 1.638 10.824 7.539 1.000 45.744 36 ALA BBB C 1
ATOM 2474 O O . ALA B 1 38 ? 1.017 10.681 8.583 1.000 48.560 36 ALA BBB O 1
ATOM 2476 N N . GLN B 1 39 ? 1.100 11.323 6.426 1.000 50.823 37 GLN BBB N 1
ATOM 2477 C CA . GLN B 1 39 ? -0.298 11.777 6.255 1.000 43.877 37 GLN BBB CA 1
ATOM 2478 C C . GLN B 1 39 ? -1.053 10.785 5.348 1.000 41.610 37 GLN BBB C 1
ATOM 2479 O O . GLN B 1 39 ? -0.482 10.397 4.340 1.000 47.029 37 GLN BBB O 1
ATOM 2485 N N . TYR B 1 40 ? -2.306 10.430 5.646 1.000 42.189 38 TYR BBB N 1
ATOM 2486 C CA . TYR B 1 40 ? -3.232 9.695 4.726 1.000 40.371 38 TYR BBB CA 1
ATOM 2487 C C . TYR B 1 40 ? -4.482 10.543 4.490 1.000 39.897 38 TYR BBB C 1
ATOM 2488 O O . TYR B 1 40 ? -5.283 10.676 5.459 1.000 37.936 38 TYR BBB O 1
ATOM 2497 N N . GLU B 1 41 ? -4.559 11.131 3.288 1.000 41.082 39 GLU BBB N 1
ATOM 2498 C CA . GLU B 1 41 ? -5.646 11.999 2.768 1.000 47.199 39 GLU BBB CA 1
ATOM 2499 C C . GLU B 1 41 ? -6.085 11.453 1.417 1.000 44.488 39 GLU BBB C 1
ATOM 2500 O O . GLU B 1 41 ? -5.899 12.166 0.430 1.000 54.973 39 GLU BBB O 1
ATOM 2506 N N . GLY B 1 42 ? -6.558 10.202 1.392 1.000 51.914 40 GLY BBB N 1
ATOM 2507 C CA . GLY B 1 42 ? -6.929 9.485 0.153 1.000 51.529 40 GLY BBB CA 1
ATOM 2508 C C . GLY B 1 42 ? -5.727 8.798 -0.465 1.000 52.272 40 GLY BBB C 1
ATOM 2509 O O . GLY B 1 42 ? -5.913 7.955 -1.314 1.000 61.653 40 GLY BBB O 1
ATOM 2510 N N . ARG B 1 43 ? -4.522 9.174 -0.052 1.000 53.415 41 ARG BBB N 1
ATOM 2511 C CA . ARG B 1 43 ? -3.259 8.515 -0.449 1.000 55.612 41 ARG BBB CA 1
ATOM 2512 C C . ARG B 1 43 ? -2.238 8.829 0.651 1.000 52.511 41 ARG BBB C 1
ATOM 2513 O O . ARG B 1 43 ? -2.487 9.756 1.473 1.000 42.762 41 ARG BBB O 1
ATOM 2521 N N . TRP B 1 44 ? -1.143 8.078 0.673 1.000 42.737 42 TRP BBB N 1
ATOM 2522 C CA . TRP B 1 44 ? -0.141 8.204 1.747 1.000 41.293 42 TRP BBB CA 1
ATOM 2523 C C . TRP B 1 44 ? 0.925 9.164 1.289 1.000 38.646 42 TRP BBB C 1
ATOM 2524 O O . TRP B 1 44 ? 1.315 9.032 0.167 1.000 42.114 42 TRP BBB O 1
ATOM 2535 N N . ALA B 1 45 ? 1.382 10.048 2.172 1.000 40.250 43 ALA BBB N 1
ATOM 2536 C CA . ALA B 1 45 ? 2.498 10.966 1.903 1.000 38.916 43 ALA BBB CA 1
ATOM 2537 C C . ALA B 1 45 ? 3.304 11.179 3.183 1.000 34.764 43 ALA BBB C 1
ATOM 2538 O O . ALA B 1 45 ? 2.970 10.629 4.201 1.000 39.007 43 ALA BBB O 1
ATOM 2540 N N . GLY B 1 46 ? 4.338 11.988 3.104 1.000 32.365 44 GLY BBB N 1
ATOM 2541 C CA . GLY B 1 46 ? 5.123 12.426 4.259 1.000 33.081 44 GLY BBB CA 1
ATOM 2542 C C . GLY B 1 46 ? 6.186 11.428 4.669 1.000 34.897 44 GLY BBB C 1
ATOM 2543 O O . GLY B 1 46 ? 6.654 10.652 3.854 1.000 38.632 44 GLY BBB O 1
ATOM 2544 N N . GLY B 1 47 ? 6.659 11.561 5.893 1.000 41.185 45 GLY BBB N 1
ATOM 2545 C CA . GLY B 1 47 ? 7.713 10.703 6.451 1.000 45.934 45 GLY BBB CA 1
ATOM 2546 C C . GLY B 1 47 ? 9.101 11.212 6.116 1.000 42.522 45 GLY BBB C 1
ATOM 2547 O O . GLY B 1 47 ? 10.054 10.510 6.425 1.000 47.763 45 GLY BBB O 1
ATOM 2548 N N . LYS B 1 48 ? 9.231 12.383 5.512 1.000 40.684 46 LYS BBB N 1
ATOM 2549 C CA . LYS B 1 48 ? 10.539 12.824 4.952 1.000 41.154 46 LYS BBB CA 1
ATOM 2550 C C . LYS B 1 48 ? 11.128 13.737 6.004 1.000 40.940 46 LYS BBB C 1
ATOM 2551 O O . LYS B 1 48 ? 10.435 14.103 6.953 1.000 41.942 46 LYS BBB O 1
ATOM 2555 N N . PRO B 1 49 ? 12.410 14.117 5.896 1.000 39.685 47 PRO BBB N 1
ATOM 2556 C CA . PRO B 1 49 ? 13.020 15.088 6.812 1.000 43.137 47 PRO BBB CA 1
ATOM 2557 C C . PRO B 1 49 ? 12.254 16.408 6.994 1.000 45.060 47 PRO BBB C 1
ATOM 2558 O O . PRO B 1 49 ? 12.184 16.886 8.088 1.000 51.183 47 PRO BBB O 1
ATOM 2562 N N . ASP B 1 50 ? 11.656 16.961 5.949 1.000 48.088 48 ASP BBB N 1
ATOM 2563 C CA . ASP B 1 50 ? 10.835 18.184 6.120 1.000 54.977 48 ASP BBB CA 1
ATOM 2564 C C . ASP B 1 50 ? 9.463 17.816 6.725 1.000 48.352 48 ASP BBB C 1
ATOM 2565 O O . ASP B 1 50 ? 8.670 18.708 6.840 1.000 51.753 48 ASP BBB O 1
ATOM 2570 N N . ASN B 1 51 ? 9.193 16.565 7.118 1.000 43.375 49 ASN BBB N 1
ATO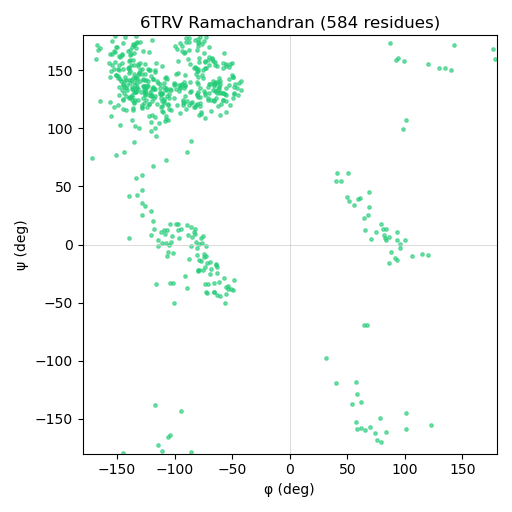M 2571 C CA . ASN B 1 51 ? 8.010 16.171 7.930 1.000 34.349 49 ASN BBB CA 1
ATOM 2572 C C . ASN B 1 51 ? 8.385 15.887 9.395 1.000 36.446 49 ASN BBB C 1
ATOM 2573 O O . ASN B 1 51 ? 7.604 15.266 10.113 1.000 37.373 49 ASN BBB O 1
ATOM 2578 N N . VAL B 1 52 ? 9.539 16.334 9.852 1.000 33.740 50 VAL BBB N 1
ATOM 2579 C CA . VAL B 1 52 ? 9.904 16.255 11.280 1.000 36.407 50 VAL BBB CA 1
ATOM 258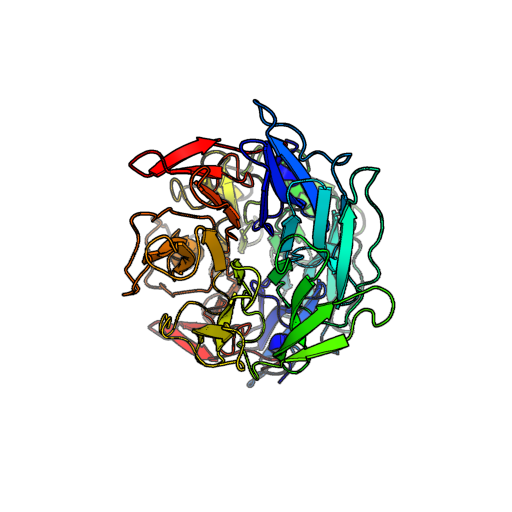0 C C . VAL B 1 52 ? 9.105 17.317 12.046 1.000 39.009 50 VAL BBB C 1
ATOM 2581 O O . VAL B 1 52 ? 9.157 18.482 11.695 1.000 31.786 50 VAL BBB O 1
ATOM 2585 N N . ILE B 1 53 ? 8.490 16.937 13.156 1.000 44.403 51 ILE BBB N 1
ATOM 2586 C CA . ILE B 1 53 ? 7.780 17.915 14.031 1.000 43.929 51 ILE BBB CA 1
ATOM 2587 C C . ILE B 1 53 ? 8.585 18.154 15.303 1.000 41.058 51 ILE BBB C 1
ATOM 2588 O O . ILE B 1 53 ? 8.196 19.030 16.015 1.000 36.266 51 ILE BBB O 1
ATOM 2593 N N . ALA B 1 54 ? 9.641 17.372 15.568 1.000 38.572 52 ALA BBB N 1
ATOM 2594 C CA . ALA B 1 54 ? 10.439 17.421 16.817 1.000 37.799 52 ALA BBB CA 1
ATOM 2595 C C . ALA B 1 54 ? 11.530 16.348 16.776 1.000 34.626 52 ALA BBB C 1
ATOM 2596 O O . ALA B 1 54 ? 11.360 15.371 16.027 1.000 38.395 52 ALA BBB O 1
ATOM 2598 N N . THR B 1 55 ? 12.577 16.500 17.581 1.000 35.220 53 THR BBB N 1
ATOM 2599 C CA . THR B 1 55 ? 13.755 15.588 17.601 1.000 34.308 53 THR BBB CA 1
ATOM 2600 C C . THR B 1 55 ? 14.003 15.149 19.025 1.000 31.083 53 THR BBB C 1
ATOM 2601 O O . THR B 1 55 ? 14.325 15.977 19.825 1.000 32.600 53 THR BBB O 1
ATOM 2605 N N . GLY B 1 56 ? 13.886 13.855 19.295 1.000 32.600 54 GLY BBB N 1
ATOM 2606 C CA . GLY B 1 56 ? 14.234 13.291 20.610 1.000 32.510 54 GLY BBB CA 1
ATOM 2607 C C . GLY B 1 56 ? 15.561 12.567 20.555 1.000 32.795 54 GLY BBB C 1
ATOM 2608 O O . GLY B 1 56 ? 16.344 12.775 19.578 1.000 31.725 54 GLY BBB O 1
ATOM 2609 N N . LYS B 1 57 ? 15.813 11.759 21.567 1.000 30.994 55 LYS BBB N 1
ATOM 2610 C CA . LYS B 1 57 ? 16.980 10.874 21.601 1.000 32.501 55 LYS BBB CA 1
ATOM 2611 C C . LYS B 1 57 ? 16.709 9.742 20.632 1.000 31.289 55 LYS BBB C 1
ATOM 2612 O O . LYS B 1 57 ? 15.568 9.514 20.249 1.000 31.129 55 LYS BBB O 1
ATOM 2618 N N . ILE B 1 58 ? 17.786 9.135 20.184 1.000 33.046 56 ILE BBB N 1
ATOM 2619 C CA . ILE B 1 58 ? 17.680 7.933 19.354 1.000 28.647 56 ILE BBB CA 1
ATOM 2620 C C . ILE B 1 58 ? 16.960 6.908 20.233 1.000 30.865 56 ILE BBB C 1
ATOM 2621 O O . ILE B 1 58 ? 17.321 6.758 21.449 1.000 28.706 56 ILE BBB O 1
ATOM 2626 N N . GLY B 1 59 ? 15.929 6.271 19.658 1.000 29.910 57 GLY BBB N 1
ATOM 2627 C CA . GLY B 1 59 ? 15.068 5.250 20.299 1.000 29.603 57 GLY BBB CA 1
ATOM 2628 C C . GLY B 1 59 ? 13.954 5.895 21.125 1.000 35.892 57 GLY BBB C 1
ATOM 2629 O O . GLY B 1 59 ? 13.363 5.181 21.972 1.000 29.251 57 GLY BBB O 1
ATOM 2630 N N . THR B 1 60 ? 13.721 7.220 20.954 1.000 37.669 58 THR BBB N 1
ATOM 2631 C CA . THR B 1 60 ? 12.610 7.940 21.631 1.000 33.560 58 THR BBB CA 1
ATOM 2632 C C . THR B 1 60 ? 11.348 7.102 21.431 1.000 33.207 58 THR BBB C 1
ATOM 2633 O O . THR B 1 60 ? 11.096 6.673 20.275 1.000 28.207 58 THR BBB O 1
ATOM 2637 N N . PRO B 1 61 ? 10.536 6.917 22.511 1.000 28.805 59 PRO BBB N 1
ATOM 2638 C CA . PRO B 1 61 ? 9.132 6.555 22.337 1.000 32.758 59 PRO BBB CA 1
ATOM 2639 C C . PRO B 1 61 ? 8.306 7.703 21.697 1.000 31.992 59 PRO BBB C 1
ATOM 2640 O O . PRO B 1 61 ? 8.680 8.856 21.627 1.000 33.195 59 PRO BBB O 1
ATOM 2644 N N . ILE B 1 62 ? 7.167 7.370 21.137 1.000 33.792 60 ILE BBB N 1
ATOM 2645 C CA . ILE B 1 62 ? 6.248 8.414 20.624 1.000 34.427 60 ILE BBB CA 1
ATOM 2646 C C . ILE B 1 62 ? 4.882 7.980 21.095 1.000 36.597 60 ILE BBB C 1
ATOM 2647 O O . ILE B 1 62 ? 4.592 6.753 20.969 1.000 31.384 60 ILE BBB O 1
ATOM 2652 N N . ALA B 1 63 ? 4.148 8.961 21.647 1.000 40.448 61 ALA BBB N 1
ATOM 2653 C CA . ALA B 1 63 ? 2.710 8.904 22.023 1.000 31.711 61 ALA BBB CA 1
ATOM 2654 C C . ALA B 1 63 ? 2.015 9.960 21.205 1.000 28.892 61 ALA BBB C 1
ATOM 2655 O O . ALA B 1 63 ? 2.579 11.023 20.983 1.000 28.797 61 ALA BBB O 1
ATOM 2657 N N . ALA B 1 64 ? 0.818 9.679 20.755 1.000 33.480 62 ALA BBB N 1
ATOM 2658 C CA . ALA B 1 64 ? 0.022 10.705 20.039 1.000 38.893 62 ALA BBB CA 1
ATOM 2659 C C . ALA B 1 64 ? -1.484 10.549 20.310 1.000 38.834 62 ALA BBB C 1
ATOM 2660 O O . ALA B 1 64 ? -2.021 9.384 20.372 1.000 33.793 62 ALA BBB O 1
ATOM 2662 N N . THR B 1 65 ? -2.114 11.712 20.459 1.000 33.278 63 THR BBB N 1
ATOM 2663 C CA . THR B 1 65 ? -3.503 11.823 20.866 1.000 36.567 63 THR BBB CA 1
ATOM 2664 C C . THR B 1 65 ? -4.067 13.069 20.190 1.000 37.588 63 THR BBB C 1
ATOM 2665 O O . THR B 1 65 ? -3.283 13.944 19.848 1.000 35.976 63 THR BBB O 1
ATOM 2669 N N . SER B 1 66 ? -5.364 13.069 19.904 1.000 39.891 64 SER BBB N 1
ATOM 2670 C CA . SER B 1 66 ? -6.001 14.161 19.120 1.000 40.823 64 SER BBB CA 1
ATOM 2671 C C . SER B 1 66 ? -7.460 14.287 19.518 1.000 34.058 64 SER BBB C 1
ATOM 2672 O O . SER B 1 66 ? -7.955 13.352 20.101 1.000 30.703 64 SER BBB O 1
ATOM 2675 N N . VAL B 1 67 ? -8.031 15.460 19.294 1.000 37.613 65 VAL BBB N 1
ATOM 2676 C CA . VAL B 1 67 ? -9.507 15.702 19.291 1.000 45.434 65 VAL BBB CA 1
ATOM 2677 C C . VAL B 1 67 ? -9.812 16.123 17.856 1.000 43.481 65 VAL BBB C 1
ATOM 2678 O O . VAL B 1 67 ? -9.498 17.255 17.499 1.000 37.289 65 VAL BBB O 1
ATOM 2682 N N . GLY B 1 68 ? -10.190 15.155 17.026 1.000 53.089 66 GLY BBB N 1
ATOM 2683 C CA . GLY B 1 68 ? -10.243 15.367 15.567 1.000 53.378 66 GLY BBB CA 1
ATOM 2684 C C . GLY B 1 68 ? -8.858 15.695 15.098 1.000 53.398 66 GLY BBB C 1
ATOM 2685 O O . GLY B 1 68 ? -7.906 15.009 15.591 1.000 40.891 66 GLY BBB O 1
ATOM 2686 N N . PHE B 1 69 ? -8.741 16.703 14.232 1.000 54.591 67 PHE BBB N 1
ATOM 2687 C CA . PHE B 1 69 ? -7.425 17.273 13.809 1.000 54.899 67 PHE BBB CA 1
ATOM 2688 C C . PHE B 1 69 ? -7.372 18.754 14.236 1.000 53.725 67 PHE BBB C 1
ATOM 2689 O O . PHE B 1 69 ? -6.469 19.520 13.822 1.000 44.945 67 PHE BBB O 1
ATOM 2697 N N . GLN B 1 70 ? -8.306 19.154 15.103 1.000 54.142 68 GLN BBB N 1
ATOM 2698 C CA . GLN B 1 70 ? -8.358 20.522 15.685 1.000 59.901 68 GLN BBB CA 1
ATOM 2699 C C . GLN B 1 70 ? -7.205 20.676 16.671 1.000 55.036 68 GLN BBB C 1
ATOM 2700 O O . GLN B 1 70 ? -6.664 21.797 16.794 1.000 55.076 68 GLN BBB O 1
ATOM 2702 N N . TYR B 1 71 ? -6.864 19.575 17.344 1.000 52.758 69 TYR BBB N 1
ATOM 2703 C CA . TYR B 1 71 ? -5.886 19.530 18.464 1.000 52.244 69 TYR BBB CA 1
ATOM 2704 C C . TYR B 1 71 ? -5.109 18.216 18.403 1.000 44.325 69 TYR BBB C 1
ATOM 2705 O O . TYR B 1 71 ? -5.710 17.138 18.523 1.000 45.071 69 TYR BBB O 1
ATOM 2714 N N . ILE B 1 72 ? -3.810 18.311 18.194 1.000 35.051 70 ILE BBB N 1
ATOM 2715 C CA . ILE B 1 72 ? -2.911 17.120 18.205 1.000 35.109 70 ILE BBB CA 1
ATOM 2716 C C . ILE B 1 72 ? -1.789 17.383 19.207 1.000 39.649 70 ILE BBB C 1
ATOM 2717 O O . ILE B 1 72 ? -1.219 18.551 19.269 1.000 32.775 70 ILE BBB O 1
ATOM 2722 N N . ARG B 1 73 ? -1.502 16.365 20.004 1.000 35.123 71 ARG BBB N 1
ATOM 2723 C CA . ARG B 1 73 ? -0.396 16.430 20.969 1.000 31.645 71 ARG BBB CA 1
ATOM 2724 C C . ARG B 1 73 ? 0.488 15.225 20.697 1.000 38.059 71 ARG BBB C 1
ATOM 2725 O O . ARG B 1 73 ? -0.057 14.124 20.588 1.000 35.925 71 ARG BBB O 1
ATOM 2733 N N . VAL B 1 74 ? 1.807 15.450 20.551 1.000 42.710 72 VAL BBB N 1
ATOM 2734 C CA . VAL B 1 74 ? 2.784 14.364 20.279 1.000 39.478 72 VAL BBB CA 1
ATOM 2735 C C . VAL B 1 74 ? 3.901 14.469 21.325 1.000 37.269 72 VAL BBB C 1
ATOM 2736 O O . VAL B 1 74 ? 4.460 15.503 21.484 1.000 36.686 72 VAL BBB O 1
ATOM 2740 N N . TYR B 1 75 ? 4.176 13.385 22.025 1.000 40.122 73 TYR BBB N 1
ATOM 2741 C CA . TYR B 1 75 ? 5.118 13.304 23.175 1.000 38.312 73 TYR BBB CA 1
ATOM 2742 C C . TYR B 1 75 ? 6.305 12.409 22.788 1.000 40.931 73 TYR BBB C 1
ATOM 2743 O O . TYR B 1 75 ? 6.133 11.338 22.136 1.000 34.793 73 TYR BBB O 1
ATOM 2752 N N . TYR B 1 76 ? 7.490 12.864 23.203 1.000 38.175 74 TYR BBB N 1
ATOM 2753 C CA . TYR B 1 76 ? 8.789 12.207 22.921 1.000 38.960 74 TYR BBB CA 1
ATOM 2754 C C . TYR B 1 76 ? 9.756 12.559 24.058 1.000 37.310 74 TYR BBB C 1
ATOM 2755 O O . TYR B 1 76 ? 9.475 13.478 24.816 1.000 42.482 74 TYR BBB O 1
ATOM 2764 N N . VAL B 1 77 ? 10.860 11.835 24.148 1.000 32.661 75 VAL BBB N 1
ATOM 2765 C CA . VAL B 1 77 ? 11.942 12.019 25.159 1.000 33.248 75 VAL BBB CA 1
ATOM 2766 C C . VAL B 1 77 ? 13.157 12.659 24.447 1.000 33.174 75 VAL BBB C 1
ATOM 2767 O O . VAL B 1 77 ? 13.576 12.251 23.356 1.000 44.191 75 VAL BBB O 1
ATOM 2771 N N . GLY B 1 78 ? 13.725 13.673 25.031 1.000 33.420 76 GLY BBB N 1
ATOM 2772 C CA . GLY B 1 78 ? 14.893 14.319 24.455 1.000 32.184 76 GLY BBB CA 1
ATOM 2773 C C . GLY B 1 78 ? 16.134 13.613 24.919 1.000 32.454 76 GLY BBB C 1
ATOM 2774 O O . GLY B 1 78 ? 16.012 12.697 25.718 1.000 33.004 76 GLY BBB O 1
ATOM 2775 N N . ALA B 1 79 ? 17.278 14.070 24.437 1.000 35.356 77 ALA BBB N 1
ATOM 2776 C CA . ALA B 1 79 ? 18.598 13.547 24.806 1.000 36.631 77 ALA BBB CA 1
ATOM 2777 C C . ALA B 1 79 ? 18.820 13.805 26.286 1.000 40.035 77 ALA BBB C 1
ATOM 2778 O O . ALA B 1 79 ? 19.720 13.198 26.797 1.000 38.961 77 ALA BBB O 1
ATOM 2780 N N . ASP B 1 80 ? 18.064 14.705 26.928 1.000 42.304 78 ASP BBB N 1
ATOM 2781 C CA . ASP B 1 80 ? 18.307 15.074 28.354 1.000 45.195 78 ASP BBB CA 1
ATOM 2782 C C . ASP B 1 80 ? 17.387 14.257 29.272 1.000 46.207 78 ASP BBB C 1
ATOM 2783 O O . ASP B 1 80 ? 17.372 14.507 30.477 1.000 49.049 78 ASP BBB O 1
ATOM 2788 N N . ASN B 1 81 ? 16.636 13.304 28.746 1.000 44.195 79 ASN BBB N 1
ATOM 2789 C CA . ASN B 1 81 ? 15.807 12.423 29.593 1.000 37.642 79 ASN BBB CA 1
ATOM 2790 C C . ASN B 1 81 ? 14.690 13.246 30.187 1.000 32.649 79 ASN BBB C 1
ATOM 2791 O O . ASN B 1 81 ? 14.355 13.084 31.383 1.000 34.724 79 ASN BBB O 1
ATOM 2796 N N . LYS B 1 82 ? 14.112 14.026 29.303 1.000 33.732 80 LYS BBB N 1
ATOM 2797 C CA . LYS B 1 82 ? 12.955 14.885 29.593 1.000 37.464 80 LYS BBB CA 1
ATOM 2798 C C . LYS B 1 82 ? 11.901 14.576 28.510 1.000 40.932 80 LYS BBB C 1
ATOM 2799 O O . LYS B 1 82 ? 12.167 14.808 27.285 1.000 33.405 80 LYS BBB O 1
ATOM 2805 N N . ALA B 1 83 ? 10.739 14.085 28.919 1.000 33.490 81 ALA BBB N 1
ATOM 2806 C CA . ALA B 1 83 ? 9.598 13.931 27.998 1.000 37.519 81 ALA BBB CA 1
ATOM 2807 C C . ALA B 1 83 ? 9.094 15.310 27.547 1.000 39.174 81 ALA BBB C 1
ATOM 2808 O O . ALA B 1 83 ? 8.992 16.180 28.393 1.000 36.542 81 ALA BBB O 1
ATOM 2810 N N . ARG B 1 84 ? 8.853 15.521 26.243 1.000 40.081 82 ARG BBB N 1
ATOM 2811 C CA . ARG B 1 84 ? 8.530 16.872 25.704 1.000 37.588 82 ARG BBB CA 1
ATOM 2812 C C . ARG B 1 84 ? 7.385 16.717 24.704 1.000 39.809 82 ARG BBB C 1
ATOM 2813 O O . ARG B 1 84 ? 6.996 15.567 24.393 1.000 35.503 82 ARG BBB O 1
ATOM 2821 N N . GLU B 1 85 ? 6.825 17.836 24.269 1.000 36.741 83 GLU BBB N 1
ATOM 2822 C CA . GLU B 1 85 ? 5.531 17.819 23.539 1.000 39.723 83 GLU BBB CA 1
ATOM 2823 C C . GLU B 1 85 ? 5.613 18.730 22.301 1.000 37.202 83 GLU BBB C 1
ATOM 2824 O O . GLU B 1 85 ? 6.121 19.857 22.364 1.000 40.163 83 GLU BBB O 1
ATOM 2830 N N . ALA B 1 86 ? 5.079 18.249 21.205 1.000 34.821 84 ALA BBB N 1
ATOM 2831 C CA . ALA B 1 86 ? 4.868 19.040 19.975 1.000 35.296 84 ALA BBB CA 1
ATOM 2832 C C . ALA B 1 86 ? 3.381 19.232 19.799 1.000 30.891 84 ALA BBB C 1
ATOM 2833 O O . ALA B 1 86 ? 2.663 18.217 19.881 1.000 33.175 84 ALA BBB O 1
ATOM 2835 N N . CYS B 1 87 ? 2.915 20.446 19.572 1.000 35.820 85 CYS BBB N 1
ATOM 2836 C CA . CYS B 1 87 ? 1.446 20.681 19.586 1.000 39.547 85 CYS BBB CA 1
ATOM 2837 C C . CYS B 1 87 ? 0.930 21.130 18.242 1.000 34.725 85 CYS BBB C 1
ATOM 2838 O O . CYS B 1 87 ? 1.640 21.789 17.549 1.000 37.222 85 CYS BBB O 1
ATOM 2841 N N . TRP B 1 88 ? -0.312 20.798 17.962 1.000 37.739 86 TRP BBB N 1
ATOM 2842 C CA . TRP B 1 88 ? -1.025 21.350 16.794 1.000 41.229 86 TRP BBB CA 1
ATOM 2843 C C . TRP B 1 88 ? -2.430 21.789 17.192 1.000 43.533 86 TRP BBB C 1
ATOM 2844 O O . TRP B 1 88 ? -3.175 20.977 17.753 1.000 43.057 86 TRP BBB O 1
ATOM 2855 N N . ASP B 1 89 ? -2.738 23.058 16.931 1.000 53.467 87 ASP BBB N 1
ATOM 2856 C CA . ASP B 1 89 ? -4.032 23.684 17.297 1.000 54.097 87 ASP BBB CA 1
ATOM 2857 C C . ASP B 1 89 ? -4.729 24.147 16.013 1.000 51.236 87 ASP BBB C 1
ATOM 2858 O O . ASP B 1 89 ? -5.598 24.972 16.115 1.000 55.378 87 ASP BBB O 1
ATOM 2863 N N . GLY B 1 90 ? -4.371 23.604 14.851 1.000 52.370 88 GLY BBB N 1
ATOM 2864 C CA . GLY B 1 90 ? -5.008 23.910 13.545 1.000 61.175 88 GLY BBB CA 1
ATOM 2865 C C . GLY B 1 90 ? -4.330 25.022 12.724 1.000 63.090 88 GLY BBB C 1
ATOM 2866 O O . GLY B 1 90 ? -4.903 25.372 11.660 1.000 63.931 88 GLY BBB O 1
ATOM 2867 N N . LYS B 1 91 ? -3.192 25.578 13.176 1.000 51.639 89 LYS BBB N 1
ATOM 2868 C CA . LYS B 1 91 ? -2.545 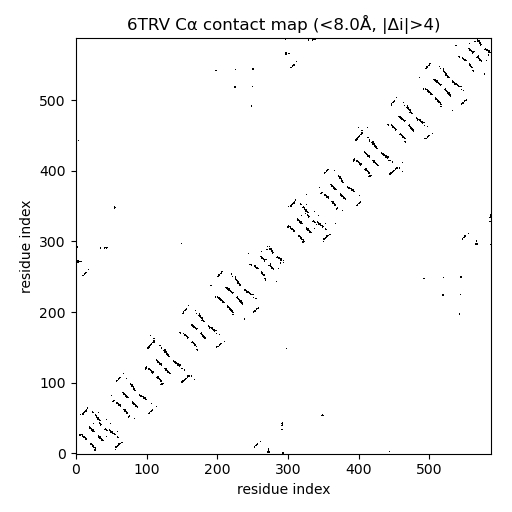26.779 12.591 1.000 47.244 89 LYS BBB CA 1
ATOM 2869 C C . LYS B 1 91 ? -1.012 26.607 12.555 1.000 50.193 89 LYS BBB C 1
ATOM 2870 O O . LYS B 1 91 ? -0.360 27.556 12.183 1.000 65.550 89 LYS BBB O 1
ATOM 2873 N N . GLY B 1 92 ? -0.423 25.461 12.900 1.000 53.569 90 GLY BBB N 1
ATOM 2874 C CA . GLY B 1 92 ? 1.042 25.254 12.795 1.000 51.465 90 GLY BBB CA 1
ATOM 2875 C C . GLY B 1 92 ? 1.631 24.599 14.023 1.000 48.489 90 GLY BBB C 1
ATOM 2876 O O . GLY B 1 92 ? 1.062 24.780 15.109 1.000 57.270 90 GLY BBB O 1
ATOM 2877 N N . TRP B 1 93 ? 2.728 23.859 13.863 1.000 46.475 91 TRP BBB N 1
ATOM 2878 C CA . TRP B 1 93 ? 3.307 23.032 14.955 1.000 44.840 91 TRP BBB CA 1
ATOM 2879 C C . TRP B 1 93 ? 4.128 23.912 15.891 1.000 47.151 91 TRP BBB C 1
ATOM 2880 O O . TRP B 1 93 ? 4.984 24.637 15.409 1.000 58.693 91 TRP BBB O 1
ATOM 2891 N N . TYR B 1 94 ? 3.891 23.840 17.194 1.000 47.250 92 TYR BBB N 1
ATOM 2892 C CA . TYR B 1 94 ? 4.685 24.614 18.173 1.000 47.868 92 TYR BBB CA 1
ATOM 2893 C C . TYR B 1 94 ? 5.103 23.720 19.338 1.000 49.459 92 TYR BBB C 1
ATOM 2894 O O . TYR B 1 94 ? 4.700 22.567 19.442 1.000 55.584 92 TYR BBB O 1
ATOM 2903 N N . THR B 1 95 ? 5.936 24.273 20.202 1.000 53.683 93 THR BBB N 1
ATOM 2904 C CA . THR B 1 95 ? 6.508 23.577 21.376 1.000 56.213 93 THR BBB CA 1
ATOM 2905 C C . THR B 1 95 ? 5.525 23.680 22.540 1.000 50.764 93 THR BBB C 1
ATOM 2906 O O . THR B 1 95 ? 5.219 24.799 22.951 1.000 39.706 93 THR BBB O 1
ATOM 2910 N N . GLY B 1 96 ? 5.097 22.527 23.052 1.000 43.735 94 GLY BBB N 1
ATOM 2911 C CA . GLY B 1 96 ? 4.221 22.457 24.218 1.000 45.063 94 GLY BBB CA 1
ATOM 2912 C C . GLY B 1 96 ? 4.934 22.775 25.526 1.000 46.061 94 GLY BBB C 1
ATOM 2913 O O . GLY B 1 96 ? 6.196 22.576 25.604 1.000 46.768 94 GLY BBB O 1
ATOM 2914 N N . ALA B 1 97 ? 4.127 23.182 26.527 1.000 37.394 95 ALA BBB N 1
ATOM 2915 C CA . ALA B 1 97 ? 4.544 23.535 27.894 1.000 36.827 95 ALA BBB CA 1
ATOM 2916 C C . ALA B 1 97 ? 4.945 22.293 28.679 1.000 34.987 95 ALA BBB C 1
ATOM 2917 O O . ALA B 1 97 ? 5.578 22.447 29.676 1.000 35.492 95 ALA BBB O 1
ATOM 2919 N N . PHE B 1 98 ? 4.597 21.108 28.218 1.000 33.832 96 PHE BBB N 1
ATOM 2920 C CA . PHE B 1 98 ? 4.925 19.854 28.913 1.000 33.752 96 PHE BBB CA 1
ATOM 2921 C C . PHE B 1 98 ? 6.410 19.537 28.762 1.000 38.398 96 PHE BBB C 1
ATOM 2922 O O . PHE B 1 98 ? 6.871 19.195 27.649 1.000 36.334 96 PHE BBB O 1
ATOM 2930 N N . VAL B 1 99 ? 7.157 19.671 29.851 1.000 34.330 97 VAL BBB N 1
ATOM 2931 C CA . VAL B 1 99 ? 8.572 19.214 29.915 1.000 35.565 97 VAL BBB CA 1
ATOM 2932 C C . VAL B 1 99 ? 8.769 18.531 31.252 1.000 36.057 97 VAL BBB C 1
ATOM 2933 O O . VAL B 1 99 ? 8.840 19.266 32.209 1.000 33.156 97 VAL BBB O 1
ATOM 2937 N N . LYS B 1 100 ? 8.887 17.196 31.295 1.000 36.768 98 LYS BBB N 1
ATOM 2938 C CA . LYS B 1 100 ? 8.926 16.454 32.568 1.000 33.633 98 LYS BBB CA 1
ATOM 2939 C C . LYS B 1 100 ? 10.074 15.460 32.552 1.000 32.986 98 LYS BBB C 1
ATOM 2940 O O . LYS B 1 100 ? 10.249 14.791 31.580 1.000 34.013 98 LYS BBB O 1
ATOM 2946 N N . ASP B 1 101 ? 10.757 15.350 33.671 1.000 34.679 99 ASP BBB N 1
ATOM 2947 C CA . ASP B 1 101 ? 11.886 14.434 33.884 1.000 32.315 99 ASP BBB CA 1
ATOM 2948 C C . ASP B 1 101 ? 11.321 13.053 33.796 1.000 31.210 99 ASP BBB C 1
ATOM 2949 O O . ASP B 1 101 ? 10.309 12.887 34.379 1.000 38.541 99 ASP BBB O 1
ATOM 2954 N N . VAL B 1 102 ? 12.018 12.133 33.125 1.000 36.501 100 VAL BBB N 1
ATOM 2955 C CA . VAL B 1 102 ? 11.642 10.688 32.957 1.000 35.542 100 VAL BBB CA 1
ATOM 2956 C C . VAL B 1 102 ? 12.902 9.832 33.094 1.000 34.619 100 VAL BBB C 1
ATOM 2957 O O . VAL B 1 102 ? 13.987 10.275 32.770 1.000 33.298 100 VAL BBB O 1
ATOM 2961 N N . ALA B 1 103 ? 12.727 8.609 33.527 1.000 31.351 101 ALA BBB N 1
ATOM 2962 C CA . ALA B 1 103 ? 13.806 7.633 33.480 1.000 33.343 101 ALA BBB CA 1
ATOM 2963 C C . ALA B 1 103 ? 14.309 7.626 32.043 1.000 31.789 101 ALA BBB C 1
ATOM 2964 O O . ALA B 1 103 ? 13.555 7.826 31.102 1.000 32.872 101 ALA BBB O 1
ATOM 2966 N N . PRO B 1 104 ? 15.576 7.273 31.828 1.000 30.104 102 PRO BBB N 1
ATOM 2967 C CA . PRO B 1 104 ? 16.137 7.303 30.483 1.000 34.692 102 PRO BBB CA 1
ATOM 2968 C C . PRO B 1 104 ? 15.429 6.370 29.488 1.000 32.224 102 PRO BBB C 1
ATOM 2969 O O . PRO B 1 104 ? 15.314 6.743 28.337 1.000 29.238 102 PRO BBB O 1
ATOM 2973 N N . TYR B 1 105 ? 14.917 5.237 29.967 1.000 28.677 103 TYR BBB N 1
ATOM 2974 C CA . TYR B 1 105 ? 14.235 4.184 29.159 1.000 29.716 103 TYR BBB CA 1
ATOM 2975 C C . TYR B 1 105 ? 12.700 4.330 29.207 1.000 32.276 103 TYR BBB C 1
ATOM 2976 O O . TYR B 1 105 ? 12.017 3.402 28.932 1.000 30.815 103 TYR BBB O 1
ATOM 2985 N N . SER B 1 106 ? 12.174 5.488 29.603 1.000 35.227 104 SER BBB N 1
ATOM 2986 C CA . SER B 1 106 ? 10.713 5.688 29.791 1.000 33.629 104 SER BBB CA 1
ATOM 2987 C C . SER B 1 106 ? 9.985 5.683 28.449 1.000 30.965 104 SER BBB C 1
ATOM 2988 O O . SER B 1 106 ? 10.481 6.229 27.476 1.000 31.037 104 SER BBB O 1
ATOM 2991 N N . SER B 1 107 ? 8.844 5.023 28.454 1.000 33.313 105 SER BBB N 1
ATOM 2992 C CA . SER B 1 107 ? 7.798 5.103 27.411 1.000 35.998 105 SER BBB CA 1
ATOM 2993 C C . SER B 1 107 ? 6.874 6.299 27.708 1.000 30.889 105 SER BBB C 1
ATOM 2994 O O . SER B 1 107 ? 7.133 7.020 28.656 1.000 24.701 105 SER BBB O 1
ATOM 2997 N N . ILE B 1 108 ? 5.860 6.467 26.866 1.000 31.406 106 ILE BBB N 1
ATOM 2998 C CA . ILE B 1 108 ? 4.844 7.525 26.961 1.000 36.150 106 ILE BBB CA 1
ATOM 2999 C C . ILE B 1 108 ? 3.487 6.994 26.480 1.000 33.626 106 ILE BBB C 1
ATOM 3000 O O . ILE B 1 108 ? 3.376 6.373 25.428 1.000 32.458 106 ILE BBB O 1
ATOM 3005 N N . GLY B 1 109 ? 2.475 7.271 27.279 1.000 32.130 107 GLY BBB N 1
ATOM 3006 C CA . GLY B 1 109 ? 1.072 7.145 26.890 1.000 32.616 107 GLY BBB CA 1
ATOM 3007 C C . GLY B 1 109 ? 0.418 8.469 27.123 1.000 30.065 107 GLY BBB C 1
ATOM 3008 O O . GLY B 1 109 ? 0.786 9.177 28.022 1.000 30.567 107 GLY BBB O 1
ATOM 3009 N N . ALA B 1 110 ? -0.461 8.847 26.249 1.000 30.595 108 ALA BBB N 1
ATOM 3010 C CA . ALA B 1 110 ? -1.093 10.169 26.321 1.000 34.689 108 ALA BBB CA 1
ATOM 3011 C C . ALA B 1 110 ? -2.540 10.049 25.838 1.000 34.603 108 ALA BBB C 1
ATOM 3012 O O . ALA B 1 110 ? -2.776 9.305 24.877 1.000 34.353 108 ALA BBB O 1
ATOM 3014 N N . VAL B 1 111 ? -3.480 10.715 26.513 1.000 33.523 109 VAL BBB N 1
ATOM 3015 C CA . VAL B 1 111 ? -4.897 10.722 26.055 1.000 31.068 109 VAL BBB CA 1
ATOM 3016 C C . VAL B 1 111 ? -5.477 12.135 26.240 1.000 31.595 109 VAL BBB C 1
ATOM 3017 O O . VAL B 1 111 ? -5.180 12.847 27.224 1.000 25.974 109 VAL BBB O 1
ATOM 3021 N N . PHE B 1 112 ? -6.292 12.542 25.281 1.000 39.277 110 PHE BBB N 1
ATOM 3022 C CA . PHE B 1 112 ? -7.364 13.547 25.505 1.000 36.833 110 PHE BBB CA 1
ATOM 3023 C C . PHE B 1 112 ? -8.537 12.900 26.263 1.000 34.368 110 PHE BBB C 1
ATOM 3024 O O . PHE B 1 112 ? -8.751 11.703 26.154 1.000 34.701 110 PHE BBB O 1
ATOM 3032 N N . LEU B 1 113 ? -9.143 13.664 27.152 1.000 38.202 111 LEU BBB N 1
ATOM 3033 C CA . LEU B 1 113 ? -10.368 13.336 27.922 1.000 39.817 111 LEU BBB CA 1
ATOM 3034 C C . LEU B 1 113 ? -11.500 14.191 27.323 1.000 42.646 111 LEU BBB C 1
ATOM 3035 O O . LEU B 1 113 ? -11.475 15.462 27.473 1.000 44.961 111 LEU BBB O 1
ATOM 3040 N N . GLY B 1 114 ? -12.443 13.546 26.641 1.000 42.942 112 GLY BBB N 1
ATOM 3041 C CA . GLY B 1 114 ? -13.568 14.256 26.020 1.000 54.390 112 GLY BBB CA 1
ATOM 3042 C C . GLY B 1 114 ? -13.084 15.185 24.902 1.000 58.455 112 GLY BBB C 1
ATOM 3043 O O . GLY B 1 114 ? -11.993 14.996 24.411 1.000 54.209 112 GLY BBB O 1
ATOM 3044 N N . LYS B 1 115 ? -13.899 16.178 24.539 1.000 72.828 113 LYS BBB N 1
ATOM 3045 C CA . LYS B 1 115 ? -13.790 17.014 23.313 1.000 58.422 113 LYS BBB CA 1
ATOM 3046 C C . LYS B 1 115 ? -13.270 18.390 23.732 1.000 52.709 113 LYS BBB C 1
ATOM 3047 O O . LYS B 1 115 ? -13.030 19.264 22.871 1.000 50.199 113 LYS BBB O 1
ATOM 3050 N N . ASN B 1 116 ? -13.149 18.616 25.032 1.000 60.857 114 ASN BBB N 1
ATOM 3051 C CA . ASN B 1 116 ? -12.532 19.875 25.507 1.000 69.826 114 ASN BBB CA 1
ATOM 3052 C C . ASN B 1 116 ? -11.022 19.577 25.567 1.000 71.228 114 ASN BBB C 1
ATOM 3053 O O . ASN B 1 116 ? -10.584 18.382 25.316 1.000 60.475 114 ASN BBB O 1
ATOM 3058 N N . ILE B 1 117 ? -10.229 20.602 25.856 1.000 59.991 115 ILE BBB N 1
ATOM 3059 C CA . ILE B 1 117 ? -8.744 20.486 25.888 1.000 48.160 115 ILE BBB CA 1
ATOM 3060 C C . ILE B 1 117 ? -8.313 20.080 27.296 1.000 41.094 115 ILE BBB C 1
ATOM 3061 O O . ILE B 1 117 ? -7.862 20.991 28.077 1.000 40.635 115 ILE BBB O 1
ATOM 3066 N N . VAL B 1 118 ? -8.443 18.771 27.579 1.000 34.765 116 VAL BBB N 1
ATOM 3067 C CA . VAL B 1 118 ? -8.058 18.111 28.865 1.000 37.718 116 VAL BBB CA 1
ATOM 3068 C C . VAL B 1 118 ? -7.113 16.953 28.536 1.000 34.984 116 VAL BBB C 1
ATOM 3069 O O . VAL B 1 118 ? -7.542 16.146 27.743 1.000 35.772 116 VAL BBB O 1
ATOM 3073 N N . VAL B 1 119 ? -5.937 16.833 29.155 1.000 29.878 117 VAL BBB N 1
ATOM 3074 C CA . VAL B 1 119 ? -4.940 15.829 28.707 1.000 37.480 117 VAL BBB CA 1
ATOM 3075 C C . VAL B 1 119 ? -4.363 15.063 29.906 1.000 35.999 117 VAL BBB C 1
ATOM 3076 O O . VAL B 1 119 ? -4.072 15.669 30.954 1.000 37.194 117 VAL BBB O 1
ATOM 3080 N N . ARG B 1 120 ? -4.114 13.777 29.692 1.000 33.652 118 ARG BBB N 1
ATOM 3081 C CA . ARG B 1 120 ? -3.391 12.890 30.627 1.000 38.683 118 ARG BBB CA 1
ATOM 3082 C C . ARG B 1 120 ? -2.167 12.305 29.935 1.000 35.418 118 ARG BBB C 1
ATOM 3083 O O . ARG B 1 120 ? -2.318 11.789 28.796 1.000 35.762 118 ARG BBB O 1
ATOM 3091 N N . VAL B 1 121 ? -1.020 12.375 30.591 1.000 31.014 119 VAL BBB N 1
ATOM 3092 C CA . VAL B 1 121 ? 0.204 11.758 30.038 1.000 29.319 119 VAL BBB CA 1
ATOM 3093 C C . VAL B 1 121 ? 0.757 10.836 31.104 1.000 34.550 119 VAL BBB C 1
ATOM 3094 O O . VAL B 1 121 ? 0.951 11.286 32.247 1.000 43.379 119 VAL BBB O 1
ATOM 3098 N N . TYR B 1 122 ? 1.076 9.614 30.703 1.000 33.856 120 TYR BBB N 1
ATOM 3099 C CA . TYR B 1 122 ? 1.657 8.579 31.565 1.000 33.435 120 TYR BBB CA 1
ATOM 3100 C C . TYR B 1 122 ? 3.120 8.355 31.171 1.000 31.068 120 TYR BBB C 1
ATOM 3101 O O . TYR B 1 122 ? 3.410 8.027 30.055 1.000 29.097 120 TYR BBB O 1
ATOM 3110 N N . THR B 1 123 ? 4.005 8.480 32.132 1.000 31.018 121 THR BBB N 1
ATOM 3111 C CA . THR B 1 123 ? 5.466 8.259 31.961 1.000 31.661 121 THR BBB CA 1
ATOM 3112 C C . THR B 1 123 ? 6.026 7.417 33.114 1.000 29.253 121 THR BBB C 1
ATOM 3113 O O . THR B 1 123 ? 5.281 7.146 34.066 1.000 33.102 121 THR BBB O 1
ATOM 3117 N N . GLN B 1 124 ? 7.272 6.990 33.009 1.000 27.283 122 GLN BBB N 1
ATOM 3118 C CA . GLN B 1 124 ? 7.922 6.254 34.115 1.000 32.509 122 GLN BBB CA 1
ATOM 3119 C C . GLN B 1 124 ? 8.985 7.177 34.737 1.000 37.312 122 GLN BBB C 1
ATOM 3120 O O . GLN B 1 124 ? 9.831 7.641 34.016 1.000 40.801 122 GLN BBB O 1
ATOM 3126 N N . ASN B 1 125 ? 8.903 7.468 36.025 1.000 36.528 123 ASN BBB N 1
ATOM 3127 C CA . ASN B 1 125 ? 9.839 8.342 36.762 1.000 32.585 123 ASN BBB CA 1
ATOM 3128 C C . ASN B 1 125 ? 11.202 7.643 36.905 1.000 31.933 123 ASN BBB C 1
ATOM 3129 O O . ASN B 1 125 ? 11.326 6.409 36.724 1.000 31.238 123 ASN BBB O 1
ATOM 3134 N N . HIS B 1 126 ? 12.195 8.391 37.357 1.000 29.980 124 HIS BBB N 1
ATOM 3135 C CA . HIS B 1 126 ? 13.525 7.848 37.706 1.000 32.194 124 HIS BBB CA 1
ATOM 3136 C C . HIS B 1 126 ? 13.391 6.684 38.696 1.000 32.081 124 HIS BBB C 1
ATOM 3137 O O . HIS B 1 126 ? 14.168 5.725 38.552 1.000 28.710 124 HIS BBB O 1
ATOM 3144 N N . ASP B 1 127 ? 12.461 6.756 39.656 1.000 33.614 125 ASP BBB N 1
ATOM 3145 C CA . ASP B 1 127 ? 12.261 5.664 40.662 1.000 40.646 125 ASP BBB CA 1
ATOM 3146 C C . ASP B 1 127 ? 11.518 4.439 40.075 1.000 38.221 125 ASP BBB C 1
ATOM 3147 O O . ASP B 1 127 ? 11.161 3.516 40.818 1.000 40.882 125 ASP BBB O 1
ATOM 3152 N N . ASN B 1 128 ? 11.178 4.479 38.800 1.000 37.394 126 ASN BBB N 1
ATOM 3153 C CA . ASN B 1 128 ? 10.580 3.334 38.071 1.000 38.930 126 ASN BBB CA 1
ATOM 3154 C C . ASN B 1 128 ? 9.066 3.230 38.348 1.000 35.559 126 ASN BBB C 1
ATOM 3155 O O . ASN B 1 128 ? 8.436 2.290 37.889 1.000 36.778 126 ASN BBB O 1
ATOM 3160 N N . THR B 1 129 ? 8.462 4.247 38.925 1.000 33.305 127 THR BBB N 1
ATOM 3161 C CA . THR B 1 129 ? 6.994 4.298 39.161 1.000 33.769 127 THR BBB CA 1
ATOM 3162 C C . THR B 1 129 ? 6.321 4.867 37.913 1.000 31.401 127 THR BBB C 1
ATOM 3163 O O . THR B 1 129 ? 6.951 5.685 37.204 1.000 31.441 127 THR BBB O 1
ATOM 3167 N N . ILE B 1 130 ? 5.056 4.534 37.710 1.000 32.364 128 ILE BBB N 1
ATOM 3168 C CA . ILE B 1 130 ? 4.262 5.108 36.585 1.000 32.885 128 ILE BBB CA 1
ATOM 3169 C C . ILE B 1 130 ? 3.573 6.372 37.084 1.000 32.372 128 ILE BBB C 1
ATOM 3170 O O . ILE B 1 130 ? 2.974 6.355 38.192 1.000 39.065 128 ILE BBB O 1
ATOM 3175 N N . GLN B 1 131 ? 3.761 7.461 36.349 1.000 30.863 129 GLN BBB N 1
ATOM 3176 C CA . GLN B 1 131 ? 3.376 8.811 36.810 1.000 32.529 129 GLN BBB CA 1
ATOM 3177 C C . GLN B 1 131 ? 2.310 9.359 35.866 1.000 37.804 129 GLN BBB C 1
ATOM 3178 O O . GLN B 1 131 ? 2.502 9.257 34.638 1.000 38.558 129 GLN BBB O 1
ATOM 3184 N N . GLU B 1 132 ? 1.237 9.937 36.438 1.000 38.342 130 GLU BBB N 1
ATOM 3185 C CA . GLU B 1 132 ? 0.199 10.631 35.669 1.000 33.465 130 GLU BBB CA 1
ATOM 3186 C C . GLU B 1 132 ? 0.552 12.114 35.711 1.000 34.327 130 GLU BBB C 1
ATOM 3187 O O . GLU B 1 132 ? 0.878 12.621 36.765 1.000 34.133 130 GLU BBB O 1
ATOM 3193 N N . TRP B 1 133 ? 0.531 12.746 34.551 1.000 34.253 131 TRP BBB N 1
ATOM 3194 C CA . TRP B 1 133 ? 0.555 14.211 34.417 1.000 36.863 131 TRP BBB CA 1
ATOM 3195 C C . TRP B 1 133 ? -0.825 14.665 33.959 1.000 41.430 131 TRP BBB C 1
ATOM 3196 O O . TRP B 1 133 ? -1.407 14.043 33.035 1.000 34.902 131 TRP BBB O 1
ATOM 3207 N N . VAL B 1 134 ? -1.324 15.697 34.647 1.000 46.558 132 VAL BBB N 1
ATOM 3208 C CA . VAL B 1 134 ? -2.698 16.238 34.463 1.000 47.161 132 VAL BBB CA 1
ATOM 3209 C C . VAL B 1 134 ? -2.599 17.640 33.836 1.000 41.514 132 VAL BBB C 1
ATOM 3210 O O . VAL B 1 134 ? -1.864 18.519 34.394 1.000 28.720 132 VAL BBB O 1
ATOM 3214 N N . TRP B 1 135 ? -3.297 17.822 32.718 1.000 37.857 133 TRP BBB N 1
ATOM 3215 C CA . TRP B 1 135 ? -3.658 19.166 32.204 1.000 44.427 133 TRP BBB CA 1
ATOM 3216 C C . TRP B 1 135 ? -5.185 19.369 32.182 1.000 40.106 133 TRP BBB C 1
ATOM 3217 O O . TRP B 1 135 ? -5.887 18.787 31.332 1.000 36.825 133 TRP BBB O 1
ATOM 3228 N N . ASP B 1 136 ? -5.709 20.217 33.052 1.000 45.615 134 ASP BBB N 1
ATOM 3229 C CA . ASP B 1 136 ? -7.184 20.469 33.036 1.000 45.684 134 ASP BBB CA 1
ATOM 3230 C C . ASP B 1 136 ? -7.492 21.783 32.308 1.000 46.494 134 ASP BBB C 1
ATOM 3231 O O . ASP B 1 136 ? -8.316 21.711 31.386 1.000 50.124 134 ASP BBB O 1
ATOM 3236 N N . SER B 1 137 ? -6.812 22.889 32.660 1.000 48.265 135 SER BBB N 1
ATOM 3237 C CA . SER B 1 137 ? -6.853 24.198 31.941 1.000 54.083 135 SER BBB CA 1
ATOM 3238 C C . SER B 1 137 ? -5.542 24.999 32.055 1.000 45.434 135 SER BBB C 1
ATOM 3239 O O . SER B 1 137 ? -4.678 24.682 32.856 1.000 38.682 135 SER BBB O 1
ATOM 3242 N N . PRO B 1 138 ? -5.402 26.102 31.279 1.000 46.078 136 PRO BBB N 1
ATOM 3243 C CA . PRO B 1 138 ? -4.251 27.008 31.329 1.000 46.657 136 PRO BBB CA 1
ATOM 3244 C C . PRO B 1 138 ? -3.958 27.590 32.703 1.000 45.365 136 PRO BBB C 1
ATOM 3245 O O . PRO B 1 13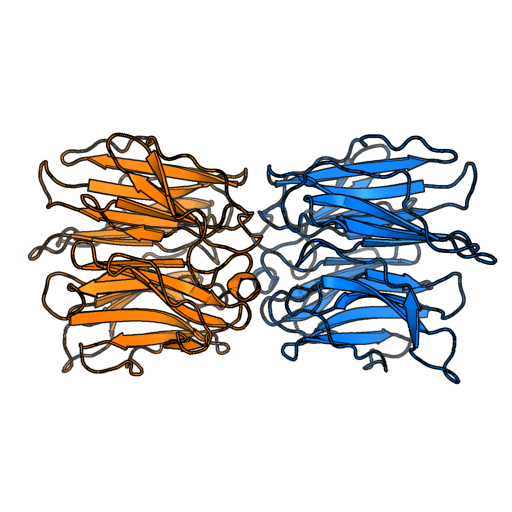8 ? -2.804 27.750 33.051 1.000 47.829 136 PRO BBB O 1
ATOM 3249 N N . SER B 1 139 ? -5.020 27.878 33.452 1.000 55.233 137 SER BBB N 1
ATOM 3250 C CA . SER B 1 139 ? -4.956 28.530 34.797 1.000 53.436 137 SER BBB CA 1
ATOM 3251 C C . SER B 1 139 ? -4.032 27.709 35.704 1.000 52.121 137 SER BBB C 1
ATOM 3252 O O . SER B 1 139 ? -3.139 28.290 36.368 1.000 62.002 137 SER BBB O 1
ATOM 3255 N N . THR B 1 140 ? -4.183 26.386 35.628 1.000 54.105 138 THR BBB N 1
ATOM 3256 C CA . THR B 1 140 ? -3.618 25.378 36.558 1.000 46.429 138 THR BBB CA 1
ATOM 3257 C C . THR B 1 140 ? -2.378 24.748 35.916 1.000 44.351 138 THR BBB C 1
ATOM 3258 O O . THR B 1 140 ? -1.443 24.376 36.657 1.000 42.040 138 THR BBB O 1
ATOM 3262 N N . GLY B 1 141 ? -2.355 24.598 34.588 1.000 45.461 139 GLY BBB N 1
ATOM 3263 C CA . GLY B 1 141 ? -1.210 23.981 33.887 1.000 50.297 139 GLY BBB CA 1
ATOM 3264 C C . GLY B 1 141 ? -0.927 22.517 34.278 1.000 45.022 139 GLY BBB C 1
ATOM 3265 O O . GLY B 1 141 ? -1.844 21.789 34.681 1.000 35.141 139 GLY BBB O 1
ATOM 3266 N N . TRP B 1 142 ? 0.309 22.073 34.039 1.000 39.702 140 TRP BBB N 1
ATOM 3267 C CA . TRP B 1 142 ? 0.694 20.652 34.197 1.000 39.952 140 TRP BBB CA 1
ATOM 3268 C C . TRP B 1 142 ? 0.884 20.367 35.667 1.000 38.776 140 TRP BBB C 1
ATOM 3269 O O . TRP B 1 142 ? 1.606 21.086 36.260 1.000 39.349 140 TRP BBB O 1
ATOM 3280 N N . THR B 1 143 ? 0.227 19.355 36.212 1.000 37.337 141 THR BBB N 1
ATOM 3281 C CA . THR B 1 143 ? 0.323 19.062 37.665 1.000 40.968 141 THR BBB CA 1
ATOM 3282 C C . THR B 1 143 ? 0.602 17.570 37.759 1.000 35.020 141 THR BBB C 1
ATOM 3283 O O . THR B 1 143 ? 0.227 16.858 36.840 1.000 34.326 141 THR BBB O 1
ATOM 3287 N N . ALA B 1 144 ? 1.214 17.122 38.838 1.000 37.219 142 ALA BBB N 1
ATOM 3288 C CA . ALA B 1 144 ? 1.285 15.684 39.158 1.000 33.705 142 ALA BBB CA 1
ATOM 3289 C C . ALA B 1 144 ? -0.143 15.197 39.451 1.000 36.725 142 ALA BBB C 1
ATOM 3290 O O . ALA B 1 144 ? -0.945 15.926 40.071 1.000 39.587 142 ALA BBB O 1
ATOM 3292 N N . GLY B 1 145 ? -0.486 14.015 38.947 1.000 42.789 143 GLY BBB N 1
ATOM 3293 C CA . GLY B 1 145 ? -1.783 13.330 39.153 1.000 35.408 143 GLY BBB CA 1
ATOM 3294 C C . GLY B 1 145 ? -1.471 12.048 39.888 1.000 32.439 143 GLY BBB C 1
ATOM 3295 O O . GLY B 1 145 ? -0.553 12.069 40.697 1.000 30.875 143 GLY BBB O 1
ATOM 3296 N N . ALA B 1 146 ? -2.106 10.960 39.511 1.000 28.927 144 ALA BBB N 1
ATOM 3297 C CA . ALA B 1 146 ? -1.986 9.661 40.163 1.000 30.537 144 ALA BBB CA 1
ATOM 3298 C C . ALA B 1 146 ? -0.602 9.098 39.871 1.000 34.555 144 ALA BBB C 1
ATOM 3299 O O . ALA B 1 146 ? 0.053 9.582 38.936 1.000 37.866 144 ALA BBB O 1
ATOM 3301 N N . ASN B 1 147 ? -0.197 8.128 40.679 1.000 35.267 145 ASN BBB N 1
ATOM 3302 C CA . ASN B 1 147 ? 1.079 7.388 40.563 1.000 35.666 145 ASN BBB CA 1
ATOM 3303 C C . ASN B 1 147 ? 0.707 5.917 40.786 1.000 36.655 145 ASN BBB C 1
ATOM 3304 O O . ASN B 1 147 ? 0.157 5.620 41.816 1.000 40.152 145 ASN BBB O 1
ATOM 3309 N N . PHE B 1 148 ? 0.901 5.059 39.801 1.000 34.919 146 PHE BBB N 1
ATOM 3310 C CA . PHE B 1 148 ? 0.464 3.647 39.849 1.000 36.866 146 PHE BBB CA 1
ATOM 3311 C C . PHE B 1 148 ? 1.509 2.766 40.565 1.000 33.297 146 PHE BBB C 1
ATOM 3312 O O . PHE B 1 148 ? 1.336 1.541 40.521 1.000 38.312 146 PHE BBB O 1
ATOM 3320 N N . GLY B 1 149 ? 2.559 3.336 41.156 1.000 30.400 147 GLY BBB N 1
ATOM 3321 C CA . GLY B 1 149 ? 3.640 2.540 41.769 1.000 32.313 147 GLY BBB CA 1
ATOM 3322 C C . GLY B 1 149 ? 4.647 1.870 40.810 1.000 33.912 147 GLY BBB C 1
ATOM 3323 O O . GLY B 1 149 ? 4.751 2.186 39.621 1.000 32.011 147 GLY BBB O 1
ATOM 3324 N N . ALA B 1 150 ? 5.440 0.968 41.373 1.000 34.124 148 ALA BBB N 1
ATOM 3325 C CA . ALA B 1 150 ? 6.571 0.288 40.722 1.000 30.824 148 ALA BBB CA 1
ATOM 3326 C C . ALA B 1 150 ? 6.063 -0.397 39.466 1.000 33.553 148 ALA BBB C 1
ATOM 3327 O O . ALA B 1 150 ? 5.132 -1.241 39.527 1.000 34.535 148 ALA BBB O 1
ATOM 3329 N N . ALA B 1 151 ? 6.755 -0.137 38.383 1.000 31.890 149 ALA BBB N 1
ATOM 3330 C CA . ALA B 1 151 ? 6.605 -0.864 37.124 1.000 34.257 149 ALA BBB CA 1
ATOM 3331 C C . ALA B 1 151 ? 7.969 -1.471 36.739 1.000 32.271 149 ALA BBB C 1
ATOM 3332 O O . ALA B 1 151 ? 9.000 -1.028 37.273 1.000 35.213 149 ALA BBB O 1
ATOM 3334 N N . LEU B 1 152 ? 7.986 -2.413 35.795 1.000 35.057 150 LEU BBB N 1
ATOM 3335 C CA . LEU B 1 152 ? 9.237 -2.914 35.135 1.000 38.156 150 LEU BBB CA 1
ATOM 3336 C C . LEU B 1 152 ? 10.003 -1.750 34.464 1.000 38.936 150 LEU BBB C 1
ATOM 3337 O O . LEU B 1 152 ? 9.479 -0.925 33.685 1.000 31.219 150 LEU BBB O 1
ATOM 3342 N N . PRO B 1 153 ? 11.284 -1.575 34.835 1.000 32.640 151 PRO BBB N 1
ATOM 3343 C CA . PRO B 1 153 ? 12.096 -0.500 34.275 1.000 35.040 151 PRO BBB CA 1
ATOM 3344 C C . PRO B 1 153 ? 12.110 -0.594 32.745 1.000 31.206 151 PRO BBB C 1
ATOM 3345 O O . PRO B 1 153 ? 12.536 -1.577 32.204 1.000 34.225 151 PRO BBB O 1
ATOM 3349 N N . GLY B 1 154 ? 11.537 0.381 32.083 1.000 29.667 152 GLY BBB N 1
ATOM 3350 C CA . GLY B 1 154 ? 11.520 0.366 30.616 1.000 33.625 152 GLY BBB CA 1
ATOM 3351 C C . GLY B 1 154 ? 10.253 -0.268 30.085 1.000 32.335 152 GLY BBB C 1
ATOM 3352 O O . GLY B 1 154 ? 10.190 -0.467 28.895 1.000 35.109 152 GLY BBB O 1
ATOM 3353 N N . THR B 1 155 ? 9.262 -0.514 30.925 1.000 29.224 153 THR BBB N 1
ATOM 3354 C CA . THR B 1 155 ? 7.944 -0.978 30.456 1.000 30.002 153 THR BBB CA 1
ATOM 3355 C C . THR B 1 155 ? 7.460 -0.087 29.334 1.000 28.978 153 THR BBB C 1
ATOM 3356 O O . THR B 1 155 ? 7.722 1.151 29.412 1.000 31.318 153 THR BBB O 1
ATOM 3360 N N . ALA B 1 156 ? 6.785 -0.695 28.368 1.000 28.233 154 ALA BBB N 1
ATOM 3361 C CA . ALA B 1 156 ? 5.909 0.021 27.444 1.000 29.813 154 ALA BBB CA 1
ATOM 3362 C C . ALA B 1 156 ? 4.740 0.617 28.264 1.000 30.103 154 ALA BBB C 1
ATOM 3363 O O . ALA B 1 156 ? 4.423 0.181 29.370 1.000 29.345 154 ALA BBB O 1
ATOM 3365 N N . ILE B 1 157 ? 4.164 1.682 27.763 1.000 32.716 155 ILE BBB N 1
ATOM 3366 C CA . ILE B 1 157 ? 2.991 2.327 28.392 1.000 34.854 155 ILE BBB CA 1
ATOM 3367 C C . ILE B 1 157 ? 1.993 2.658 27.273 1.000 33.849 155 ILE BBB C 1
ATOM 3368 O O . ILE B 1 157 ? 2.284 3.521 26.386 1.000 36.030 155 ILE BBB O 1
ATOM 3373 N N . ALA B 1 158 ? 0.835 2.025 27.322 1.000 35.023 156 ALA BBB N 1
ATOM 3374 C CA . ALA B 1 158 ? -0.288 2.319 26.395 1.000 35.882 156 ALA BBB CA 1
ATOM 3375 C C . ALA B 1 158 ? -1.485 2.796 27.215 1.000 34.983 156 ALA BBB C 1
ATOM 3376 O O . ALA B 1 158 ? -1.662 2.324 28.304 1.000 36.442 156 ALA BBB O 1
ATOM 3378 N N . ALA B 1 159 ? -2.201 3.758 26.678 1.000 31.418 157 ALA BBB N 1
ATOM 3379 C CA . ALA B 1 159 ? -3.245 4.549 27.324 1.000 33.745 157 ALA BBB CA 1
ATOM 3380 C C . ALA B 1 159 ? -4.375 4.778 26.330 1.000 38.591 157 ALA BBB C 1
ATOM 3381 O O . ALA B 1 159 ? -4.124 5.206 25.159 1.000 36.038 157 ALA BBB O 1
ATOM 3383 N N . THR B 1 160 ? -5.596 4.548 26.787 1.000 40.361 158 THR BBB N 1
ATOM 3384 C CA . THR B 1 160 ? -6.781 4.860 25.975 1.000 41.393 158 THR BBB CA 1
ATOM 3385 C C . THR B 1 160 ? -7.880 5.328 26.920 1.000 42.619 158 THR BBB C 1
ATOM 3386 O O . THR B 1 160 ? -7.920 4.874 28.083 1.000 44.838 158 THR BBB O 1
ATOM 3390 N N . SER B 1 161 ? -8.741 6.172 26.386 1.000 35.012 159 SER BBB N 1
ATOM 3391 C CA . SER B 1 161 ? -9.833 6.838 27.080 1.000 38.723 159 SER BBB CA 1
ATOM 3392 C C . SER B 1 161 ? -11.076 6.869 26.187 1.000 43.282 159 SER BBB C 1
ATOM 3393 O O . SER B 1 161 ? -10.939 6.976 24.944 1.000 41.393 159 SER BBB O 1
ATOM 3396 N N . TRP B 1 162 ? -12.250 6.874 26.824 1.000 40.236 160 TRP BBB N 1
ATOM 3397 C CA . TRP B 1 162 ? -13.568 7.066 26.173 1.000 40.197 160 TRP BBB CA 1
ATOM 3398 C C . TRP B 1 162 ? -14.488 7.765 27.142 1.000 41.786 160 TRP BBB C 1
ATOM 3399 O O . TRP B 1 162 ? -14.218 7.755 28.348 1.000 38.185 160 TRP BBB O 1
ATOM 3410 N N . GLY B 1 163 ? -15.561 8.345 26.634 1.000 54.219 161 GLY BBB N 1
ATOM 3411 C CA . GLY B 1 163 ? -16.635 8.815 27.531 1.000 55.173 161 GLY BBB CA 1
ATOM 3412 C C . GLY B 1 163 ? -16.412 10.250 27.851 1.000 63.512 161 GLY BBB C 1
ATOM 3413 O O . GLY B 1 163 ? -15.278 10.700 27.691 1.000 67.208 161 GLY BBB O 1
ATOM 3414 N N . ALA B 1 164 ? -17.443 10.949 28.306 1.000 71.125 162 ALA BBB N 1
ATOM 3415 C CA . ALA B 1 164 ? -17.276 12.386 28.563 1.000 72.371 162 ALA BBB CA 1
ATOM 3416 C C . ALA B 1 164 ? -17.452 12.711 30.053 1.000 74.048 162 ALA BBB C 1
ATOM 3417 O O . ALA B 1 164 ? -16.741 13.632 30.526 1.000 81.549 162 ALA BBB O 1
ATOM 3419 N N . GLY B 1 165 ? -18.313 12.041 30.807 1.000 67.571 163 GLY BBB N 1
ATOM 3420 C CA . GLY B 1 165 ? -18.562 12.581 32.154 1.000 70.140 163 GLY BBB CA 1
ATOM 3421 C C . GLY B 1 165 ? -19.398 11.645 32.990 1.000 63.132 163 GLY BBB C 1
ATOM 3422 O O . GLY B 1 165 ? -20.528 11.943 33.256 1.000 67.939 163 GLY BBB O 1
ATOM 3423 N N . PRO B 1 166 ? -18.866 10.528 33.506 1.000 65.463 164 PRO BBB N 1
ATOM 3424 C CA . PRO B 1 166 ? -17.447 10.405 33.828 1.000 57.325 164 PRO BBB CA 1
ATOM 3425 C C . PRO B 1 166 ? -16.569 10.085 32.625 1.000 58.124 164 PRO BBB C 1
ATOM 3426 O O . PRO B 1 166 ? -17.078 9.407 31.710 1.000 55.646 164 PRO BBB O 1
ATOM 3430 N N . TYR B 1 167 ? -15.306 10.522 32.684 1.000 53.763 165 TYR BBB N 1
ATOM 3431 C CA . TYR B 1 167 ? -14.260 10.024 31.750 1.000 46.782 165 TYR BBB CA 1
ATOM 3432 C C . TYR B 1 167 ? -13.813 8.596 32.134 1.000 42.446 165 TYR BBB C 1
ATOM 3433 O O . TYR B 1 167 ? -13.861 8.195 33.310 1.000 33.349 165 TYR BBB O 1
ATOM 3442 N N . HIS B 1 168 ? -13.394 7.821 31.141 1.000 43.447 166 HIS BBB N 1
ATOM 3443 C CA . HIS B 1 168 ? -12.928 6.419 31.318 1.000 41.864 166 HIS BBB CA 1
ATOM 3444 C C . HIS B 1 168 ? -11.492 6.324 30.821 1.000 35.618 166 HIS BBB C 1
ATOM 3445 O O . HIS B 1 168 ? -11.215 6.795 29.739 1.000 35.927 166 HIS BBB O 1
ATOM 3452 N N . ILE B 1 169 ? -10.594 5.797 31.635 1.000 34.888 167 ILE BBB N 1
ATOM 3453 C CA . ILE B 1 169 ? -9.166 5.698 31.245 1.000 32.393 167 ILE BBB CA 1
ATOM 3454 C C . ILE B 1 169 ? -8.695 4.296 31.565 1.000 31.448 167 ILE BBB C 1
ATOM 3455 O O . ILE B 1 169 ? -9.005 3.802 32.636 1.000 32.135 167 ILE BBB O 1
ATOM 3460 N N . ARG B 1 170 ? -7.962 3.680 30.643 1.000 35.176 168 ARG BBB N 1
ATOM 3461 C CA . ARG B 1 170 ? -7.214 2.428 30.906 1.000 28.901 168 ARG BBB CA 1
ATOM 3462 C C . ARG B 1 170 ? -5.781 2.696 30.510 1.000 27.868 168 ARG BBB C 1
ATOM 3463 O O . ARG B 1 170 ? -5.544 3.272 29.419 1.000 25.918 168 ARG BBB O 1
ATOM 3471 N N . VAL B 1 171 ? -4.874 2.340 31.401 1.000 31.276 169 VAL BBB N 1
ATOM 3472 C CA . VAL B 1 171 ? -3.403 2.469 31.200 1.000 33.043 169 VAL BBB CA 1
ATOM 3473 C C . VAL B 1 171 ? -2.787 1.079 31.358 1.000 30.190 169 VAL BBB C 1
ATOM 3474 O O . VAL B 1 171 ? -3.058 0.456 32.417 1.000 28.033 169 VAL BBB O 1
ATOM 3478 N N . TYR B 1 172 ? -2.104 0.591 30.307 1.000 27.108 170 TYR BBB N 1
ATOM 3479 C CA . TYR B 1 172 ? -1.451 -0.754 30.270 1.000 30.595 170 TYR BBB CA 1
ATOM 3480 C C . TYR B 1 172 ? 0.050 -0.587 30.359 1.000 30.547 170 TYR BBB C 1
ATOM 3481 O O . TYR B 1 172 ? 0.582 0.329 29.689 1.000 32.529 170 TYR BBB O 1
ATOM 3490 N N . PHE B 1 173 ? 0.669 -1.408 31.205 1.000 32.728 171 PHE BBB N 1
ATOM 3491 C CA . PHE B 1 173 ? 2.123 -1.368 31.524 1.000 31.965 171 PHE BBB CA 1
ATOM 3492 C C . PHE B 1 173 ? 2.507 -2.636 32.263 1.000 32.332 171 PHE BBB C 1
ATOM 3493 O O . PHE B 1 173 ? 1.659 -3.483 32.488 1.000 33.415 171 PHE BBB O 1
ATOM 3501 N N . GLN B 1 174 ? 3.804 -2.828 32.471 1.000 38.712 172 GLN BBB N 1
ATOM 3502 C CA . GLN B 1 174 ? 4.394 -4.150 32.846 1.000 40.484 172 GLN BBB CA 1
ATOM 3503 C C . GLN B 1 174 ? 4.817 -3.952 34.310 1.000 36.740 172 GLN BBB C 1
ATOM 3504 O O . GLN B 1 174 ? 5.514 -2.987 34.593 1.000 36.320 172 GLN BBB O 1
ATOM 3510 N N . ASP B 1 175 ? 4.338 -4.780 35.228 1.000 37.937 173 ASP BBB N 1
ATOM 3511 C CA . ASP B 1 175 ? 4.792 -4.754 36.639 1.000 39.218 173 ASP BBB CA 1
ATOM 3512 C C . ASP B 1 175 ? 6.220 -5.334 36.720 1.000 39.783 173 ASP BBB C 1
ATOM 3513 O O . ASP B 1 175 ? 6.774 -5.801 35.689 1.000 36.975 173 ASP BBB O 1
ATOM 3518 N N . THR B 1 176 ? 6.779 -5.344 37.932 1.000 37.480 174 THR BBB N 1
ATOM 3519 C CA . THR B 1 176 ? 8.169 -5.776 38.209 1.000 38.317 174 THR BBB CA 1
ATOM 3520 C C . THR B 1 176 ? 8.288 -7.278 37.977 1.000 37.235 174 THR BBB C 1
ATOM 3521 O O . THR B 1 176 ? 9.380 -7.660 37.651 1.000 45.139 174 THR BBB O 1
ATOM 3525 N N . ASN B 1 177 ? 7.198 -8.045 38.008 1.000 38.350 175 ASN BBB N 1
ATOM 3526 C CA . ASN B 1 177 ? 7.147 -9.498 37.682 1.000 38.402 175 ASN BBB CA 1
ATOM 3527 C C . ASN B 1 177 ? 6.878 -9.734 36.173 1.000 39.222 175 ASN BBB C 1
ATOM 3528 O O . ASN B 1 177 ? 6.378 -10.804 35.787 1.000 39.117 175 ASN BBB O 1
ATOM 3533 N N . ARG B 1 178 ? 7.068 -8.733 35.316 1.000 38.762 176 ARG BBB N 1
ATOM 3534 C CA . ARG B 1 178 ? 6.887 -8.864 33.844 1.000 41.826 176 ARG BBB CA 1
ATOM 3535 C C . ARG B 1 178 ? 5.434 -9.146 33.458 1.000 36.739 176 ARG BBB C 1
ATOM 3536 O O . ARG B 1 178 ? 5.212 -9.446 32.278 1.000 42.609 176 ARG BBB O 1
ATOM 3544 N N . ASN B 1 179 ? 4.463 -9.014 34.340 1.000 30.899 177 ASN BBB N 1
ATOM 3545 C CA . ASN B 1 179 ? 3.060 -9.239 33.911 1.000 33.620 177 ASN BBB CA 1
ATOM 3546 C C . ASN B 1 179 ? 2.511 -7.926 33.344 1.000 32.460 177 ASN BBB C 1
ATOM 3547 O O . ASN B 1 179 ? 2.663 -6.918 33.986 1.000 30.397 177 ASN BBB O 1
ATOM 3552 N N . VAL B 1 180 ? 1.886 -7.941 32.172 1.000 33.046 178 VAL BBB N 1
ATOM 3553 C CA . VAL B 1 180 ? 1.103 -6.781 31.660 1.000 33.256 178 VAL BBB CA 1
ATOM 3554 C C . VAL B 1 180 ? -0.149 -6.694 32.507 1.000 36.827 178 VAL BBB C 1
ATOM 3555 O O . VAL B 1 180 ? -0.897 -7.704 32.626 1.000 42.086 178 VAL BBB O 1
ATOM 3559 N N . ILE B 1 181 ? -0.350 -5.513 33.070 1.000 37.742 179 ILE BBB N 1
ATOM 3560 C CA . ILE B 1 181 ? -1.458 -5.196 34.002 1.000 34.460 179 ILE BBB CA 1
ATOM 3561 C C . ILE B 1 181 ? -2.147 -3.908 33.516 1.000 41.097 179 ILE BBB C 1
ATOM 3562 O O . ILE B 1 181 ? -1.686 -3.329 32.500 1.000 37.439 179 ILE BBB O 1
ATOM 3567 N N . GLU B 1 182 ? -3.264 -3.525 34.170 1.000 41.121 180 GLU BBB N 1
ATOM 3568 C CA . GLU B 1 182 ? -4.135 -2.424 33.716 1.000 35.739 180 GLU BBB CA 1
ATOM 3569 C C . GLU B 1 182 ? -4.510 -1.612 34.944 1.000 35.412 180 GLU BBB C 1
ATOM 3570 O O . GLU B 1 182 ? -4.787 -2.188 35.948 1.000 33.797 180 GLU BBB O 1
ATOM 3576 N N . SER B 1 183 ? -4.410 -0.306 34.818 1.000 36.496 181 SER BBB N 1
ATOM 3577 C CA . SER B 1 183 ? -4.892 0.702 35.776 1.000 33.733 181 SER BBB CA 1
ATOM 3578 C C . SER B 1 183 ? -6.148 1.346 35.231 1.000 34.267 181 SER BBB C 1
ATOM 3579 O O . SER B 1 183 ? -6.127 1.858 34.130 1.000 32.977 181 SER BBB O 1
ATOM 3582 N N . GLY B 1 184 ? -7.225 1.345 35.987 1.000 42.478 182 GLY BBB N 1
ATOM 3583 C CA . GLY B 1 184 ? -8.500 1.857 35.459 1.000 36.202 182 GLY BBB CA 1
ATOM 3584 C C . GLY B 1 184 ? -8.980 3.058 36.234 1.000 32.458 182 GLY BBB C 1
ATOM 3585 O O . GLY B 1 184 ? -8.751 3.143 37.445 1.000 33.609 182 GLY BBB O 1
ATOM 3586 N N . TRP B 1 185 ? -9.670 3.945 35.545 1.000 32.375 183 TRP BBB N 1
ATOM 3587 C CA . TRP B 1 185 ? -10.384 5.083 36.156 1.000 36.640 183 TRP BBB CA 1
ATOM 3588 C C . TRP B 1 185 ? -11.755 5.168 35.516 1.000 37.564 183 TRP BBB C 1
ATOM 3589 O O . TRP B 1 185 ? -11.823 5.251 34.287 1.000 44.357 183 TRP BBB O 1
ATOM 3600 N N . ASP B 1 186 ? -12.802 5.102 36.308 1.000 45.602 184 ASP BBB N 1
ATOM 3601 C CA . ASP B 1 186 ? -14.188 5.164 35.777 1.000 44.967 184 ASP BBB CA 1
ATOM 3602 C C . ASP B 1 186 ? -14.911 6.357 36.383 1.000 44.512 184 ASP BBB C 1
ATOM 3603 O O . ASP B 1 186 ? -16.079 6.544 36.083 1.000 49.481 184 ASP BBB O 1
ATOM 3608 N N . GLY B 1 187 ? -14.176 7.198 37.096 1.000 43.953 185 GLY BBB N 1
ATOM 3609 C CA . GLY B 1 187 ? -14.653 8.482 37.623 1.000 42.689 185 GLY BBB CA 1
ATOM 3610 C C . GLY B 1 187 ? -14.546 8.523 39.124 1.000 45.326 185 GLY BBB C 1
ATOM 3611 O O . GLY B 1 187 ? -14.752 9.616 39.669 1.000 46.804 185 GLY BBB O 1
ATOM 3612 N N . SER B 1 188 ? -14.235 7.387 39.760 1.000 48.791 186 SER BBB N 1
ATOM 3613 C CA . SER B 1 188 ? -14.305 7.233 41.244 1.000 51.425 186 SER BBB CA 1
ATOM 3614 C C . SER B 1 188 ? -13.026 6.574 41.755 1.000 47.072 186 SER BBB C 1
ATOM 3615 O O . SER B 1 188 ? -13.171 5.707 42.659 1.000 37.814 186 SER BBB O 1
ATOM 3618 N N . GLY B 1 189 ? -11.856 6.988 41.236 1.000 42.594 187 GLY BBB N 1
ATOM 3619 C CA . GLY B 1 189 ? -10.543 6.508 41.735 1.000 41.191 187 GLY BBB CA 1
ATOM 3620 C C . GLY B 1 189 ? -9.946 5.390 40.875 1.000 44.071 187 GLY BBB C 1
ATOM 3621 O O . GLY B 1 189 ? -10.711 4.668 40.163 1.000 42.963 187 GLY BBB O 1
ATOM 3622 N N . TRP B 1 190 ? -8.625 5.224 40.954 1.000 36.981 188 TRP BBB N 1
ATOM 3623 C CA . TRP B 1 190 ? -7.866 4.224 40.150 1.000 41.339 188 TRP BBB CA 1
ATOM 3624 C C . TRP B 1 190 ? -8.013 2.831 40.792 1.000 40.085 188 TRP BBB C 1
ATOM 3625 O O . TRP B 1 190 ? -8.197 2.711 42.009 1.000 40.202 188 TRP BBB O 1
ATOM 3636 N N . TYR B 1 191 ? -7.978 1.787 39.984 1.000 36.442 189 TYR BBB N 1
ATOM 3637 C CA . TYR B 1 191 ? -8.064 0.405 40.497 1.000 37.081 189 TYR BBB CA 1
ATOM 3638 C C . TYR B 1 191 ? -7.207 -0.455 39.597 1.000 37.127 189 TYR BBB C 1
ATOM 3639 O O . TYR B 1 191 ? -6.958 -0.014 38.498 1.000 39.136 189 TYR BBB O 1
ATOM 3648 N N . THR B 1 192 ? -6.853 -1.642 40.049 1.000 39.040 190 THR BBB N 1
ATOM 3649 C CA . THR B 1 192 ? -6.268 -2.682 39.193 1.000 39.337 190 THR BBB CA 1
ATOM 3650 C C . THR B 1 192 ? -7.394 -3.333 38.381 1.000 41.078 190 THR BBB C 1
ATOM 3651 O O . THR B 1 192 ? -8.275 -3.912 38.972 1.000 38.256 190 THR BBB O 1
ATOM 3655 N N . GLY B 1 193 ? -7.334 -3.256 37.050 1.000 42.760 191 GLY BBB N 1
ATOM 3656 C CA . GLY B 1 193 ? -8.342 -3.838 36.144 1.000 36.159 191 GLY BBB CA 1
ATOM 3657 C C . GLY B 1 193 ? -8.165 -5.334 35.988 1.000 35.064 191 GLY BBB C 1
ATOM 3658 O O . GLY B 1 193 ? -7.234 -5.890 36.586 1.000 30.087 191 GLY BBB O 1
ATOM 3659 N N . GLY B 1 194 ? -9.053 -5.963 35.216 1.000 41.003 192 GLY BBB N 1
ATOM 3660 C CA . GLY B 1 194 ? -9.081 -7.430 35.037 1.000 45.519 192 GLY BBB CA 1
ATOM 3661 C C . GLY B 1 194 ? -8.048 -7.910 34.057 1.000 47.058 192 GLY BBB C 1
ATOM 3662 O O . GLY B 1 194 ? -7.739 -9.098 34.099 1.000 46.417 192 GLY BBB O 1
ATOM 3663 N N . LEU B 1 195 ? -7.575 -7.042 33.158 1.000 54.065 193 LEU BBB N 1
ATOM 3664 C CA . LEU B 1 195 ? -6.578 -7.440 32.120 1.000 46.974 193 LEU BBB CA 1
ATOM 3665 C C . LEU B 1 195 ? -5.288 -7.803 32.868 1.000 42.243 193 LEU BBB C 1
ATOM 3666 O O . LEU B 1 195 ? -4.824 -6.950 33.696 1.000 54.674 193 LEU BBB O 1
ATOM 3671 N N . LYS B 1 196 ? -4.791 -9.023 32.660 1.000 35.834 194 LYS BBB N 1
ATOM 3672 C CA . LYS B 1 196 ? -3.459 -9.480 33.141 1.000 39.382 194 LYS BBB CA 1
ATOM 3673 C C . LYS B 1 196 ? -2.864 -10.421 32.096 1.000 38.027 194 LYS BBB C 1
ATOM 3674 O O . LYS B 1 196 ? -3.546 -11.385 31.764 1.000 38.262 194 LYS BBB O 1
ATOM 3680 N N . ILE B 1 197 ? -1.649 -10.160 31.583 1.000 40.048 195 ILE BBB N 1
ATOM 3681 C CA . ILE B 1 197 ? -0.945 -11.089 30.627 1.000 35.370 195 ILE BBB CA 1
ATOM 3682 C C . ILE B 1 197 ? 0.312 -11.537 31.345 1.000 38.415 195 ILE BBB C 1
ATOM 3683 O O . ILE B 1 197 ? 1.231 -10.743 31.452 1.000 41.579 195 ILE BBB O 1
ATOM 3688 N N . SER B 1 198 ? 0.283 -12.734 31.907 1.000 43.356 196 SER BBB N 1
ATOM 3689 C CA . SER B 1 198 ? 1.341 -13.277 32.798 1.000 47.954 196 SER BBB CA 1
ATOM 3690 C C . SER B 1 198 ? 2.723 -13.386 32.139 1.000 44.070 196 SER BBB C 1
ATOM 3691 O O . SER B 1 198 ? 2.812 -13.749 30.974 1.000 34.939 196 SER BBB O 1
ATOM 3694 N N . ASN B 1 199 ? 3.741 -13.010 32.914 1.000 48.519 197 ASN BBB N 1
ATOM 3695 C CA . ASN B 1 199 ? 5.181 -13.250 32.690 1.000 46.859 197 ASN BBB CA 1
ATOM 3696 C C . ASN B 1 199 ? 5.545 -13.061 31.207 1.000 50.950 197 ASN BBB C 1
ATOM 3697 O O . ASN B 1 199 ? 6.168 -13.989 30.645 1.000 46.015 197 ASN BBB O 1
ATOM 3702 N N . GLN B 1 200 ? 5.216 -11.891 30.622 1.000 50.674 198 GLN BBB N 1
ATOM 3703 C CA . GLN B 1 200 ? 5.568 -11.507 29.219 1.000 43.087 198 GLN BBB CA 1
ATOM 3704 C C . GLN B 1 200 ? 7.020 -11.021 29.152 1.000 44.107 198 GLN BBB C 1
ATOM 3705 O O . GLN B 1 200 ? 7.693 -11.038 30.203 1.000 41.074 198 GLN BBB O 1
ATOM 3711 N N . SER B 1 201 ? 7.529 -10.816 27.931 1.000 46.179 199 SER BBB N 1
ATOM 3712 C CA . SER B 1 201 ? 8.947 -10.474 27.642 1.000 41.866 199 SER BBB CA 1
ATOM 3713 C C . SER B 1 201 ? 9.249 -9.137 28.321 1.000 39.838 199 SER BBB C 1
ATOM 3714 O O . SER B 1 201 ? 8.496 -8.178 28.249 1.000 33.527 199 SER BBB O 1
ATOM 3717 N N . PRO B 1 202 ? 10.404 -8.992 28.978 1.000 39.494 200 PRO BBB N 1
ATOM 3718 C CA . PRO B 1 202 ? 10.703 -7.721 29.627 1.000 40.998 200 PRO BBB CA 1
ATOM 3719 C C . PRO B 1 202 ? 10.604 -6.627 28.564 1.000 37.350 200 PRO BBB C 1
ATOM 3720 O O . PRO B 1 202 ? 11.136 -6.848 27.519 1.000 39.571 200 PRO BBB O 1
ATOM 3724 N N . ARG B 1 203 ? 9.834 -5.569 28.843 1.000 35.938 201 ARG BBB N 1
ATOM 3725 C CA . ARG B 1 203 ? 9.650 -4.371 27.975 1.000 30.465 201 ARG BBB CA 1
ATOM 3726 C C . ARG B 1 203 ? 8.972 -4.712 26.661 1.000 29.833 201 ARG BBB C 1
ATOM 3727 O O . ARG B 1 203 ? 9.093 -3.883 25.775 1.000 32.399 201 ARG BBB O 1
ATOM 3735 N N . ALA B 1 204 ? 8.228 -5.808 26.554 1.000 28.260 202 ALA BBB N 1
ATOM 3736 C CA . ALA B 1 204 ? 7.321 -6.082 25.405 1.000 31.905 202 ALA BBB CA 1
ATOM 3737 C C . ALA B 1 204 ? 6.493 -4.849 25.025 1.000 33.753 202 ALA BBB C 1
ATOM 3738 O O . ALA B 1 204 ? 5.887 -4.186 25.863 1.000 34.856 202 ALA BBB O 1
ATOM 3740 N N . SER B 1 205 ? 6.513 -4.505 23.748 1.000 37.863 203 SER BBB N 1
ATOM 3741 C CA . SER B 1 205 ? 5.720 -3.374 23.212 1.000 38.974 203 SER BBB CA 1
ATOM 3742 C C . SER B 1 205 ? 4.199 -3.552 23.477 1.000 40.249 203 SER BBB C 1
ATOM 3743 O O . SER B 1 205 ? 3.648 -4.690 23.576 1.000 31.193 203 SER BBB O 1
ATOM 3746 N N . LEU B 1 206 ? 3.514 -2.413 23.487 1.000 45.558 204 LEU BBB N 1
ATOM 3747 C CA . LEU B 1 206 ? 2.092 -2.285 23.832 1.000 36.263 204 LEU BBB CA 1
ATOM 3748 C C . LEU B 1 206 ? 1.481 -1.125 23.046 1.000 39.071 204 LEU BBB C 1
ATOM 3749 O O . LEU B 1 206 ? 2.139 -0.090 22.851 1.000 38.458 204 LEU BBB O 1
ATOM 3754 N N . GLY B 1 207 ? 0.228 -1.319 22.639 1.000 41.263 205 GLY BBB N 1
ATOM 3755 C CA . GLY B 1 207 ? -0.562 -0.390 21.821 1.000 37.361 205 GLY BBB CA 1
ATOM 3756 C C . GLY B 1 207 ? -2.020 -0.657 22.068 1.000 35.101 205 GLY BBB C 1
ATOM 3757 O O . GLY B 1 207 ? -2.419 -1.841 21.905 1.000 39.254 205 GLY BBB O 1
ATOM 3758 N N . ALA B 1 208 ? -2.759 0.375 22.503 1.000 35.954 206 ALA BBB N 1
ATOM 3759 C CA . ALA B 1 208 ? -4.208 0.312 22.814 1.000 34.944 206 ALA BBB CA 1
ATOM 3760 C C . ALA B 1 208 ? -5.004 1.251 21.931 1.000 31.773 206 ALA BBB C 1
ATOM 3761 O O . ALA B 1 208 ? -4.614 2.371 21.781 1.000 27.383 206 ALA BBB O 1
ATOM 3763 N N . THR B 1 209 ? -6.132 0.776 21.406 1.000 37.080 207 THR BBB N 1
ATOM 3764 C CA . THR B 1 209 ? -7.218 1.672 20.927 1.000 34.313 207 THR BBB CA 1
ATOM 3765 C C . THR B 1 209 ? -8.516 1.271 21.618 1.000 30.543 207 THR BBB C 1
ATOM 3766 O O . THR B 1 209 ? -8.675 0.137 22.041 1.000 33.142 207 THR BBB O 1
ATOM 3770 N N . SER B 1 210 ? -9.416 2.223 21.712 1.000 32.604 208 SER BBB N 1
ATOM 3771 C CA . SER B 1 210 ? -10.794 2.006 22.183 1.000 32.748 208 SER BBB CA 1
ATOM 3772 C C . SER B 1 210 ? -11.776 2.806 21.303 1.000 34.452 208 SER BBB C 1
ATOM 3773 O O . SER B 1 210 ? -11.352 3.807 20.696 1.000 36.768 208 SER BBB O 1
ATOM 3776 N N . TRP B 1 211 ? -13.029 2.326 21.239 1.000 39.478 209 TRP BBB N 1
ATOM 3777 C CA . TRP B 1 211 ? -14.185 2.971 20.571 1.000 40.967 209 TRP BBB CA 1
ATOM 3778 C C . TRP B 1 211 ? -15.518 2.726 21.325 1.000 41.341 209 TRP BBB C 1
ATOM 3779 O O . TRP B 1 211 ? -15.563 1.982 22.315 1.000 36.571 209 TRP BBB O 1
ATOM 3790 N N . GLY B 1 212 ? -16.592 3.380 20.880 1.000 49.059 210 GLY BBB N 1
ATOM 3791 C CA . GLY B 1 212 ? -17.905 3.315 21.547 1.000 50.729 210 GLY BBB CA 1
ATOM 3792 C C . GLY B 1 212 ? -17.916 4.033 22.893 1.000 54.070 210 GLY BBB C 1
ATOM 3793 O O . GLY B 1 212 ? -17.123 5.038 23.078 1.000 45.423 210 GLY BBB O 1
ATOM 3794 N N . GLU B 1 213 ? -18.862 3.632 23.765 1.000 48.268 211 GLU BBB N 1
ATOM 3795 C CA . GLU B 1 213 ? -19.076 4.251 25.096 1.000 42.017 211 GLU BBB CA 1
ATOM 3796 C C . GLU B 1 213 ? -19.334 3.127 26.092 1.000 39.074 211 GLU BBB C 1
ATOM 3797 O O . GLU B 1 213 ? -19.681 2.044 25.646 1.000 43.920 211 GLU BBB O 1
ATOM 3803 N N . SER B 1 214 ? -19.130 3.367 27.388 1.000 43.915 212 SER BBB N 1
ATOM 3804 C CA . SER B 1 214 ? -19.450 2.376 28.433 1.000 43.951 212 SER BBB CA 1
ATOM 3805 C C . SER B 1 214 ? -20.860 1.888 28.104 1.000 43.258 212 SER BBB C 1
ATOM 3806 O O . SER B 1 214 ? -21.668 2.651 27.539 1.000 43.607 212 SER BBB O 1
ATOM 3809 N N . GLY B 1 215 ? -21.070 0.592 28.224 1.000 46.795 213 GLY BBB N 1
ATOM 3810 C CA . GLY B 1 215 ? -22.306 -0.038 27.727 1.000 44.148 213 GLY BBB CA 1
ATOM 3811 C C . GLY B 1 215 ? -21.947 -1.128 26.734 1.000 42.789 213 GLY BBB C 1
ATOM 3812 O O . GLY B 1 215 ? -20.803 -1.610 26.827 1.000 41.546 213 GLY BBB O 1
ATOM 3813 N N . SER B 1 216 ? -22.855 -1.479 25.818 1.000 35.015 214 SER BBB N 1
ATOM 3814 C CA . SER B 1 216 ? -22.680 -2.631 24.915 1.000 35.510 214 SER BBB CA 1
ATOM 3815 C C . SER B 1 216 ? -21.741 -2.288 23.757 1.000 36.458 214 SER BBB C 1
ATOM 3816 O O . SER B 1 216 ? -21.229 -3.240 23.140 1.000 47.620 214 SER BBB O 1
ATOM 3819 N N . SER B 1 217 ? -21.574 -1.015 23.425 1.000 34.889 215 SER BBB N 1
ATOM 3820 C CA . SER B 1 217 ? -20.878 -0.579 22.188 1.000 35.693 215 SER BBB CA 1
ATOM 3821 C C . SER B 1 217 ? -19.362 -0.465 22.435 1.000 42.430 215 SER BBB C 1
ATOM 3822 O O . SER B 1 217 ? -18.621 -0.296 21.460 1.000 37.877 215 SER BBB O 1
ATOM 3825 N N . LEU B 1 218 ? -18.915 -0.510 23.696 1.000 40.575 216 LEU BBB N 1
ATOM 3826 C CA . LEU B 1 218 ? -17.487 -0.338 24.020 1.000 36.941 216 LEU BBB CA 1
ATOM 3827 C C . LEU B 1 218 ? -16.589 -1.386 23.317 1.000 39.520 216 LEU BBB C 1
ATOM 3828 O O . LEU B 1 218 ? -16.869 -2.604 23.361 1.000 39.284 216 LEU BBB O 1
ATOM 3833 N N . GLY B 1 219 ? -15.526 -0.912 22.659 1.000 38.143 217 GLY BBB N 1
ATOM 3834 C CA . GLY B 1 219 ? -14.386 -1.739 22.224 1.000 38.352 217 GLY BBB CA 1
ATOM 3835 C C . GLY B 1 219 ? -13.091 -1.278 22.857 1.000 36.243 217 GLY BBB C 1
ATOM 3836 O O . GLY B 1 219 ? -12.865 -0.064 22.917 1.000 32.142 217 GLY BBB O 1
ATOM 3837 N N . ILE B 1 220 ? -12.317 -2.228 23.364 1.000 37.136 218 ILE BBB N 1
ATOM 3838 C CA . ILE B 1 220 ? -10.866 -2.085 23.679 1.000 38.652 218 ILE BBB CA 1
ATOM 3839 C C . ILE B 1 220 ? -10.110 -3.216 22.951 1.000 38.201 218 ILE BBB C 1
ATOM 3840 O O . ILE B 1 220 ? -10.522 -4.443 23.051 1.000 26.051 218 ILE BBB O 1
ATOM 3845 N N . ARG B 1 221 ? -9.005 -2.816 22.297 1.000 37.849 219 ARG BBB N 1
ATOM 3846 C CA . ARG B 1 221 ? -7.998 -3.712 21.654 1.000 36.388 219 ARG BBB CA 1
ATOM 3847 C C . ARG B 1 221 ? -6.650 -3.355 22.256 1.000 32.220 219 ARG BBB C 1
ATOM 3848 O O . ARG B 1 221 ? -6.248 -2.200 22.185 1.000 34.033 219 ARG BBB O 1
ATOM 3856 N N . LEU B 1 222 ? -6.018 -4.301 22.917 1.000 33.805 220 LEU BBB N 1
ATOM 3857 C CA . LEU B 1 222 ? -4.617 -4.161 23.371 1.000 33.419 220 LEU BBB CA 1
ATOM 3858 C C . LEU B 1 222 ? -3.739 -5.057 22.502 1.000 32.414 220 LEU BBB C 1
ATOM 3859 O O . LEU B 1 222 ? -3.824 -6.237 22.692 1.000 28.843 220 LEU BBB O 1
ATOM 3864 N N . TYR B 1 223 ? -2.933 -4.494 21.603 1.000 35.484 221 TYR BBB N 1
ATOM 3865 C CA . TYR B 1 223 ? -1.846 -5.229 20.890 1.000 36.095 221 TYR BBB CA 1
ATOM 3866 C C . TYR B 1 223 ? -0.620 -5.304 21.804 1.000 32.746 221 TYR BBB C 1
ATOM 3867 O O . TYR B 1 223 ? -0.380 -4.347 22.572 1.000 42.933 221 TYR BBB O 1
ATOM 3876 N N . TYR B 1 224 ? 0.138 -6.388 21.716 1.000 31.935 222 TYR BBB N 1
ATOM 3877 C CA . TYR B 1 224 ? 1.317 -6.683 22.562 1.000 35.341 222 TYR BBB CA 1
ATOM 3878 C C . TYR B 1 224 ? 2.265 -7.667 21.875 1.000 36.100 222 TYR BBB C 1
ATOM 3879 O O . TYR B 1 224 ? 1.811 -8.559 21.136 1.000 37.118 222 TYR BBB O 1
ATOM 3888 N N . ALA B 1 225 ? 3.525 -7.619 22.278 1.000 36.722 223 ALA BBB N 1
ATOM 3889 C CA . ALA B 1 225 ? 4.620 -8.454 21.737 1.000 40.940 223 ALA BBB CA 1
ATOM 3890 C C . ALA B 1 225 ? 4.750 -9.747 22.545 1.000 41.743 223 ALA BBB C 1
ATOM 3891 O O . ALA B 1 225 ? 4.788 -9.655 23.791 1.000 50.920 223 ALA BBB O 1
ATOM 3893 N N . THR B 1 226 ? 4.917 -10.873 21.861 1.000 39.283 224 THR BBB N 1
ATOM 3894 C CA . THR B 1 226 ? 5.085 -12.206 22.461 1.000 43.891 224 THR BBB CA 1
ATOM 3895 C C . THR B 1 226 ? 6.561 -12.486 22.449 1.000 36.069 224 THR BBB C 1
ATOM 3896 O O . THR B 1 226 ? 7.241 -11.776 21.759 1.000 43.962 224 THR BBB O 1
ATOM 3900 N N . GLN B 1 227 ? 6.979 -13.555 23.106 1.000 40.657 225 GLN BBB N 1
ATOM 3901 C CA . GLN B 1 227 ? 8.413 -13.901 23.328 1.000 41.974 225 GLN BBB CA 1
ATOM 3902 C C . GLN B 1 227 ? 9.064 -14.184 21.971 1.000 41.676 225 GLN BBB C 1
ATOM 3903 O O . GLN B 1 227 ? 10.297 -14.217 21.933 1.000 43.574 225 GLN BBB O 1
ATOM 3909 N N . ASP B 1 228 ? 8.280 -14.430 20.916 1.000 38.444 226 ASP BBB N 1
ATOM 3910 C CA . ASP B 1 228 ? 8.832 -14.989 19.664 1.000 39.930 226 ASP BBB CA 1
ATOM 3911 C C . ASP B 1 228 ? 8.445 -14.094 18.468 1.000 41.636 226 ASP BBB C 1
ATOM 3912 O O . ASP B 1 228 ? 8.388 -14.582 17.329 1.000 38.076 226 ASP BBB O 1
ATOM 3917 N N . ASN B 1 229 ? 8.346 -12.783 18.714 1.000 40.915 227 ASN BBB N 1
ATOM 3918 C CA . ASN B 1 229 ? 8.307 -11.693 17.715 1.000 35.458 227 ASN BBB CA 1
ATOM 3919 C C . ASN B 1 229 ? 6.999 -11.771 16.960 1.000 35.084 227 ASN BBB C 1
ATOM 3920 O O . ASN B 1 229 ? 6.986 -11.381 15.791 1.000 43.731 227 ASN BBB O 1
ATOM 3925 N N . LEU B 1 230 ? 5.928 -12.217 17.594 1.000 43.935 228 LEU BBB N 1
ATOM 3926 C CA . LEU B 1 230 ? 4.539 -11.967 17.084 1.000 50.130 228 LEU BBB CA 1
ATOM 3927 C C . LEU B 1 230 ? 3.946 -10.780 17.835 1.000 45.432 228 LEU BBB C 1
ATOM 3928 O O . LEU B 1 230 ? 4.370 -10.572 18.982 1.000 46.172 228 LEU BBB O 1
ATOM 3933 N N . ILE B 1 231 ? 3.101 -9.991 17.163 1.000 48.115 229 ILE BBB N 1
ATOM 3934 C CA . ILE B 1 231 ? 2.111 -9.038 17.774 1.000 44.535 229 ILE BBB CA 1
ATOM 3935 C C . ILE B 1 231 ? 0.763 -9.783 17.785 1.000 46.686 229 ILE BBB C 1
ATOM 3936 O O . ILE B 1 231 ? 0.278 -10.194 16.713 1.000 38.827 229 ILE BBB O 1
ATOM 3941 N N . LYS B 1 232 ? 0.193 -9.970 18.974 1.000 50.501 230 LYS BBB N 1
ATOM 3942 C CA . LYS B 1 232 ? -1.148 -10.580 19.189 1.000 41.638 230 LYS BBB CA 1
ATOM 3943 C C . LYS B 1 232 ? -2.087 -9.496 19.782 1.000 39.464 230 LYS BBB C 1
ATOM 3944 O O . LYS B 1 232 ? -1.683 -8.327 19.939 1.000 35.151 230 LYS BBB O 1
ATOM 3950 N N . GLU B 1 233 ? -3.292 -9.872 20.199 1.000 37.932 231 GLU BBB N 1
ATOM 3951 C CA . GLU B 1 233 ? -4.387 -8.929 20.527 1.000 36.796 231 GLU BBB CA 1
ATOM 3952 C C . GLU B 1 233 ? -5.224 -9.428 21.725 1.000 42.702 231 GLU BBB C 1
ATOM 3953 O O . GLU B 1 233 ? -5.744 -10.585 21.735 1.000 40.925 231 GLU BBB O 1
ATOM 3959 N N . LYS B 1 234 ? -5.443 -8.559 22.701 1.000 37.916 232 LYS BBB N 1
ATOM 3960 C CA . LYS B 1 234 ? -6.483 -8.813 23.726 1.000 39.929 232 LYS BBB CA 1
ATOM 3961 C C . LYS B 1 234 ? -7.653 -7.911 23.369 1.000 35.409 232 LYS BBB C 1
ATOM 3962 O O . LYS B 1 234 ? -7.413 -6.726 23.116 1.000 36.735 232 LYS BBB O 1
ATOM 3968 N N . ALA B 1 235 ? -8.860 -8.464 23.384 1.000 38.506 233 ALA BBB N 1
ATOM 3969 C CA . ALA B 1 235 ? -10.110 -7.797 22.953 1.000 39.652 233 ALA BBB CA 1
ATOM 3970 C C . ALA B 1 235 ? -11.135 -7.802 24.093 1.000 37.589 233 ALA BBB C 1
ATOM 3971 O O . ALA B 1 235 ? -11.319 -8.833 24.786 1.000 31.447 233 ALA BBB O 1
ATOM 3973 N N . TRP B 1 236 ? -11.771 -6.656 24.268 1.000 38.049 234 TRP BBB N 1
ATOM 3974 C CA . TRP B 1 236 ? -12.890 -6.492 25.207 1.000 39.963 234 TRP BBB CA 1
ATOM 3975 C C . TRP B 1 236 ? -14.014 -5.894 24.387 1.000 41.120 234 TRP BBB C 1
ATOM 3976 O O . TRP B 1 236 ? -13.782 -4.868 23.774 1.000 44.237 234 TRP BBB O 1
ATOM 3987 N N . ASP B 1 237 ? -15.161 -6.564 24.332 1.000 51.822 235 ASP BBB N 1
ATOM 3988 C CA . ASP B 1 237 ? -16.364 -6.002 23.657 1.000 45.821 235 ASP BBB CA 1
ATOM 3989 C C . ASP B 1 237 ? -17.437 -5.688 24.714 1.000 47.321 235 ASP BBB C 1
ATOM 3990 O O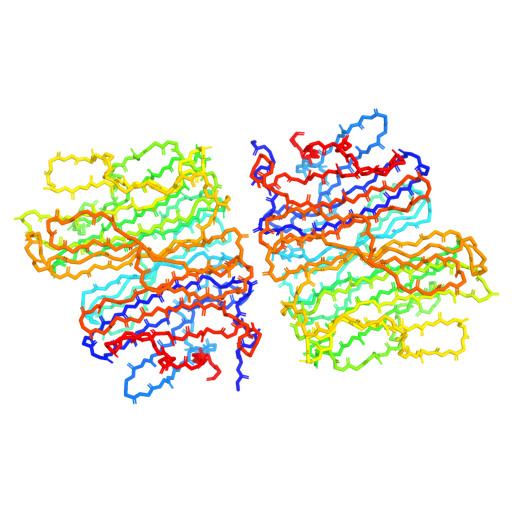 . ASP B 1 237 ? -17.726 -6.543 25.618 1.000 37.780 235 ASP BBB O 1
ATOM 3995 N N . GLY B 1 238 ? -17.932 -4.458 24.625 1.000 43.181 236 GLY BBB N 1
ATOM 3996 C CA . GLY B 1 238 ? -18.987 -3.873 25.470 1.000 43.878 236 GLY BBB CA 1
ATOM 3997 C C . GLY B 1 238 ? -18.995 -4.404 26.888 1.000 42.695 236 GLY BBB C 1
ATOM 3998 O O . GLY B 1 238 ? -18.296 -3.854 27.712 1.000 41.943 236 GLY BBB O 1
ATOM 3999 N N . GLY B 1 239 ? -19.865 -5.383 27.136 1.000 42.778 237 GLY BBB N 1
ATOM 4000 C CA . GLY B 1 239 ? -20.214 -5.939 28.450 1.000 43.193 237 GLY BBB CA 1
ATOM 4001 C C . GLY B 1 239 ? -19.046 -6.641 29.073 1.000 48.334 237 GLY BBB C 1
ATOM 4002 O O . GLY B 1 239 ? -18.842 -6.544 30.274 1.000 49.003 237 GLY BBB O 1
ATOM 4003 N N . GLY B 1 240 ? -18.265 -7.387 28.331 1.000 57.039 238 GLY BBB N 1
ATOM 4004 C CA . GLY B 1 240 ? -17.126 -7.925 29.078 1.000 60.767 238 GLY BBB CA 1
ATOM 4005 C C . GLY B 1 240 ? -16.698 -9.329 28.732 1.000 48.008 238 GLY BBB C 1
ATOM 4006 O O . GLY B 1 240 ? -17.393 -10.009 28.059 1.000 34.907 238 GLY BBB O 1
ATOM 4007 N N . GLY B 1 241 ? -15.560 -9.705 29.309 1.000 53.487 239 GLY BBB N 1
ATOM 4008 C CA . GLY B 1 241 ? -14.832 -10.921 28.949 1.000 57.454 239 GLY BBB CA 1
ATOM 4009 C C . GLY B 1 241 ? -13.728 -10.512 27.998 1.000 54.720 239 GLY BBB C 1
ATOM 4010 O O . GLY B 1 241 ? -14.068 -10.214 26.815 1.000 42.950 239 GLY BBB O 1
ATOM 4011 N N . TRP B 1 242 ? -12.501 -10.375 28.536 1.000 52.608 240 TRP BBB N 1
ATOM 4012 C CA . TRP B 1 242 ? -11.263 -10.254 27.722 1.000 45.150 240 TRP BBB CA 1
ATOM 4013 C C . TRP B 1 242 ? -11.161 -11.547 26.903 1.000 42.805 240 TRP BBB C 1
ATOM 4014 O O . TRP B 1 242 ? -11.338 -12.634 27.488 1.000 34.901 240 TRP BBB O 1
ATOM 4025 N N . TYR B 1 243 ? -10.938 -11.427 25.593 1.000 41.163 241 TYR BBB N 1
ATOM 4026 C CA . TYR B 1 243 ? -10.602 -12.608 24.772 1.000 38.918 241 TYR BBB CA 1
ATOM 4027 C C . TYR B 1 243 ? -9.436 -12.340 23.814 1.000 46.567 241 TYR BBB C 1
ATOM 4028 O O . TYR B 1 243 ? -9.172 -11.183 23.448 1.000 63.699 241 TYR BBB O 1
ATOM 4037 N N . ASP B 1 244 ? -8.738 -13.401 23.433 1.000 40.229 242 ASP BBB N 1
ATOM 4038 C CA . ASP B 1 244 ? -7.641 -13.329 22.468 1.000 39.153 242 ASP BBB CA 1
ATOM 4039 C C . ASP B 1 244 ? -8.281 -12.988 21.120 1.000 43.668 242 ASP BBB C 1
ATOM 4040 O O . ASP B 1 244 ? -9.192 -13.707 20.706 1.000 43.955 242 ASP BBB O 1
ATOM 4045 N N . GLY B 1 245 ? -7.828 -11.905 20.486 1.000 47.832 243 GLY BBB N 1
ATOM 4046 C CA . GLY B 1 245 ? -8.340 -11.413 19.194 1.000 45.400 243 GLY BBB CA 1
ATOM 4047 C C . GLY B 1 245 ? -7.775 -12.204 18.032 1.000 44.295 243 GLY BBB C 1
ATOM 4048 O O . GLY B 1 245 ? -6.907 -13.036 18.273 1.000 37.990 243 GLY BBB O 1
ATOM 4049 N N . GLY B 1 246 ? -8.263 -11.927 16.818 1.000 46.212 244 GLY BBB N 1
ATOM 4050 C CA . GLY B 1 246 ? -7.845 -12.584 15.566 1.000 45.229 244 GLY BBB CA 1
ATOM 4051 C C . GLY B 1 246 ? -6.474 -12.120 15.108 1.000 50.825 244 GLY BBB C 1
ATOM 4052 O O . GLY B 1 246 ? -5.677 -12.962 14.577 1.000 50.243 244 GLY BBB O 1
ATOM 4053 N N . PHE B 1 247 ? -6.167 -10.848 15.368 1.000 47.241 245 PHE BBB N 1
ATOM 4054 C CA . PHE B 1 247 ? -4.895 -10.183 14.973 1.000 39.841 245 PHE BBB CA 1
ATOM 4055 C C . PHE B 1 247 ? -3.678 -10.863 15.587 1.000 38.327 245 PHE BBB C 1
ATOM 4056 O O . PHE B 1 247 ? -3.464 -10.789 16.807 1.000 43.813 245 PHE BBB O 1
ATOM 4064 N N . GLN B 1 248 ? -2.888 -11.489 14.721 1.000 40.479 246 GLN BBB N 1
ATOM 4065 C CA . GLN B 1 248 ? -1.595 -12.160 15.039 1.000 44.495 246 GLN BBB CA 1
ATOM 4066 C C . GLN B 1 248 ? -0.674 -12.011 13.832 1.000 45.992 246 GLN BBB C 1
ATOM 4067 O O . GLN B 1 248 ? -0.944 -12.726 12.834 1.000 39.916 246 GLN BBB O 1
ATOM 4073 N N . GLN B 1 249 ? 0.305 -11.086 13.923 1.000 48.648 247 GLN BBB N 1
ATOM 4074 C CA . GLN B 1 249 ? 1.333 -10.809 12.864 1.000 44.935 247 GLN BBB CA 1
ATOM 4075 C C . GLN B 1 249 ? 2.772 -10.902 13.395 1.000 42.970 247 GLN BBB C 1
ATOM 4076 O O . GLN B 1 249 ? 3.093 -10.625 14.572 1.000 43.159 247 GLN BBB O 1
ATOM 4082 N N . ARG B 1 250 ? 3.634 -11.344 12.511 1.000 42.548 248 ARG BBB N 1
ATOM 4083 C CA . ARG B 1 250 ? 5.083 -11.452 12.760 1.000 41.237 248 ARG BBB CA 1
ATOM 4084 C C . ARG B 1 250 ? 5.682 -10.061 12.672 1.000 38.438 248 ARG BBB C 1
ATOM 4085 O O . ARG B 1 250 ? 5.205 -9.243 11.908 1.000 41.330 248 ARG BBB O 1
ATOM 4093 N N . SER B 1 251 ? 6.683 -9.785 13.469 1.000 38.398 249 SER BBB N 1
ATOM 4094 C CA . SER B 1 251 ? 7.262 -8.423 13.523 1.000 38.682 249 SER BBB CA 1
ATOM 4095 C C . SER B 1 251 ? 8.781 -8.550 13.572 1.000 36.475 249 SER BBB C 1
ATOM 4096 O O . SER B 1 251 ? 9.295 -9.637 13.845 1.000 34.887 249 SER BBB O 1
ATOM 4099 N N . ILE B 1 252 ? 9.468 -7.464 13.304 1.000 37.397 250 ILE BBB N 1
ATOM 4100 C CA . ILE B 1 252 ? 10.913 -7.380 13.658 1.000 41.562 250 ILE BBB CA 1
ATOM 4101 C C . ILE B 1 252 ? 11.051 -7.472 15.189 1.000 39.261 250 ILE BBB C 1
ATOM 4102 O O . ILE B 1 252 ? 10.137 -7.164 15.974 1.000 35.981 250 ILE BBB O 1
ATOM 4107 N N . PRO B 1 253 ? 12.207 -7.959 15.679 1.000 37.293 251 PRO BBB N 1
ATOM 4108 C CA . PRO B 1 253 ? 12.519 -7.904 17.113 1.000 37.028 251 PRO BBB CA 1
ATOM 4109 C C . PRO B 1 253 ? 12.363 -6.487 17.699 1.000 38.288 251 PRO BBB C 1
ATOM 4110 O O . PRO B 1 253 ? 12.966 -5.541 17.285 1.000 41.493 251 PRO BBB O 1
ATOM 4114 N N . GLY B 1 254 ? 11.487 -6.337 18.671 1.000 39.442 252 GLY BBB N 1
ATOM 4115 C CA . GLY B 1 254 ? 11.266 -5.058 19.369 1.000 32.041 252 GLY BBB CA 1
ATOM 4116 C C . GLY B 1 254 ? 10.364 -4.140 18.616 1.000 29.812 252 GLY BBB C 1
ATOM 4117 O O . GLY B 1 254 ? 10.218 -3.041 19.059 1.000 30.209 252 GLY BBB O 1
ATOM 4118 N N . SER B 1 255 ? 9.730 -4.579 17.542 1.000 30.608 253 SER BBB N 1
ATOM 4119 C CA . SER B 1 255 ? 8.714 -3.729 16.885 1.000 30.191 253 SER BBB CA 1
ATOM 4120 C C . SER B 1 255 ? 7.803 -3.141 17.950 1.000 31.085 253 SER BBB C 1
ATOM 4121 O O . SER B 1 255 ? 7.486 -3.884 18.902 1.000 31.269 253 SER BBB O 1
ATOM 4124 N N . ARG B 1 256 ? 7.552 -1.831 17.813 1.000 33.613 254 ARG BBB N 1
ATOM 4125 C CA . ARG B 1 256 ? 6.437 -1.100 18.456 1.000 33.045 254 ARG BBB CA 1
ATOM 4126 C C . ARG B 1 256 ? 5.166 -1.447 17.694 1.000 35.570 254 ARG BBB C 1
ATOM 4127 O O . ARG B 1 256 ? 5.260 -2.113 16.612 1.000 31.878 254 ARG BBB O 1
ATOM 4135 N N . VAL B 1 257 ? 4.037 -0.985 18.242 1.000 38.243 255 VAL BBB N 1
ATOM 4136 C CA . VAL B 1 257 ? 2.686 -1.138 17.638 1.000 32.311 255 VAL BBB CA 1
ATOM 4137 C C . VAL B 1 257 ? 1.866 0.073 18.036 1.000 30.068 255 VAL BBB C 1
ATOM 4138 O O . VAL B 1 257 ? 1.981 0.551 19.155 1.000 33.809 255 VAL BBB O 1
ATOM 4142 N N . ALA B 1 258 ? 1.152 0.608 17.065 1.000 31.018 256 ALA BBB N 1
ATOM 4143 C CA . ALA B 1 258 ? 0.157 1.670 17.239 1.000 30.818 256 ALA BBB CA 1
ATOM 4144 C C . ALA B 1 258 ? -1.120 1.260 16.497 1.000 37.457 256 ALA BBB C 1
ATOM 4145 O O . ALA B 1 258 ? -1.053 0.421 15.611 1.000 34.689 256 ALA BBB O 1
ATOM 4147 N N . ALA B 1 259 ? -2.274 1.760 16.941 1.000 43.316 257 ALA BBB N 1
ATOM 4148 C CA . ALA B 1 259 ? -3.593 1.349 16.413 1.000 39.334 257 ALA BBB CA 1
ATOM 4149 C C . ALA B 1 259 ? -4.517 2.529 16.564 1.000 40.598 257 ALA BBB C 1
ATOM 4150 O O . ALA B 1 259 ? -4.297 3.338 17.450 1.000 42.235 257 ALA BBB O 1
ATOM 4152 N N . ILE B 1 260 ? -5.410 2.651 15.606 1.000 42.021 258 ILE BBB N 1
ATOM 4153 C CA . ILE B 1 260 ? -6.502 3.660 15.585 1.000 38.597 258 ILE BBB CA 1
ATOM 4154 C C . ILE B 1 260 ? -7.803 2.870 15.511 1.000 35.796 258 ILE BBB C 1
ATOM 4155 O O . ILE B 1 260 ? -7.779 1.708 15.089 1.000 27.852 258 ILE BBB O 1
ATOM 4160 N N . PRO B 1 261 ? -8.892 3.433 16.084 1.000 37.186 259 PRO BBB N 1
ATOM 4161 C CA . PRO B 1 261 ? -10.110 2.658 16.367 1.000 36.916 259 PRO BBB CA 1
ATOM 4162 C C . PRO B 1 261 ? -11.072 2.424 15.193 1.000 36.246 259 PRO BBB C 1
ATOM 4163 O O . PRO B 1 261 ? -11.265 3.322 14.353 1.000 41.361 259 PRO BBB O 1
ATOM 4167 N N . LEU B 1 262 ? -11.759 1.284 15.255 1.000 42.089 260 LEU BBB N 1
ATOM 4168 C CA . LEU B 1 262 ? -12.989 0.964 14.457 1.000 43.402 260 LEU BBB CA 1
ATOM 4169 C C . LEU B 1 262 ? -13.912 2.181 14.479 1.000 42.788 260 LEU BBB C 1
ATOM 4170 O O . LEU B 1 262 ? -13.992 2.873 15.487 1.000 38.279 260 LEU BBB O 1
ATOM 4175 N N . PRO B 1 263 ? -14.565 2.570 13.370 1.000 49.165 261 PRO BBB N 1
ATOM 4176 C CA . PRO B 1 263 ? -14.677 1.763 12.169 1.000 49.178 261 PRO BBB CA 1
ATOM 4177 C C . PRO B 1 263 ? -13.494 1.924 11.206 1.000 47.964 261 PRO BBB C 1
ATOM 4178 O O . PRO B 1 263 ? -13.515 1.248 10.221 1.000 54.433 261 PRO BBB O 1
ATOM 4182 N N . VAL B 1 264 ? -12.503 2.769 11.507 1.000 52.117 262 VAL BBB N 1
ATOM 4183 C CA . VAL B 1 264 ? -11.227 2.786 10.727 1.000 46.817 262 VAL BBB CA 1
ATOM 4184 C C . VAL B 1 264 ? -10.108 2.183 11.580 1.000 43.405 262 VAL BBB C 1
ATOM 4185 O O . VAL B 1 264 ? -9.214 2.924 11.988 1.000 43.018 262 VAL BBB O 1
ATOM 4189 N N . LEU B 1 265 ? -10.161 0.858 11.745 1.000 36.939 263 LEU BBB N 1
ATOM 4190 C CA . LEU B 1 265 ? -9.262 0.044 12.590 1.000 38.330 263 LEU BBB CA 1
ATOM 4191 C C . LEU B 1 265 ? -8.060 -0.406 11.757 1.000 40.435 263 LEU BBB C 1
ATOM 4192 O O . LEU B 1 265 ? -8.229 -1.082 10.742 1.000 39.782 263 LEU BBB O 1
ATOM 4197 N N . ARG B 1 266 ? -6.885 0.056 12.152 1.000 40.952 264 ARG BBB N 1
ATOM 4198 C CA . ARG B 1 266 ? -5.609 -0.205 11.476 1.000 40.669 264 ARG BBB CA 1
ATOM 4199 C C . ARG B 1 266 ? -4.563 -0.403 12.575 1.000 42.279 264 ARG BBB C 1
ATOM 4200 O O . ARG B 1 266 ? -4.590 0.368 13.591 1.000 44.106 264 ARG BBB O 1
ATOM 4208 N N . VAL B 1 267 ? -3.698 -1.387 12.406 1.000 33.935 265 VAL BBB N 1
ATOM 4209 C CA . VAL B 1 267 ? -2.548 -1.610 13.318 1.000 36.874 265 VAL BBB CA 1
ATOM 4210 C C . VAL B 1 267 ? -1.265 -1.315 12.514 1.000 36.225 265 VAL BBB C 1
ATOM 4211 O O . VAL B 1 267 ? -1.137 -1.741 11.365 1.000 32.992 265 VAL BBB O 1
ATOM 4215 N N . TYR B 1 268 ? -0.388 -0.498 13.063 1.000 34.617 266 TYR BBB N 1
ATOM 4216 C CA . TYR B 1 268 ? 0.927 -0.183 12.484 1.000 30.880 266 TYR BBB CA 1
ATOM 4217 C C . TYR B 1 268 ? 1.990 -0.921 13.285 1.000 34.428 266 TYR BBB C 1
ATOM 4218 O O . TYR B 1 268 ? 2.043 -0.709 14.516 1.000 31.211 266 TYR BBB O 1
ATOM 4227 N N . LEU B 1 269 ? 2.874 -1.647 12.587 1.000 34.645 267 LEU BBB N 1
ATOM 4228 C CA . LEU B 1 269 ? 4.075 -2.290 13.165 1.000 34.430 267 LEU BBB CA 1
ATOM 4229 C C . LEU B 1 269 ? 5.131 -2.462 12.073 1.000 35.011 267 LEU BBB C 1
ATOM 4230 O O . LEU B 1 269 ? 4.798 -2.163 10.905 1.000 33.422 267 LEU BBB O 1
ATOM 4235 N N . GLN B 1 270 ? 6.334 -2.943 12.449 1.000 36.528 268 GLN BBB N 1
ATOM 4236 C CA . GLN B 1 270 ? 7.516 -3.138 11.558 1.000 34.681 268 GLN BBB CA 1
ATOM 4237 C C . GLN B 1 270 ? 7.714 -4.640 11.408 1.000 37.326 268 GLN BBB C 1
ATOM 4238 O O . GLN B 1 270 ? 8.015 -5.299 12.465 1.000 39.254 268 GLN BBB O 1
ATOM 4244 N N . ASN B 1 271 ? 7.527 -5.193 10.200 1.000 39.520 269 ASN BBB N 1
ATOM 4245 C CA . ASN B 1 271 ? 7.621 -6.668 9.997 1.000 35.888 269 ASN BBB CA 1
ATOM 4246 C C . ASN B 1 271 ? 8.863 -6.968 9.172 1.000 32.988 269 ASN BBB C 1
ATOM 4247 O O . ASN B 1 271 ? 9.046 -8.132 8.836 1.000 37.796 269 ASN BBB O 1
ATOM 4252 N N . GLY B 1 272 ? 9.640 -5.949 8.813 1.000 31.816 270 GLY BBB N 1
ATOM 4253 C CA . GLY B 1 272 ? 10.830 -6.128 7.946 1.000 32.874 270 GLY BBB CA 1
ATOM 4254 C C . GLY B 1 272 ? 10.647 -5.778 6.457 1.000 32.397 270 GLY BBB C 1
ATOM 4255 O O . GLY B 1 272 ? 11.596 -5.948 5.691 1.000 31.597 270 GLY BBB O 1
ATOM 4256 N N . THR B 1 273 ? 9.491 -5.269 6.060 1.000 30.610 271 THR BBB N 1
ATOM 4257 C CA . THR B 1 273 ? 9.219 -4.781 4.699 1.000 32.408 271 THR BBB CA 1
ATOM 4258 C C . THR B 1 273 ? 10.122 -3.569 4.418 1.000 34.504 271 THR BBB C 1
ATOM 4259 O O . THR B 1 273 ? 10.070 -2.557 5.169 1.000 29.258 271 THR BBB O 1
ATOM 4263 N N . GLU B 1 274 ? 10.876 -3.657 3.312 1.000 38.451 272 GLU BBB N 1
ATOM 4264 C CA . GLU B 1 274 ? 11.922 -2.679 2.917 1.000 36.182 272 GLU BBB CA 1
ATOM 4265 C C . GLU B 1 274 ? 12.878 -2.462 4.098 1.000 32.512 272 GLU BBB C 1
ATOM 4266 O O . GLU B 1 274 ? 13.254 -1.334 4.336 1.000 36.323 272 GLU BBB O 1
ATOM 4272 N N . VAL B 1 275 ? 13.173 -3.525 4.834 1.000 32.038 273 VAL BBB N 1
ATOM 4273 C CA . VAL B 1 275 ? 13.943 -3.568 6.102 1.000 30.793 273 VAL BBB CA 1
ATOM 4274 C C . VAL B 1 275 ? 13.244 -2.814 7.240 1.000 34.252 273 VAL BBB C 1
ATOM 4275 O O . VAL B 1 275 ? 12.892 -3.474 8.219 1.000 33.988 273 VAL BBB O 1
ATOM 4279 N N . SER B 1 276 ? 13.150 -1.484 7.186 1.000 33.404 274 SER BBB N 1
ATOM 4280 C CA . SER B 1 276 ? 12.800 -0.647 8.360 1.000 33.954 274 SER BBB CA 1
ATOM 4281 C C . SER B 1 276 ? 11.442 0.049 8.155 1.000 30.761 274 SER BBB C 1
ATOM 4282 O O . SER B 1 276 ? 11.050 0.809 9.014 1.000 29.571 274 SER BBB O 1
ATOM 4285 N N . GLY B 1 277 ? 10.755 -0.231 7.051 1.000 31.960 275 GLY BBB N 1
ATOM 4286 C CA . GLY B 1 277 ? 9.392 0.291 6.776 1.000 33.715 275 GLY BBB CA 1
ATOM 4287 C C . GLY B 1 277 ? 8.289 -0.230 7.733 1.000 31.465 275 GLY BBB C 1
ATOM 4288 O O . GLY B 1 277 ? 8.281 -1.423 8.090 1.000 30.914 275 GLY BBB O 1
ATOM 4289 N N . ILE B 1 278 ? 7.384 0.661 8.140 1.000 29.602 276 ILE BBB N 1
ATOM 4290 C CA . ILE B 1 278 ? 6.153 0.369 8.919 1.000 30.241 276 ILE BBB CA 1
ATOM 4291 C C . ILE B 1 278 ? 5.046 -0.152 7.997 1.000 28.450 276 ILE BBB C 1
ATOM 4292 O O . ILE B 1 278 ? 4.837 0.410 6.960 1.000 28.656 276 ILE BBB O 1
ATOM 4297 N N . THR B 1 279 ? 4.443 -1.267 8.356 1.000 31.258 277 THR BBB N 1
ATOM 4298 C CA . THR B 1 279 ? 3.342 -1.893 7.610 1.000 35.720 277 THR BBB CA 1
ATOM 4299 C C . THR B 1 279 ? 2.017 -1.607 8.323 1.000 34.466 277 THR BBB C 1
ATOM 4300 O O . THR B 1 279 ? 1.946 -1.872 9.525 1.000 33.502 277 THR BBB O 1
ATOM 4304 N N . GLU B 1 280 ? 0.993 -1.190 7.568 1.000 36.108 278 GLU BBB N 1
ATOM 4305 C CA . GLU B 1 280 ? -0.423 -1.041 8.027 1.000 35.711 278 GLU BBB CA 1
ATOM 4306 C C . GLU B 1 280 ? -1.217 -2.309 7.760 1.000 36.007 278 GLU BBB C 1
ATOM 4307 O O . GLU B 1 280 ? -1.204 -2.768 6.641 1.000 37.693 278 GLU BBB O 1
ATOM 4313 N N . TYR B 1 281 ? -1.827 -2.870 8.798 1.000 43.339 279 TYR BBB N 1
ATOM 4314 C CA . TYR B 1 281 ? -2.915 -3.878 8.743 1.000 43.202 279 TYR BBB CA 1
ATOM 4315 C C . TYR B 1 281 ? -4.267 -3.150 8.901 1.000 44.972 279 TYR BBB C 1
ATOM 4316 O O . TYR B 1 281 ? -4.361 -2.095 9.536 1.000 42.935 279 TYR BBB O 1
ATOM 4325 N N . ALA B 1 282 ? -5.293 -3.681 8.244 1.000 45.272 280 ALA BBB N 1
ATOM 4326 C CA . ALA B 1 282 ? -6.650 -3.118 8.174 1.000 43.565 280 ALA BBB CA 1
ATOM 4327 C C . ALA B 1 282 ? -7.627 -4.211 8.614 1.000 52.815 280 ALA BBB C 1
ATOM 4328 O O . ALA B 1 282 ? -7.388 -5.434 8.258 1.000 46.971 280 ALA BBB O 1
ATOM 4330 N N . TRP B 1 283 ? -8.662 -3.790 9.367 1.000 47.425 281 TRP BBB N 1
ATOM 4331 C CA . TRP B 1 283 ? -9.835 -4.629 9.686 1.000 48.244 281 TRP BBB CA 1
ATOM 4332 C C . TRP B 1 283 ? -10.918 -4.380 8.629 1.000 54.446 281 TRP BBB C 1
ATOM 4333 O O . TRP B 1 283 ? -11.272 -3.239 8.386 1.000 45.747 281 TRP BBB O 1
ATOM 4344 N N . ASN B 1 284 ? -11.344 -5.428 7.932 1.000 63.294 282 ASN BBB N 1
ATOM 4345 C CA . ASN B 1 284 ? -12.463 -5.369 6.952 1.000 68.725 282 ASN BBB CA 1
ATOM 4346 C C . ASN B 1 284 ? -13.111 -6.758 6.941 1.000 71.173 282 ASN BBB C 1
ATOM 4347 O O . ASN B 1 284 ? -12.761 -7.563 6.038 1.000 61.504 282 ASN BBB O 1
ATOM 4352 N N . SER B 1 285 ? -13.915 -7.060 7.975 1.000 63.121 283 SER BBB N 1
ATOM 4353 C CA . SER B 1 285 ? -14.452 -8.417 8.261 1.000 64.394 283 SER BBB CA 1
ATOM 4354 C C . SER B 1 285 ? -13.324 -9.447 8.108 1.000 62.242 283 SER BBB C 1
ATOM 4355 O O . SER B 1 285 ? -13.493 -10.429 7.363 1.000 67.834 283 SER BBB O 1
ATOM 4358 N N . GLY B 1 286 ? -12.218 -9.228 8.823 1.000 55.756 284 GLY BBB N 1
ATOM 4359 C CA . GLY B 1 286 ? -10.993 -10.034 8.694 1.000 52.342 284 GLY BBB CA 1
ATOM 4360 C C . GLY B 1 286 ? -9.782 -9.128 8.507 1.000 59.599 284 GLY BBB C 1
ATOM 4361 O O . GLY B 1 286 ? -9.918 -7.942 8.020 1.000 48.276 284 GLY BBB O 1
ATOM 4362 N N . TRP B 1 287 ? -8.621 -9.604 8.941 1.000 48.883 285 TRP BBB N 1
ATOM 4363 C CA . TRP B 1 287 ? -7.416 -8.758 8.898 1.000 49.366 285 TRP BBB CA 1
ATOM 4364 C C . TRP B 1 287 ? -6.785 -8.887 7.516 1.000 50.627 285 TRP BBB C 1
ATOM 4365 O O . TRP B 1 287 ? -6.628 -10.008 7.042 1.000 46.816 285 TRP BBB O 1
ATOM 4376 N N . VAL B 1 288 ? -6.440 -7.763 6.897 1.000 54.885 286 VAL BBB N 1
ATOM 4377 C CA . VAL B 1 288 ? -5.743 -7.746 5.575 1.000 54.292 286 VAL BBB CA 1
ATOM 4378 C C . VAL B 1 288 ? -4.562 -6.770 5.638 1.000 53.483 286 VAL BBB C 1
ATOM 4379 O O . VAL B 1 288 ? -4.392 -6.070 6.643 1.000 40.478 286 VAL BBB O 1
ATOM 4383 N N . VAL B 1 289 ? -3.771 -6.721 4.573 1.000 51.719 287 VAL BBB N 1
ATOM 4384 C CA . VAL B 1 289 ? -2.724 -5.678 4.470 1.000 45.394 287 VAL BBB CA 1
ATOM 4385 C C . VAL B 1 289 ? -3.351 -4.444 3.845 1.000 40.094 287 VAL BBB C 1
ATOM 4386 O O . VAL B 1 289 ? -3.868 -4.587 2.790 1.000 50.851 287 VAL BBB O 1
ATOM 4390 N N . GLY B 1 290 ? -3.356 -3.310 4.537 1.000 41.157 288 GLY BBB N 1
ATOM 4391 C CA . GLY B 1 290 ? -3.860 -2.028 4.025 1.000 41.601 288 GLY BBB CA 1
ATOM 4392 C C . GLY B 1 290 ? -2.766 -1.231 3.312 1.000 51.688 288 GLY BBB C 1
ATOM 4393 O O . GLY B 1 290 ? -3.114 -0.494 2.343 1.000 52.148 288 GLY BBB O 1
ATOM 4394 N N . GLN B 1 291 ? -1.522 -1.272 3.812 1.000 45.733 289 GLN BBB N 1
ATOM 4395 C CA . GLN B 1 291 ? -0.385 -0.530 3.219 1.000 43.794 289 GLN BBB CA 1
ATOM 4396 C C . GLN B 1 291 ? 0.915 -1.253 3.601 1.000 49.427 289 GLN BBB C 1
ATOM 4397 O O . GLN B 1 291 ? 1.268 -1.259 4.775 1.000 39.679 289 GLN BBB O 1
ATOM 4403 N N . ALA B 1 292 ? 1.556 -1.869 2.600 1.000 47.021 290 ALA BBB N 1
ATOM 4404 C CA . ALA B 1 292 ? 2.677 -2.800 2.752 1.000 38.046 290 ALA BBB CA 1
ATOM 4405 C C . ALA B 1 292 ? 3.786 -2.014 3.427 1.000 37.329 290 ALA BBB C 1
ATOM 4406 O O . ALA B 1 292 ? 4.395 -2.541 4.375 1.000 39.065 290 ALA BBB O 1
ATOM 4408 N N . VAL B 1 293 ? 3.999 -0.795 2.950 1.000 38.482 291 VAL BBB N 1
ATOM 4409 C CA . VAL B 1 293 ? 5.032 0.095 3.536 1.000 42.173 291 VAL BBB CA 1
ATOM 4410 C C . VAL B 1 293 ? 4.544 1.546 3.553 1.000 39.203 291 VAL BBB C 1
ATOM 4411 O O . VAL B 1 293 ? 4.067 2.010 2.529 1.000 42.499 291 VAL BBB O 1
ATOM 4415 N N . LEU B 1 294 ? 4.600 2.203 4.715 1.000 35.392 292 LEU BBB N 1
ATOM 4416 C CA . LEU B 1 294 ? 4.220 3.623 4.889 1.000 33.584 292 LEU BBB CA 1
ATOM 4417 C C . LEU B 1 294 ? 5.324 4.541 4.413 1.000 33.036 292 LEU BBB C 1
ATOM 4418 O O . LEU B 1 294 ? 6.476 4.183 4.373 1.000 44.832 292 LEU BBB O 1
ATOM 4423 N N . PRO B 1 295 ? 5.01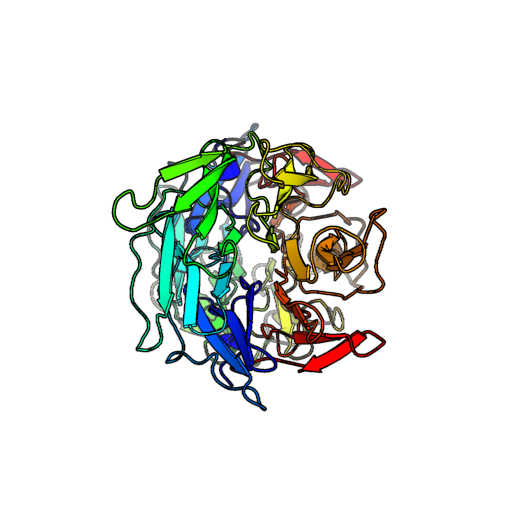5 5.793 4.065 1.000 35.268 293 PRO BBB N 1
ATOM 4424 C CA . PRO B 1 295 ? 6.045 6.751 3.712 1.000 38.093 293 PRO BBB CA 1
ATOM 4425 C C . PRO B 1 295 ? 7.108 6.800 4.806 1.000 34.461 293 PRO BBB C 1
ATOM 4426 O O . PRO B 1 295 ? 6.816 6.571 5.951 1.000 33.999 293 PRO BBB O 1
ATOM 4430 N N . PRO B 1 296 ? 8.350 7.198 4.544 1.000 36.861 294 PRO BBB N 1
ATOM 4431 C CA . PRO B 1 296 ? 8.721 7.825 3.274 1.000 46.096 294 PRO BBB CA 1
ATOM 4432 C C . PRO B 1 296 ? 9.027 6.857 2.117 1.000 50.960 294 PRO BBB C 1
ATOM 4433 O O . PRO B 1 296 ? 9.518 7.294 1.107 1.000 49.192 294 PRO BBB O 1
ATOM 4437 N N . ALA B 1 297 ? 8.731 5.572 2.285 1.000 60.167 295 ALA BBB N 1
ATOM 4438 C CA . ALA B 1 297 ? 8.898 4.542 1.240 1.000 63.653 295 ALA BBB CA 1
ATOM 4439 C C . ALA B 1 297 ? 7.707 4.637 0.300 1.000 76.053 295 ALA BBB C 1
ATOM 4440 O O . ALA B 1 297 ? 6.701 5.320 0.549 1.000 75.372 295 ALA BBB O 1
#

Foldseek 3Di:
DVLVQFDDAWAWAKEAQVPWIWIWTAGQQQFTFIWIDDVHIDTPDPVRGQDGAHGRWHWEWEDLRQQKIWIWTHHPQQWIWIWIDRPPGIDTDPRIGHAQSLKHKYKYQFPNDRKMWMWIAHPQRWTWIWTDPDPVVGIDTDDIRDHAQVNWHWEKEWDDVPPIKIKIWTHHNQRKTWIWIDDPPDIDTDPDIDGRADRNWAWEKYWDDDAAAAIKMWIWTAHPQQKTWIWIAGGPGDTDTDPDIDHARPPWHKYFYDPVFTKIWTHRQVVHHFIWIWTDDVDIDGPGGGHPVD/DQLLQFDQAWAWAWEAQVQWIWIWTAGQQQFTFIWIPPVHIATPGVVRGQDGAHGRWHWEWEALRQQKIWIWTHHPQQWIWIWIDRPPDIDTDPRTGHAQNLKHKEKYDAPNDRWIWMWIQHVVQWIWIWTDDDPVVGTDTDDIRGHAQRNWHWYKEWDDHVVIWIWIWTAHNQRKIWIWIDRPPDIDTDPDIRGNFDRRWAWEWYWDDHQAQAIWIWIWTAHPQQKTWIWIAGRPGDTDTDPHIGGARVPWHWYWYDPPFTWIWTHRQQVHHFIWIWTDDVDIDTPGGGHPPD

B-factor: mean 36.46, std 9.28, range [12.57, 89.71]

Solvent-accessible surface area: 21229 Å² total; per-residue (Å²): 125,24,6,50,67,1,9,45,38,0,4,9,6,13,10,50,53,111,71,23,7,38,0,0,1,1,1,34,88,0,2,0,7,29,0,23,64,99,64,169,31,45,10,0,98,77,117,37,57,26,21,87,7,22,42,44,1,26,12,9,17,13,27,20,29,37,124,65,5,21,0,0,14,1,8,84,80,38,72,0,64,8,4,2,67,62,40,159,32,71,100,107,10,78,1,56,53,88,0,0,31,34,4,21,7,4,8,9,14,2,31,80,107,57,14,4,24,0,0,0,0,38,114,100,26,20,0,17,7,31,20,48,73,38,112,111,80,14,40,61,70,28,31,69,36,27,70,1,2,18,6,0,12,10,6,16,11,28,16,16,64,78,64,60,23,4,28,0,0,4,1,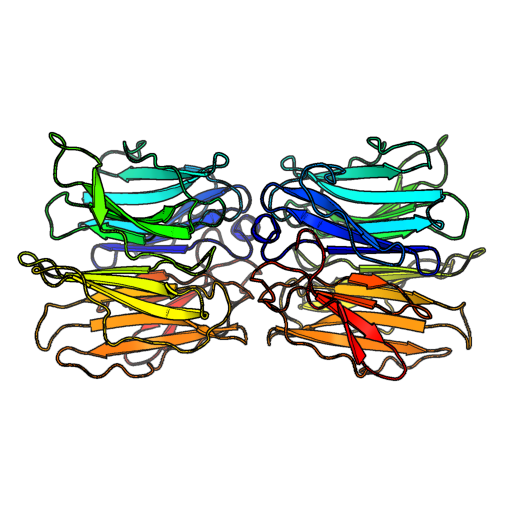25,72,111,61,19,0,34,8,11,0,70,49,35,113,34,59,89,114,17,72,5,129,15,71,117,30,19,17,38,7,9,16,6,20,7,13,35,31,96,64,48,110,67,13,0,5,27,0,0,12,16,23,91,55,5,30,0,43,7,34,0,61,59,11,80,38,48,52,101,92,12,68,0,94,45,91,9,5,23,22,2,97,6,9,9,3,33,65,116,18,7,52,0,0,0,0,47,1,45,80,9,0,0,1,3,8,18,7,103,114,112,23,49,80,92,37,65,51,19,1,7,16,53,130,28,5,24,63,2,9,46,37,0,3,9,6,12,10,46,58,109,68,25,6,33,0,0,2,0,1,32,82,0,2,0,9,19,0,36,64,98,64,167,29,35,12,0,76,82,128,32,58,29,18,84,9,23,41,41,0,24,13,8,21,15,26,31,30,39,54,70,5,22,0,0,20,0,8,92,76,38,67,0,68,7,4,3,69,55,44,130,31,76,100,110,7,80,0,56,56,78,0,0,33,37,3,22,8,4,8,7,15,2,25,108,110,55,16,4,25,0,0,0,0,29,105,98,27,23,0,18,10,29,21,50,70,40,112,115,75,14,41,55,74,31,28,70,38,26,65,0,4,16,6,0,13,10,8,15,12,26,15,17,79,71,82,59,22,4,26,0,0,4,2,26,77,108,58,19,1,33,8,11,0,71,45,38,115,32,63,89,114,14,73,5,118,12,66,112,38,19,16,40,8,9,15,6,17,7,13,37,33,98,63,48,112,73,12,0,5,27,0,0,14,14,19,100,42,6,34,0,47,5,36,0,65,64,8,75,41,47,57,99,84,13,68,1,93,52,85,9,2,26,22,1,91,6,8,11,3,33,62,110,17,5,54,0,0,0,0,45,4,45,90,10,0,1,1,3,8,11,9,96,110,114,26,49,72,89,37,61,55,19,1,10,31,63

Secondary structure (P-SEA, 3-state):
ccccccccccbbbbbbcccbbbbbbbcccbbbbbbbbccccccccccccccccccbbbbbbbbccccbbbbbbcccccbbbbbbbcccbbbbccbbbbcccbbbbbbbbccccccbbbbbbcccbbbbbbbbccccccccccccccccccbbbbbbbbbbccbbbbbbbbbcccccbbbbbbccccccccccccccccccccccccccccccccbbbbbbbbccccbbbbbbbcccccccccccccccccbbbbbbbbccbbbbbbbcccccbbbbbbbbcccccccccccccc/ccccccccbbbbbbbbcccbbbbbbbcccccbbbbbbccccccccccccccccccbbbbbbbbccccbbbbbbccccccccbbbbcccccccccbbbbcccbbbbbbbbccccccbbbbbbccccbbbbbbbccccccccccccccccccbbbbbbbbbbcccbbbbbbbbcccccbbbbbbcccccccccccccccccccbbbbbbbccccccbbbbbbbccccccccbbbbcccbbbbbccbbbbbccbbbbbbbbccbbbbbbbcccccbbbbbbbbcccccccccccccc

Sequence (588 aa):
SGVLQISFPAGIAAIRNNSSLRVYEAALDGGVREAQYEGRWAGGKPDNVIATGKIGTPIAATSVGFQYIRVYYVGADNKAREACWDGKGWYTGAFVKDVAPYSSIGAVFLGKNIVVRVYTQNHDNTIQEWVWDSPSTGWTAGANFGAALPGTAIAATSWGAGPYHIRVYFQDTNRNVIESGWDGSGWYTGGLKISNQSPRASLGATSWGESGSSLGIRLYYATQDNLIKEKAWDGGGGWYDGGFQQRSIPGSRVAAIPLPVLRVYLQNGTEVSGITEYAWNSGWVVGQAVLPPASGVLQISFPAGIAAIRNNSSLRVYEAALDGGVREAQYEGRWAGGKPDNVIATGKIGTPIAATSVGFQYIRVYYVGADNKAREACWDGKGWYTGAFVKDVAPYSSIGAVFLGKNIVVRVYTQNHDNTIQEWVWDSPSTGWTAGANFGAALPGTAIAATSWGAGPYHIRVYFQDTNRNVIESGWDGSGWYTGGLKISNQSPRASLGATSWGESGSSLGIRLYYATQDNLIKEKAWDGGGGWYDGGFQQRSIPGSRVAAIPLPVLRVYLQNGTEVSGITEYAWNSGWVVGQAVLPPA